Protein AF-0000000085150838 (afdb_homodimer)

Nearest PDB structures (foldseek):
  6nsr-assembly1_B  TM=9.194E-01  e=3.195E-10  Pseudomonas aeruginosa
  6nsm-assembly1_B  TM=9.123E-01  e=1.617E-09  Pseudomonas aeruginosa UCBPP-PA14
  2i10-assembly1_B  TM=7.048E-01  e=1.144E-08  Rhodococcus jostii RHA1
  3qbm-assembly1_B  TM=8.783E-01  e=4.503E-07  Chloroflexus aurantiacus J-10-fl
  2g7s-assembly1_A-2  TM=8.647E-01  e=1.000E-05  Agrobacterium fabrum str. C58

Foldseek 3Di:
DPPPPPPPPDDPPPQPVLVLLQQLLQQCQVQNLVRDDLVNSCVSSVHDSVVCCVNQNDSLSSNLVSVVCQCPDCVHQQNVLLPDDAVLSSLLSNQLVLLCVQQPPVGQHFDSLLSNLVPCPPPDPVNNVSSVVVLVVQLVVQLVSVVVNVVVVFWDPPDRSSVVSVVSVVSRNVSRVCSNVPDHSVRSNVVSVVVSVVCCVHITPPDDPPD/DPPPPPPPPDDPPPQPVLVLLQQLLQQCQVQNLVRDDLVNSCVSSVHDSVVCCVNQNDSLSSNLVSVVCQCPDCVHQQNVLLPDDAVLSSLLSNQLVLLCVQQPPVGQHFDSLLSNLVPCPVPDPVNNVSSVVVLVVQLVVQLVSVVVNVVVVFWDPPDRSSVVSVVSVVSRNVSRVCSNVPDHSVRSNVVSVVVSVVCCVHITPPDDPPD

pLDDT: mean 86.67, std 16.1, range [29.52, 98.56]

Secondary structure (DSSP, 8-state):
----------------HHHHHHHHHHHHHHHTTTT--HHHHHHHHT--HHHHHHHH-SHHHHHHHHHHHHHT-TT-HHHHHTT-SSHHHHHHHHHHHHHHHHT-TTS-SS-HHHHHHHHGGGS-HHHHHHHHHHHHHHHHHHHHHHHHHHHTT-B-TT--HHHHHHHHHHHHHHHHHHHHTT--HHHHHHHHHHHHHHHHHHHB-S-----/----------------HHHHHHHHHHHHHHHTTTT--HHHHHHHHT--HHHHHHHH-SHHHHHHHHHHHHHT-TT-HHHHHTT-SSHHHHHHHHHHHHHHHHT-TTS-SS-HHHHHHHHGGGS-HHHHHHHHHHHHHHHHHHHHHHHHHHHTT-B-TT--HHHHHHHHHHHHHHHHHHHHTT--HHHHHHHHHHHHHHHHHHHB-S-----

Organism: Shewanella frigidimarina (strain NCIMB 400) (NCBI:txid318167)

InterPro domains:
  IPR001647 DNA-binding HTH domain, TetR-type [PF00440] (21-64)
  IPR001647 DNA-binding HTH domain, TetR-type [PS50977] (14-74)
  IPR009057 Homedomain-like superfamily [SSF46689] (10-79)
  IPR011075 Tetracyclin repressor-like, C-terminal domain [PF16925] (91-179)
  IPR036271 Tetracyclin repressor-like, C-terminal domain superfamily [SSF48498] (86-197)

Radius of gyration: 25.6 Å; Cα contacts (8 Å, |Δi|>4): 510; chains: 2; bounding box: 127×58×55 Å

Structure (mmCIF, N/CA/C/O backbone):
data_AF-0000000085150838-model_v1
#
loop_
_entity.id
_entity.type
_entity.pdbx_description
1 polymer 'Transcriptional regulator, TetR family'
#
loop_
_atom_site.group_PDB
_atom_site.id
_atom_site.type_symbol
_atom_site.label_atom_id
_atom_site.label_alt_id
_atom_site.label_comp_id
_atom_site.label_asym_id
_atom_site.label_entity_id
_atom_site.label_seq_id
_atom_site.pdbx_PDB_ins_code
_atom_site.Cartn_x
_atom_site.Cartn_y
_atom_site.Cartn_z
_atom_site.occupancy
_atom_site.B_iso_or_equiv
_atom_site.auth_seq_id
_atom_site.auth_comp_id
_atom_site.auth_asym_id
_atom_site.auth_atom_id
_atom_site.pdbx_PDB_model_num
ATOM 1 N N . MET A 1 1 ? 62.781 16.094 32.375 1 30.06 1 MET A N 1
ATOM 2 C CA . MET A 1 1 ? 62.094 16.953 31.422 1 30.06 1 MET A CA 1
ATOM 3 C C . MET A 1 1 ? 60.875 16.266 30.812 1 30.06 1 MET A C 1
ATOM 5 O O . MET A 1 1 ? 61.031 15.328 30.016 1 30.06 1 MET A O 1
ATOM 9 N N . THR A 1 2 ? 59.812 16.094 31.516 1 32.66 2 THR A N 1
ATOM 10 C CA . THR A 1 2 ? 58.594 15.289 31.375 1 32.66 2 THR A CA 1
ATOM 11 C C . THR A 1 2 ? 57.781 15.742 30.172 1 32.66 2 THR A C 1
ATOM 13 O O . THR A 1 2 ? 57.406 16.906 30.078 1 32.66 2 THR A O 1
ATOM 16 N N . ILE A 1 3 ? 58 15.203 28.953 1 34.81 3 ILE A N 1
ATOM 17 C CA . ILE A 1 3 ? 57.312 15.492 27.688 1 34.81 3 ILE A CA 1
ATOM 18 C C . ILE A 1 3 ? 55.812 15.469 27.906 1 34.81 3 ILE A C 1
ATOM 20 O O . ILE A 1 3 ? 55.219 14.43 28.219 1 34.81 3 ILE A O 1
ATOM 24 N N . THR A 1 4 ? 55.156 16.516 28.484 1 33.69 4 THR A N 1
ATOM 25 C CA . THR A 1 4 ? 53.719 16.703 28.641 1 33.69 4 THR A CA 1
ATOM 26 C C . THR A 1 4 ? 53 16.438 27.328 1 33.69 4 THR A C 1
ATOM 28 O O . THR A 1 4 ? 53.25 17.094 26.312 1 33.69 4 THR A O 1
ATOM 31 N N . LYS A 1 5 ? 52.656 15.195 27.031 1 35.16 5 LYS A N 1
ATOM 32 C CA . LYS A 1 5 ? 51.812 14.836 25.906 1 35.16 5 LYS A CA 1
ATOM 33 C C . LYS A 1 5 ? 50.688 15.859 25.703 1 35.16 5 LYS A C 1
ATOM 35 O O . LYS A 1 5 ? 49.812 16 26.562 1 35.16 5 LYS A O 1
ATOM 40 N N . ALA A 1 6 ? 50.938 17 25.094 1 38.59 6 ALA A N 1
ATOM 41 C CA . ALA A 1 6 ? 49.938 18.016 24.75 1 38.59 6 ALA A CA 1
ATOM 42 C C . ALA A 1 6 ? 48.656 17.359 24.297 1 38.59 6 ALA A C 1
ATOM 44 O O . ALA A 1 6 ? 48.656 16.391 23.547 1 38.59 6 ALA A O 1
ATOM 45 N N . ALA A 1 7 ? 47.594 17.422 25.141 1 38.31 7 ALA A N 1
ATOM 46 C CA . ALA A 1 7 ? 46.188 17.125 24.891 1 38.31 7 ALA A CA 1
ATOM 47 C C . ALA A 1 7 ? 45.781 17.562 23.484 1 38.31 7 ALA A C 1
ATOM 49 O O . ALA A 1 7 ? 45.781 18.75 23.172 1 38.31 7 ALA A O 1
ATOM 50 N N . CYS A 1 8 ? 46.375 17.109 22.391 1 34 8 CYS A N 1
ATOM 51 C CA . CYS A 1 8 ? 45.969 17.484 21.047 1 34 8 CYS A CA 1
ATOM 52 C C . CYS A 1 8 ? 44.469 17.797 20.984 1 34 8 CYS A C 1
ATOM 54 O O . CYS A 1 8 ? 43.656 16.938 21.328 1 34 8 CYS A O 1
ATOM 56 N N . VAL A 1 9 ? 43.938 18.906 21.609 1 35.22 9 VAL A N 1
ATOM 57 C CA . VAL A 1 9 ? 42.562 19.422 21.531 1 35.22 9 VAL A CA 1
ATOM 58 C C . VAL A 1 9 ? 42 19.156 20.141 1 35.22 9 VAL A C 1
ATOM 60 O O . VAL A 1 9 ? 42.5 19.703 19.141 1 35.22 9 VAL A O 1
ATOM 63 N N . GLY A 1 10 ? 42.031 17.969 19.656 1 38.12 10 GLY A N 1
ATOM 64 C CA . GLY A 1 10 ? 41.562 17.531 18.344 1 38.12 10 GLY A CA 1
ATOM 65 C C . GLY A 1 10 ? 40.438 18.391 17.781 1 38.12 10 GLY A C 1
ATOM 66 O O . GLY A 1 10 ? 39.812 19.141 18.516 1 38.12 10 GLY A O 1
ATOM 67 N N . ARG A 1 11 ? 40.625 19 16.562 1 39.41 11 ARG A N 1
ATOM 68 C CA . ARG A 1 11 ? 39.656 19.859 15.898 1 39.41 11 ARG A CA 1
ATOM 69 C C . ARG A 1 11 ? 38.219 19.5 16.312 1 39.41 11 ARG A C 1
ATOM 71 O O . ARG A 1 11 ? 37.906 18.312 16.469 1 39.41 11 ARG A O 1
ATOM 78 N N . PRO A 1 12 ? 37.5 20.266 17.031 1 42.38 12 PRO A N 1
ATOM 79 C CA . PRO A 1 12 ? 36.125 20.016 17.438 1 42.38 12 PRO A CA 1
ATOM 80 C C . PRO A 1 12 ? 35.375 19.094 16.469 1 42.38 12 PRO A C 1
ATOM 82 O O . PRO A 1 12 ? 35.656 19.094 15.266 1 42.38 12 PRO A O 1
ATOM 85 N N . ARG A 1 13 ? 35.188 17.859 16.547 1 42.78 13 ARG A N 1
ATOM 86 C CA . ARG A 1 13 ? 34.594 16.828 15.703 1 42.78 13 ARG A CA 1
ATOM 87 C C . ARG A 1 13 ? 33.5 17.422 14.797 1 42.78 13 ARG A C 1
ATOM 89 O O . ARG A 1 13 ? 32.5 17.953 15.289 1 42.78 13 ARG A O 1
ATOM 96 N N . GLY A 1 14 ? 33.75 18.297 13.727 1 49.19 14 GLY A N 1
ATOM 97 C CA . GLY A 1 14 ? 32.969 18.922 12.672 1 49.19 14 GLY A CA 1
ATOM 98 C C . GLY A 1 14 ? 31.703 18.156 12.344 1 49.19 14 GLY A C 1
ATOM 99 O O . GLY A 1 14 ? 31.594 16.969 12.672 1 49.19 14 GLY A O 1
ATOM 100 N N . PHE A 1 15 ? 30.594 18.953 12.102 1 62.94 15 PHE A N 1
ATOM 101 C CA . PHE A 1 15 ? 29.281 18.531 11.648 1 62.94 15 PHE A CA 1
ATOM 102 C C . PHE A 1 15 ? 29.406 17.406 10.617 1 62.94 15 PHE A C 1
ATOM 104 O O . PHE A 1 15 ? 30.016 17.594 9.57 1 62.94 15 PHE A O 1
ATOM 111 N N . ASP A 1 16 ? 29.312 16.188 11.062 1 80.62 16 ASP A N 1
ATOM 112 C CA . ASP A 1 16 ? 29.234 15.062 10.133 1 80.62 16 ASP A CA 1
ATOM 113 C C . ASP A 1 16 ? 27.969 15.125 9.305 1 80.62 16 ASP A C 1
ATOM 115 O O . ASP A 1 16 ? 26.875 14.805 9.789 1 80.62 16 ASP A O 1
ATOM 119 N N . ILE A 1 17 ? 28.094 15.641 8.148 1 82.94 17 ILE A N 1
ATOM 120 C CA . ILE A 1 17 ? 26.969 15.875 7.234 1 82.94 17 ILE A CA 1
ATOM 121 C C . ILE A 1 17 ? 26.203 14.57 7.031 1 82.94 17 ILE A C 1
ATOM 123 O O . ILE A 1 17 ? 24.969 14.586 6.988 1 82.94 17 ILE A O 1
ATOM 127 N N . ASP A 1 18 ? 26.938 13.523 7.051 1 84.81 18 ASP A N 1
ATOM 128 C CA . ASP A 1 18 ? 26.281 12.242 6.809 1 84.81 18 ASP A CA 1
ATOM 129 C C . ASP A 1 18 ? 25.422 11.828 8 1 84.81 18 ASP A C 1
ATOM 131 O O . ASP A 1 18 ? 24.297 11.352 7.836 1 84.81 18 ASP A O 1
ATOM 135 N N . PHE A 1 19 ? 26 12.023 9.086 1 87.06 19 PHE A N 1
ATOM 136 C CA . PHE A 1 19 ? 25.266 11.711 10.305 1 87.06 19 PHE A CA 1
ATOM 137 C C . PHE A 1 19 ? 24.016 12.594 10.422 1 87.06 19 PHE A C 1
ATOM 139 O O . PHE A 1 19 ? 22.938 12.102 10.742 1 87.06 19 PHE A O 1
ATOM 146 N N . ALA A 1 20 ? 24.234 13.844 10.188 1 90.06 20 ALA A N 1
ATOM 147 C CA . ALA A 1 20 ? 23.125 14.797 10.25 1 90.06 20 ALA A CA 1
ATOM 148 C C . ALA A 1 20 ? 22.016 14.422 9.258 1 90.06 20 ALA A C 1
ATOM 150 O O . ALA A 1 20 ? 20.844 14.453 9.594 1 90.06 20 ALA A O 1
ATOM 151 N N . LEU A 1 21 ? 22.438 14.07 8.141 1 90.88 21 LEU A N 1
ATOM 152 C CA . LEU A 1 21 ? 21.484 13.695 7.098 1 90.88 21 LEU A CA 1
ATOM 153 C C . LEU A 1 21 ? 20.734 12.422 7.477 1 90.88 21 LEU A C 1
ATOM 155 O O . LEU A 1 21 ? 19.531 12.297 7.211 1 90.88 21 LEU A O 1
ATOM 159 N N . GLU A 1 22 ? 21.438 11.531 8.109 1 91.38 22 GLU A N 1
ATOM 160 C CA . GLU A 1 22 ? 20.797 10.305 8.578 1 91.38 22 GLU A CA 1
ATOM 161 C C . GLU A 1 22 ? 19.75 10.594 9.641 1 91.38 22 GLU A C 1
ATOM 163 O O . GLU A 1 22 ? 18.672 9.992 9.633 1 91.38 22 GLU A O 1
ATOM 168 N N . GLN A 1 23 ? 20.031 11.453 10.445 1 92.75 23 GLN A N 1
ATOM 169 C CA . GLN A 1 23 ? 19.078 11.844 11.484 1 92.75 23 GLN A CA 1
ATOM 170 C C . GLN A 1 23 ? 17.859 12.523 10.875 1 92.75 23 GLN A C 1
ATOM 172 O O . GLN A 1 23 ? 16.734 12.258 11.281 1 92.75 23 GLN A O 1
ATOM 177 N N . ALA A 1 24 ? 18.156 13.359 9.945 1 93.19 24 ALA A N 1
ATOM 178 C CA . ALA A 1 24 ? 17.047 14.031 9.25 1 93.19 24 ALA A CA 1
ATOM 179 C C . ALA A 1 24 ? 16.156 13.016 8.547 1 93.19 24 ALA A C 1
ATOM 181 O O . ALA A 1 24 ? 14.93 13.125 8.602 1 93.19 24 ALA A O 1
ATOM 182 N N . LEU A 1 25 ? 16.766 12.062 7.957 1 92.5 25 LEU A N 1
ATOM 183 C CA . LEU A 1 25 ? 16.031 11.008 7.27 1 92.5 25 LEU A CA 1
ATOM 184 C C . LEU A 1 25 ? 15.086 10.297 8.234 1 92.5 25 LEU A C 1
ATOM 186 O O . LEU A 1 25 ? 13.914 10.078 7.91 1 92.5 25 LEU A O 1
ATOM 190 N N . HIS A 1 26 ? 15.562 10.023 9.375 1 92.06 26 HIS A N 1
ATOM 191 C CA . HIS A 1 26 ? 14.75 9.305 10.352 1 92.06 26 HIS A CA 1
ATOM 192 C C . HIS A 1 26 ? 13.547 10.125 10.789 1 92.06 26 HIS A C 1
ATOM 194 O O . HIS A 1 26 ? 12.453 9.586 10.969 1 92.06 26 HIS A O 1
ATOM 200 N N . VAL A 1 27 ? 13.773 11.367 10.891 1 91.19 27 VAL A N 1
ATOM 201 C CA . VAL A 1 27 ? 12.688 12.242 11.312 1 91.19 27 VAL A CA 1
ATOM 202 C C . VAL A 1 27 ? 11.648 12.352 10.195 1 91.19 27 VAL A C 1
ATOM 204 O O . VAL A 1 27 ? 10.445 12.219 10.43 1 91.19 27 VAL A O 1
ATOM 207 N N . PHE A 1 28 ? 12.156 12.57 8.969 1 88.88 28 PHE A N 1
ATOM 208 C CA . PHE A 1 28 ? 11.258 12.625 7.82 1 88.88 28 PHE A CA 1
ATOM 209 C C . PHE A 1 28 ? 10.5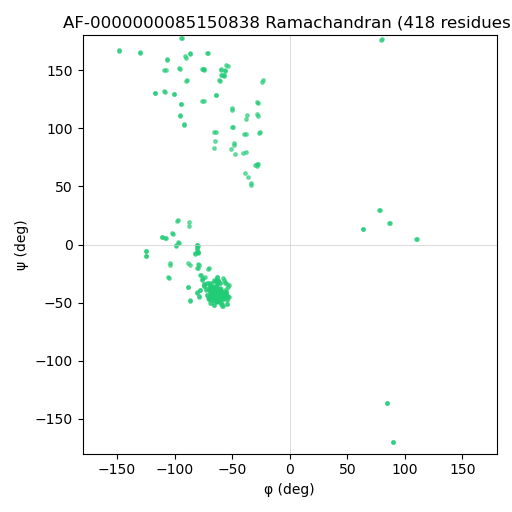16 11.305 7.648 1 88.88 28 PHE A C 1
ATOM 211 O O . PHE A 1 28 ? 9.344 11.289 7.258 1 88.88 28 PHE A O 1
ATOM 218 N N . TRP A 1 29 ? 11.164 10.281 7.992 1 87.44 29 TRP A N 1
ATOM 219 C CA . TRP A 1 29 ? 10.617 8.938 7.859 1 87.44 29 TRP A CA 1
ATOM 220 C C . TRP A 1 29 ? 9.484 8.703 8.852 1 87.44 29 TRP A C 1
ATOM 222 O O . TRP A 1 29 ? 8.43 8.188 8.484 1 87.44 29 TRP A O 1
ATOM 232 N N . ARG A 1 30 ? 9.656 9.18 9.969 1 84.06 30 ARG A N 1
ATOM 233 C CA . ARG A 1 30 ? 8.711 8.953 11.047 1 84.06 30 ARG A CA 1
ATOM 234 C C . ARG A 1 30 ? 7.516 9.891 10.938 1 84.06 30 ARG A C 1
ATOM 236 O O . ARG A 1 30 ? 6.363 9.469 11.07 1 84.06 30 ARG A O 1
ATOM 243 N N . ASN A 1 31 ? 7.836 11.141 10.602 1 82.94 31 ASN A N 1
ATOM 244 C CA . ASN A 1 31 ? 6.812 12.172 10.727 1 82.94 31 ASN A CA 1
ATOM 245 C C . ASN A 1 31 ? 6.25 12.562 9.367 1 82.94 31 ASN A C 1
ATOM 247 O O . ASN A 1 31 ? 5.199 13.203 9.289 1 82.94 31 ASN A O 1
ATOM 251 N N . GLY A 1 32 ? 7.012 12.164 8.359 1 81.25 32 GLY A N 1
ATOM 252 C CA . GLY A 1 32 ? 6.691 12.742 7.066 1 81.25 32 GLY A CA 1
ATOM 253 C C . GLY A 1 32 ? 7.238 14.148 6.895 1 81.25 32 GLY A C 1
ATOM 254 O O . GLY A 1 32 ? 7.793 14.727 7.836 1 81.25 32 GLY A O 1
ATOM 255 N N . TYR A 1 33 ? 7.059 14.711 5.691 1 83.88 33 TYR A N 1
ATOM 256 C CA . TYR A 1 33 ? 7.574 16.047 5.383 1 83.88 33 TYR A CA 1
ATOM 257 C C . TYR A 1 33 ? 6.824 17.109 6.168 1 83.88 33 TYR A C 1
ATOM 259 O O . TYR A 1 33 ? 7.438 17.969 6.805 1 83.88 33 TYR A O 1
ATOM 267 N N . GLU A 1 34 ? 5.551 17.031 6.094 1 80 34 GLU A N 1
ATOM 268 C CA . GLU A 1 34 ? 4.715 18.047 6.715 1 80 34 GLU A CA 1
ATOM 269 C C . GLU A 1 34 ? 4.793 17.969 8.234 1 80 34 GLU A C 1
ATOM 271 O O . GLU A 1 34 ? 4.691 19 8.922 1 80 34 GLU A O 1
ATOM 276 N N . GLY A 1 35 ? 4.949 16.859 8.75 1 81.69 35 GLY A N 1
ATOM 277 C CA . GLY A 1 35 ? 4.969 16.656 10.188 1 81.69 35 GLY A CA 1
ATOM 278 C C . GLY A 1 35 ? 6.312 17 10.812 1 81.69 35 GLY A C 1
ATOM 279 O O . GLY A 1 35 ? 6.48 16.875 12.031 1 81.69 35 GLY A O 1
ATOM 280 N N . THR A 1 36 ? 7.195 17.375 10 1 89.06 36 THR A N 1
ATOM 281 C CA . THR A 1 36 ? 8.547 17.656 10.477 1 89.06 36 THR A CA 1
ATOM 282 C C . THR A 1 36 ? 8.812 19.172 10.453 1 89.06 36 THR A C 1
ATOM 284 O O . THR A 1 36 ? 8.531 19.844 9.469 1 89.06 36 THR A O 1
ATOM 287 N N . SER A 1 37 ? 9.328 19.688 11.539 1 91.81 37 SER A N 1
ATOM 288 C CA . SER A 1 37 ? 9.664 21.109 11.617 1 91.81 37 SER A CA 1
ATOM 289 C C . SER A 1 37 ? 11.172 21.328 11.562 1 91.81 37 SER A C 1
ATOM 291 O O . SER A 1 37 ? 11.945 20.406 11.844 1 91.81 37 SER A O 1
ATOM 293 N N . ILE A 1 38 ? 11.484 22.531 11.195 1 93.56 38 ILE A N 1
ATOM 294 C CA . ILE A 1 38 ? 12.891 22.922 11.172 1 93.56 38 ILE A CA 1
ATOM 295 C C . ILE A 1 38 ? 13.469 22.828 12.586 1 93.56 38 ILE A C 1
ATOM 297 O O . ILE A 1 38 ? 14.617 22.422 12.766 1 93.56 38 ILE A O 1
ATOM 301 N N . SER A 1 39 ? 12.727 23.188 13.562 1 95 39 SER A N 1
ATOM 302 C CA . SER A 1 39 ? 13.172 23.125 14.953 1 95 39 SER A CA 1
ATOM 303 C C . SER A 1 39 ? 13.5 21.688 15.359 1 95 39 SER A C 1
ATOM 305 O O . SER A 1 39 ? 14.523 21.438 16 1 95 39 SER A O 1
ATOM 307 N N . GLU A 1 40 ? 12.672 20.797 15.016 1 94.56 40 GLU A N 1
ATOM 308 C CA . GLU A 1 40 ? 12.914 19.375 15.312 1 94.56 40 GLU A CA 1
ATOM 309 C C . GLU A 1 40 ? 14.164 18.875 14.602 1 94.56 40 GLU A C 1
ATOM 311 O O . GLU A 1 40 ? 14.969 18.156 15.195 1 94.56 40 GLU A O 1
ATOM 316 N N . LEU A 1 41 ? 14.273 19.25 13.375 1 95.31 41 LEU A N 1
ATOM 317 C CA . LEU A 1 41 ? 15.43 18.828 12.586 1 95.31 41 LEU A CA 1
ATOM 318 C C . LEU A 1 41 ? 16.719 19.344 13.195 1 95.31 41 LEU A C 1
ATOM 320 O O . LEU A 1 41 ? 17.688 18.594 13.344 1 95.31 41 LEU A O 1
ATOM 324 N N . THR A 1 42 ? 16.719 20.609 13.555 1 94.38 42 THR A N 1
ATOM 325 C CA . THR A 1 42 ? 17.922 21.188 14.125 1 94.38 42 THR A CA 1
ATOM 326 C C . THR A 1 42 ? 18.266 20.516 15.461 1 94.38 42 THR A C 1
ATOM 328 O O . THR A 1 42 ? 19.438 20.328 15.773 1 94.38 42 THR A O 1
ATOM 331 N N . GLU A 1 43 ? 17.312 20.188 16.203 1 94.5 43 GLU A N 1
ATOM 332 C CA . GLU A 1 43 ? 17.516 19.531 17.484 1 94.5 43 GLU A CA 1
ATOM 333 C C . GLU A 1 43 ? 18.156 18.156 17.312 1 94.5 43 GLU A C 1
ATOM 335 O O . GLU A 1 43 ? 19.141 17.844 17.984 1 94.5 43 GLU A O 1
ATOM 340 N N . VAL A 1 44 ? 17.672 17.391 16.453 1 92.38 44 VAL A N 1
ATOM 341 C CA . VAL A 1 44 ? 18.125 16.016 16.281 1 92.38 44 VAL A CA 1
ATOM 342 C C . VAL A 1 44 ? 19.484 16.016 15.602 1 92.38 44 VAL A C 1
ATOM 344 O O . VAL A 1 44 ? 20.312 15.125 15.852 1 92.38 44 VAL A O 1
ATOM 347 N N . MET A 1 45 ? 19.641 16.953 14.758 1 91.88 45 MET A N 1
ATOM 348 C CA . MET A 1 45 ? 20.891 17.016 14.008 1 91.88 45 MET A CA 1
ATOM 349 C C . MET A 1 45 ? 22 17.672 14.852 1 91.88 45 MET A C 1
ATOM 351 O O . MET A 1 45 ? 23.172 17.578 14.523 1 91.88 45 MET A O 1
ATOM 355 N N . GLY A 1 46 ? 21.594 18.406 15.844 1 90.25 46 GLY A N 1
ATOM 356 C CA . GLY A 1 46 ? 22.547 19.031 16.75 1 90.25 46 GLY A CA 1
ATOM 357 C C . GLY A 1 46 ? 23.188 20.281 16.172 1 90.25 46 GLY A C 1
ATOM 358 O O . GLY A 1 46 ? 24.375 20.547 16.406 1 90.25 46 GLY A O 1
ATOM 359 N N . ILE A 1 47 ? 22.516 20.938 15.359 1 90.38 47 ILE A N 1
ATOM 360 C CA . ILE A 1 47 ? 23.031 22.172 14.742 1 90.38 47 ILE A CA 1
ATOM 361 C C . ILE A 1 47 ? 22 23.281 14.891 1 90.38 47 ILE A C 1
ATOM 363 O O . ILE A 1 47 ? 20.844 23.031 15.234 1 90.38 47 ILE A O 1
ATOM 367 N N . LYS A 1 48 ? 22.469 24.453 14.641 1 91 48 LYS A N 1
ATOM 368 C CA . LYS A 1 48 ? 21.578 25.609 14.695 1 91 48 LYS A CA 1
ATOM 369 C C . LYS A 1 48 ? 20.953 25.875 13.328 1 91 48 LYS A C 1
ATOM 371 O O . LYS A 1 48 ? 21.453 25.406 12.305 1 91 48 LYS A O 1
ATOM 376 N N . LYS A 1 49 ? 19.906 26.609 13.312 1 92.19 49 LYS A N 1
ATOM 377 C CA . LYS A 1 49 ? 19.125 26.906 12.117 1 92.19 49 LYS A CA 1
ATOM 378 C C . LYS A 1 49 ? 20 27.5 11.016 1 92.19 49 LYS A C 1
ATOM 380 O O . LYS A 1 49 ? 19.953 27.047 9.867 1 92.19 49 LYS A O 1
ATOM 385 N N . PRO A 1 50 ? 20.875 28.469 11.336 1 91.56 50 PRO A N 1
ATOM 386 C CA . PRO A 1 50 ? 21.719 29.031 10.273 1 91.56 50 PRO A CA 1
ATOM 387 C C . PRO A 1 50 ? 22.672 28.016 9.656 1 91.56 50 PRO A C 1
ATOM 389 O O . PRO A 1 50 ? 22.922 28.062 8.445 1 91.56 50 PRO A O 1
ATOM 392 N N . SER A 1 51 ? 23.141 27.156 10.414 1 89.88 51 SER A N 1
ATOM 393 C CA . SER A 1 51 ? 24.031 26.109 9.93 1 89.88 51 SER A CA 1
ATOM 394 C C . SER A 1 51 ? 23.297 25.141 9.008 1 89.88 51 SER A C 1
ATOM 396 O O . SER A 1 51 ? 23.859 24.688 8.016 1 89.88 51 SER A O 1
ATOM 398 N N . LEU A 1 52 ? 22.047 24.797 9.359 1 91.94 52 LEU A N 1
ATOM 399 C CA . LEU A 1 52 ? 21.234 23.922 8.531 1 91.94 52 LEU A CA 1
ATOM 400 C C . LEU A 1 52 ? 21.031 24.516 7.141 1 91.94 52 LEU A C 1
ATOM 402 O O . LEU A 1 52 ? 21.219 23.828 6.133 1 91.94 52 LEU A O 1
ATOM 406 N N . TYR A 1 53 ? 20.75 25.828 7.172 1 91.75 53 TYR A N 1
ATOM 407 C CA . TYR A 1 53 ? 20.484 26.5 5.902 1 91.75 53 TYR A CA 1
ATOM 408 C C . TYR A 1 53 ? 21.766 26.594 5.066 1 91.75 53 TYR A C 1
ATOM 410 O O . TYR A 1 53 ? 21.703 26.469 3.838 1 91.75 53 TYR A O 1
ATOM 418 N N . ALA A 1 54 ? 22.844 26.766 5.715 1 91.06 54 ALA A N 1
ATOM 419 C CA . ALA A 1 54 ? 24.125 26.875 5.023 1 91.06 54 ALA A CA 1
ATOM 420 C C . ALA A 1 54 ? 24.531 25.531 4.426 1 91.06 54 ALA A C 1
ATOM 422 O O . ALA A 1 54 ? 25.031 25.484 3.299 1 91.06 54 ALA A O 1
ATOM 423 N N . ALA A 1 55 ? 24.234 24.516 5.145 1 89.94 55 ALA A N 1
ATOM 424 C CA . ALA A 1 55 ? 24.703 23.188 4.758 1 89.94 55 ALA A CA 1
ATOM 425 C C . ALA A 1 55 ? 23.719 22.5 3.82 1 89.94 55 ALA A C 1
ATOM 427 O O . ALA A 1 55 ? 24.125 21.781 2.9 1 89.94 55 ALA A O 1
ATOM 428 N N . PHE A 1 56 ? 22.406 22.688 4.027 1 92.62 56 PHE A N 1
ATOM 429 C CA . PHE A 1 56 ? 21.438 21.844 3.34 1 92.62 56 PHE A CA 1
ATOM 430 C C . PHE A 1 56 ? 20.438 22.688 2.564 1 92.62 56 PHE A C 1
ATOM 432 O O . PHE A 1 56 ? 19.672 22.172 1.752 1 92.62 56 PHE A O 1
ATOM 439 N N . GLY A 1 57 ? 20.516 23.953 2.836 1 92 57 GLY A N 1
ATOM 440 C CA . GLY A 1 57 ? 19.5 24.797 2.24 1 92 57 GLY A CA 1
ATOM 441 C C . GLY A 1 57 ? 18.203 24.844 3.043 1 92 57 GLY A C 1
ATOM 442 O O . GLY A 1 57 ? 18.234 24.891 4.273 1 92 57 GLY A O 1
ATOM 443 N N . ASN A 1 58 ? 17.094 24.75 2.334 1 91 58 ASN A N 1
ATOM 444 C CA . ASN A 1 58 ? 15.797 24.781 3.01 1 91 58 ASN A CA 1
ATOM 445 C C . ASN A 1 58 ? 15.289 23.375 3.324 1 91 58 ASN A C 1
ATOM 447 O O . ASN A 1 58 ? 15.992 22.391 3.092 1 91 58 ASN A O 1
ATOM 451 N N . LYS A 1 59 ? 14.203 23.328 3.953 1 91.38 59 LYS A N 1
ATOM 452 C CA . LYS A 1 59 ? 13.617 22.062 4.375 1 91.38 59 LYS A CA 1
ATOM 453 C C . LYS A 1 59 ? 13.43 21.125 3.188 1 91.38 59 LYS A C 1
ATOM 455 O O . LYS A 1 59 ? 13.695 19.922 3.291 1 91.38 59 LYS A O 1
ATOM 460 N N . GLU A 1 60 ? 13 21.672 2.105 1 90.06 60 GLU A N 1
ATOM 461 C CA . GLU A 1 60 ? 12.766 20.875 0.9 1 90.06 60 GLU A CA 1
ATOM 462 C C . GLU A 1 60 ? 14.055 20.25 0.39 1 90.06 60 GLU A C 1
ATOM 464 O O . GLU A 1 60 ? 14.086 19.062 0.065 1 90.06 60 GLU A O 1
ATOM 469 N N . GLN A 1 61 ? 15.016 21.031 0.302 1 92.25 61 GLN A N 1
ATOM 470 C CA . GLN A 1 61 ? 16.312 20.547 -0.169 1 92.25 61 GLN A CA 1
ATOM 471 C C . GLN A 1 61 ? 16.875 19.484 0.777 1 92.25 61 GLN A C 1
ATOM 473 O O . GLN A 1 61 ? 17.453 18.484 0.332 1 92.25 61 GLN A O 1
ATOM 478 N N . LEU A 1 62 ? 16.75 19.766 2.047 1 93.5 62 LEU A N 1
ATOM 479 C CA . LEU A 1 62 ? 17.203 18.797 3.047 1 93.5 62 LEU A CA 1
ATOM 480 C C . LEU A 1 62 ? 16.453 17.484 2.902 1 93.5 62 LEU A C 1
ATOM 482 O O . LEU A 1 62 ? 17.047 16.406 2.986 1 93.5 62 LEU A O 1
ATOM 486 N N . PHE A 1 63 ? 15.219 17.578 2.703 1 92.12 63 PHE A N 1
ATOM 487 C CA . PHE A 1 63 ? 14.391 16.391 2.512 1 92.12 63 PHE A CA 1
ATOM 488 C C . PHE A 1 63 ? 14.867 15.586 1.311 1 92.12 63 PHE A C 1
ATOM 490 O O . PHE A 1 63 ? 15.047 14.367 1.406 1 92.12 63 PHE A O 1
ATOM 497 N N . LEU A 1 64 ? 15.031 16.203 0.211 1 91.25 64 LEU A N 1
ATOM 498 C CA . LEU A 1 64 ? 15.453 15.539 -1.014 1 91.25 64 LEU A CA 1
ATOM 499 C C . LEU A 1 64 ? 16.812 14.875 -0.825 1 91.25 64 LEU A C 1
ATOM 501 O O . LEU A 1 64 ? 17.031 13.758 -1.296 1 91.25 64 LEU A O 1
ATOM 505 N N . LYS A 1 65 ? 17.656 15.547 -0.149 1 92.5 65 LYS A N 1
ATOM 506 C CA . LYS A 1 65 ? 18.969 14.977 0.14 1 92.5 65 LYS A CA 1
ATOM 507 C C . LYS A 1 65 ? 18.859 13.742 1.034 1 92.5 65 LYS A C 1
ATOM 509 O O . LYS A 1 65 ? 19.594 12.773 0.867 1 92.5 65 LYS A O 1
ATOM 514 N N . ALA A 1 66 ? 17.984 13.797 1.982 1 92.31 66 ALA A N 1
ATOM 515 C CA . ALA A 1 66 ? 17.766 12.672 2.879 1 92.31 66 ALA A CA 1
ATOM 516 C C . ALA A 1 66 ? 17.219 11.461 2.113 1 92.31 66 ALA A C 1
ATOM 518 O O . ALA A 1 66 ? 17.688 10.336 2.318 1 92.31 66 ALA A O 1
ATOM 519 N N . ILE A 1 67 ? 16.312 11.648 1.249 1 90 67 ILE A N 1
ATOM 520 C CA . ILE A 1 67 ? 15.727 10.578 0.448 1 90 67 ILE A CA 1
ATOM 521 C C . ILE A 1 67 ? 16.797 9.992 -0.481 1 90 67 ILE A C 1
ATOM 523 O O . ILE A 1 67 ? 16.844 8.773 -0.687 1 90 67 ILE A O 1
ATOM 527 N N . GLU A 1 68 ? 17.547 10.867 -1.058 1 88.38 68 GLU A N 1
ATOM 528 C CA . GLU A 1 68 ? 18.641 10.414 -1.914 1 88.38 68 GLU A CA 1
ATOM 529 C C . GLU A 1 68 ? 19.609 9.523 -1.144 1 88.38 68 GLU A C 1
ATOM 531 O O . GLU A 1 68 ? 20.109 8.531 -1.676 1 88.38 68 GLU A O 1
ATOM 536 N N . LEU A 1 69 ? 19.938 9.977 0.036 1 89.12 69 LEU A N 1
ATOM 537 C CA . LEU A 1 69 ? 20.781 9.156 0.898 1 89.12 69 LEU A CA 1
ATOM 538 C C . LEU A 1 69 ? 20.172 7.773 1.096 1 89.12 69 LEU A C 1
ATOM 540 O O . LEU A 1 69 ? 20.859 6.758 0.992 1 89.12 69 LEU A O 1
ATOM 544 N N . TYR A 1 70 ? 18.906 7.77 1.393 1 87.25 70 TYR A N 1
ATOM 545 C CA . TYR A 1 70 ? 18.156 6.527 1.582 1 87.25 70 TYR A CA 1
ATOM 546 C C . TYR A 1 70 ? 18.266 5.637 0.349 1 87.25 70 TYR A C 1
ATOM 548 O O . TYR A 1 70 ? 18.5 4.434 0.463 1 87.25 70 TYR A O 1
ATOM 556 N N . GLU A 1 71 ? 18.125 6.145 -0.817 1 85.81 71 GLU A N 1
ATOM 557 C CA . GLU A 1 71 ? 18.078 5.414 -2.082 1 85.81 71 GLU A CA 1
ATOM 558 C C . GLU A 1 71 ? 19.453 4.902 -2.486 1 85.81 71 GLU A C 1
ATOM 560 O O . GLU A 1 71 ? 19.562 3.895 -3.186 1 85.81 71 GLU A O 1
ATOM 565 N N . ASN A 1 72 ? 20.469 5.574 -2.078 1 84.25 72 ASN A N 1
ATOM 566 C CA . ASN A 1 72 ? 21.812 5.281 -2.572 1 84.25 72 ASN A CA 1
ATOM 567 C C . ASN A 1 72 ? 22.625 4.492 -1.549 1 84.25 72 ASN A C 1
ATOM 569 O O . ASN A 1 72 ? 23.828 4.293 -1.729 1 84.25 72 ASN A O 1
ATOM 573 N N . ARG A 1 73 ? 21.984 4.07 -0.581 1 81.25 73 ARG A N 1
ATOM 574 C CA . ARG A 1 73 ? 22.672 3.217 0.38 1 81.25 73 ARG A CA 1
ATOM 575 C C . ARG A 1 73 ? 23.172 1.938 -0.285 1 81.25 73 ARG A C 1
ATOM 577 O O . ARG A 1 73 ? 22.5 1.387 -1.162 1 81.25 73 ARG A O 1
ATOM 584 N N . PRO A 1 74 ? 24.359 1.55 0.153 1 77.56 74 PRO A N 1
ATOM 585 C CA . PRO A 1 74 ? 24.891 0.324 -0.437 1 77.56 74 PRO A CA 1
ATOM 586 C C . PRO A 1 74 ? 23.984 -0.879 -0.25 1 77.56 74 PRO A C 1
ATOM 588 O O . PRO A 1 74 ? 23.969 -1.795 -1.077 1 77.56 74 PRO A O 1
ATOM 591 N N . ASP A 1 75 ? 23.25 -0.851 0.81 1 79.44 75 ASP A N 1
ATOM 592 C CA . ASP A 1 75 ? 22.375 -1.985 1.098 1 79.44 75 ASP A CA 1
ATOM 593 C C . ASP A 1 75 ? 20.938 -1.712 0.629 1 79.44 75 ASP A C 1
ATOM 595 O O . ASP A 1 75 ? 20 -2.34 1.107 1 79.44 75 ASP A O 1
ATOM 599 N N . SER A 1 76 ? 20.906 -0.733 -0.302 1 85.56 76 SER A N 1
ATOM 600 C CA . SER A 1 76 ? 19.578 -0.464 -0.851 1 85.56 76 SER A CA 1
ATOM 601 C C . SER A 1 76 ? 18.984 -1.712 -1.493 1 85.56 76 SER A C 1
ATOM 603 O O . SER A 1 76 ? 19.703 -2.506 -2.104 1 85.56 76 SER A O 1
ATOM 605 N N . LEU A 1 77 ? 17.734 -1.843 -1.388 1 89.62 77 LEU A N 1
ATOM 606 C CA . LEU A 1 77 ? 17 -3.027 -1.828 1 89.62 77 LEU A CA 1
ATOM 607 C C . LEU A 1 77 ? 17.234 -3.283 -3.314 1 89.62 77 LEU A C 1
ATOM 609 O O . LEU A 1 77 ? 17.578 -4.398 -3.711 1 89.62 77 LEU A O 1
ATOM 613 N N . PHE A 1 78 ? 17.125 -2.264 -4.129 1 87.38 78 PHE A N 1
ATOM 614 C CA . PHE A 1 78 ? 17.266 -2.396 -5.578 1 87.38 78 PHE A CA 1
ATOM 615 C C . PHE A 1 78 ? 18.703 -2.729 -5.965 1 87.38 78 PHE A C 1
ATOM 617 O O . PHE A 1 78 ? 18.938 -3.611 -6.789 1 87.38 78 PHE A O 1
ATOM 624 N N . ASN A 1 79 ? 19.641 -2.025 -5.301 1 86.19 79 ASN A N 1
ATOM 625 C CA . ASN A 1 79 ? 21.047 -2.254 -5.617 1 86.19 79 ASN A CA 1
ATOM 626 C C . ASN A 1 79 ? 21.469 -3.689 -5.312 1 86.19 79 ASN A C 1
ATOM 628 O O . ASN A 1 79 ? 22.203 -4.309 -6.094 1 86.19 79 ASN A O 1
ATOM 632 N N . THR A 1 80 ? 21 -4.227 -4.285 1 91 80 THR A N 1
ATOM 633 C CA . THR A 1 80 ? 21.375 -5.578 -3.879 1 91 80 THR A CA 1
ATOM 634 C C . THR A 1 80 ? 20.641 -6.617 -4.727 1 91 80 THR A C 1
ATOM 636 O O . THR A 1 80 ? 21.234 -7.625 -5.129 1 91 80 THR A O 1
ATOM 639 N N . ALA A 1 81 ? 19.406 -6.379 -5.023 1 94.75 81 ALA A N 1
ATOM 640 C CA . ALA A 1 81 ? 18.594 -7.34 -5.762 1 94.75 81 ALA A CA 1
ATOM 641 C C . ALA A 1 81 ? 19.078 -7.484 -7.199 1 94.75 81 ALA A C 1
ATOM 643 O O . ALA A 1 81 ? 19.125 -8.594 -7.738 1 94.75 81 ALA A O 1
ATOM 644 N N . PHE A 1 82 ? 19.516 -6.402 -7.809 1 92.81 82 PHE A N 1
ATOM 645 C CA . PHE A 1 82 ? 19.828 -6.402 -9.227 1 92.81 82 PHE A CA 1
ATOM 646 C C . PHE A 1 82 ? 21.219 -6.992 -9.477 1 92.81 82 PHE A C 1
ATOM 648 O O . PHE A 1 82 ? 21.625 -7.176 -10.625 1 92.81 82 PHE A O 1
ATOM 655 N N . LYS A 1 83 ? 21.891 -7.383 -8.414 1 92.94 83 LYS A N 1
ATOM 656 C CA . LYS A 1 83 ? 23.172 -8.07 -8.547 1 92.94 83 LYS A CA 1
ATOM 657 C C . LYS A 1 83 ? 22.969 -9.539 -8.891 1 92.94 83 LYS A C 1
ATOM 659 O O . LYS A 1 83 ? 23.906 -10.211 -9.328 1 92.94 83 LYS A O 1
ATOM 664 N N . HIS A 1 84 ? 21.828 -10.023 -8.688 1 94.31 84 HIS A N 1
ATOM 665 C CA . HIS A 1 84 ? 21.547 -11.422 -9 1 94.31 84 HIS A CA 1
ATOM 666 C C . HIS A 1 84 ? 21.422 -11.633 -10.508 1 94.31 84 HIS A C 1
ATOM 668 O O . HIS A 1 84 ? 20.953 -10.742 -11.227 1 94.31 84 HIS A O 1
ATOM 674 N N . GLU A 1 85 ? 21.734 -12.734 -10.93 1 91.25 85 GLU A N 1
ATOM 675 C CA . GLU A 1 85 ? 21.781 -13.016 -12.359 1 91.25 85 GLU A CA 1
ATOM 676 C C . GLU A 1 85 ? 20.422 -13.453 -12.883 1 91.25 85 GLU A C 1
ATOM 678 O O . GLU A 1 85 ? 19.969 -12.961 -13.922 1 91.25 85 GLU A O 1
ATOM 683 N N . HIS A 1 86 ? 19.828 -14.391 -12.172 1 95 86 HIS A N 1
ATOM 684 C CA . HIS A 1 86 ? 18.547 -14.906 -12.648 1 95 86 HIS A CA 1
ATOM 685 C C . HIS A 1 86 ? 17.391 -14.086 -12.094 1 95 86 HIS A C 1
ATOM 687 O O . HIS A 1 86 ? 17.406 -13.695 -10.922 1 95 86 HIS A O 1
ATOM 693 N N . ILE A 1 87 ? 16.406 -13.867 -12.891 1 97.25 87 ILE A N 1
ATOM 694 C CA . ILE A 1 87 ? 15.297 -12.977 -12.562 1 97.25 87 ILE A CA 1
ATOM 695 C C . ILE A 1 87 ? 14.531 -13.531 -11.367 1 97.25 87 ILE A C 1
ATOM 697 O O . ILE A 1 87 ? 13.984 -12.766 -10.57 1 97.25 87 ILE A O 1
ATOM 701 N N . ALA A 1 88 ? 14.508 -14.836 -11.211 1 97.12 88 ALA A N 1
ATOM 702 C CA . ALA A 1 88 ? 13.867 -15.445 -10.047 1 97.12 88 ALA A CA 1
ATOM 703 C C . ALA A 1 88 ? 14.508 -14.961 -8.75 1 97.12 88 ALA A C 1
ATOM 705 O O . ALA A 1 88 ? 13.805 -14.633 -7.789 1 97.12 88 ALA A O 1
ATOM 706 N N . ASP A 1 89 ? 15.812 -14.891 -8.766 1 96.81 89 ASP A N 1
ATOM 707 C CA . ASP A 1 89 ? 16.547 -14.445 -7.586 1 96.81 89 ASP A CA 1
ATOM 708 C C . ASP A 1 89 ? 16.359 -12.953 -7.352 1 96.81 89 ASP A C 1
ATOM 710 O O . ASP A 1 89 ? 16.344 -12.492 -6.207 1 96.81 89 ASP A O 1
ATOM 714 N N . VAL A 1 90 ? 16.219 -12.211 -8.414 1 96.88 90 VAL A N 1
ATOM 715 C CA . VAL A 1 90 ? 15.969 -10.781 -8.312 1 96.88 90 VAL A CA 1
ATOM 716 C C . VAL A 1 90 ? 14.617 -10.547 -7.641 1 96.88 90 VAL A C 1
ATOM 718 O O . VAL A 1 90 ? 14.523 -9.773 -6.68 1 96.88 90 VAL A O 1
ATOM 721 N N . ILE A 1 91 ? 13.617 -11.234 -8.102 1 97.88 91 ILE A N 1
ATOM 722 C CA . ILE A 1 91 ? 12.266 -11.078 -7.57 1 97.88 91 ILE A CA 1
ATOM 723 C C . ILE A 1 91 ? 12.242 -11.469 -6.098 1 97.88 91 ILE A C 1
ATOM 725 O O . ILE A 1 91 ? 11.695 -10.75 -5.262 1 97.88 91 ILE A O 1
ATOM 729 N N . ARG A 1 92 ? 12.859 -12.562 -5.781 1 97.44 92 ARG A N 1
ATOM 730 C CA . ARG A 1 92 ? 12.898 -13.023 -4.395 1 97.44 92 ARG A CA 1
ATOM 731 C C . ARG A 1 92 ? 13.656 -12.039 -3.512 1 97.44 92 ARG A C 1
ATOM 733 O O . ARG A 1 92 ? 13.195 -11.695 -2.424 1 97.44 92 ARG A O 1
ATOM 740 N N . ALA A 1 93 ? 14.789 -11.602 -3.961 1 97.31 93 ALA A N 1
ATOM 741 C CA . ALA A 1 93 ? 15.594 -10.641 -3.203 1 97.31 93 ALA A CA 1
ATOM 742 C C . ALA A 1 93 ? 14.82 -9.344 -2.965 1 97.31 93 ALA A C 1
ATOM 744 O O . ALA A 1 93 ? 14.938 -8.734 -1.9 1 97.31 93 ALA A O 1
ATOM 745 N N . LEU A 1 94 ? 14.078 -8.938 -3.922 1 97.5 94 LEU A N 1
ATOM 746 C CA . LEU A 1 94 ? 13.289 -7.715 -3.791 1 97.5 94 LEU A CA 1
ATOM 747 C C . LEU A 1 94 ? 12.211 -7.871 -2.723 1 97.5 94 LEU A C 1
ATOM 749 O O . LEU A 1 94 ? 12.172 -7.098 -1.762 1 97.5 94 LEU A O 1
ATOM 753 N N . LEU A 1 95 ? 11.422 -8.906 -2.803 1 98.25 95 LEU A N 1
ATOM 754 C CA . LEU A 1 95 ? 10.25 -9.016 -1.935 1 98.25 95 LEU A CA 1
ATOM 755 C C . LEU A 1 95 ? 10.656 -9.477 -0.538 1 98.25 95 LEU A C 1
ATOM 757 O O . LEU A 1 95 ? 10.195 -8.914 0.461 1 98.25 95 LEU A O 1
ATOM 761 N N . VAL A 1 96 ? 11.5 -10.453 -0.435 1 97.94 96 VAL A N 1
ATOM 762 C CA . VAL A 1 96 ? 11.961 -10.922 0.867 1 97.94 96 VAL A CA 1
ATOM 763 C C . VAL A 1 96 ? 12.844 -9.859 1.516 1 97.94 96 VAL A C 1
ATOM 765 O O . VAL A 1 96 ? 12.781 -9.648 2.73 1 97.94 96 VAL A O 1
ATOM 768 N N . GLY A 1 97 ? 13.672 -9.219 0.721 1 96.62 97 GLY A N 1
ATOM 769 C CA . GLY A 1 97 ? 14.453 -8.094 1.224 1 96.62 97 GLY A CA 1
ATOM 770 C C . GLY A 1 97 ? 13.594 -6.965 1.757 1 96.62 97 GLY A C 1
ATOM 771 O O . GLY A 1 97 ? 13.922 -6.359 2.777 1 96.62 97 GLY A O 1
ATOM 772 N N . ALA A 1 98 ? 12.539 -6.629 1.07 1 96.88 98 ALA A N 1
ATOM 773 C CA . ALA A 1 98 ? 11.602 -5.605 1.532 1 96.88 98 ALA A CA 1
ATOM 774 C C . ALA A 1 98 ? 11.023 -5.969 2.895 1 96.88 98 ALA A C 1
ATOM 776 O O . ALA A 1 98 ? 10.93 -5.117 3.783 1 96.88 98 ALA A O 1
ATOM 777 N N . ALA A 1 99 ? 10.633 -7.246 3.047 1 97.62 99 ALA A N 1
ATOM 778 C CA . ALA A 1 99 ? 10.109 -7.695 4.332 1 97.62 99 ALA A CA 1
ATOM 779 C C . ALA A 1 99 ? 11.102 -7.402 5.461 1 97.62 99 ALA A C 1
ATOM 781 O O . ALA A 1 99 ? 10.711 -6.891 6.516 1 97.62 99 ALA A O 1
ATOM 782 N N . ALA A 1 100 ? 12.305 -7.695 5.188 1 96.12 100 ALA A N 1
ATOM 783 C CA . ALA A 1 100 ? 13.344 -7.504 6.191 1 96.12 100 ALA A CA 1
ATOM 784 C C . ALA A 1 100 ? 13.602 -6.02 6.438 1 96.12 100 ALA A C 1
ATOM 786 O O . ALA A 1 100 ? 13.648 -5.574 7.586 1 96.12 100 ALA A O 1
ATOM 787 N N . GLN A 1 101 ? 13.734 -5.246 5.426 1 93.94 101 GLN A N 1
ATOM 788 C CA . GLN A 1 101 ? 14.117 -3.84 5.543 1 93.94 101 GLN A CA 1
ATOM 789 C C . GLN A 1 101 ? 12.969 -3.006 6.102 1 93.94 101 GLN A C 1
ATOM 791 O O . GLN A 1 101 ? 13.188 -2.105 6.914 1 93.94 101 GLN A O 1
ATOM 796 N N . PHE A 1 102 ? 11.766 -3.295 5.688 1 95.31 102 PHE A N 1
ATOM 797 C CA . PHE A 1 102 ? 10.625 -2.482 6.094 1 95.31 102 PHE A CA 1
ATOM 798 C C . PHE A 1 102 ? 10.312 -2.686 7.57 1 95.31 102 PHE A C 1
ATOM 800 O O . PHE A 1 102 ? 9.633 -1.861 8.188 1 95.31 102 PHE A O 1
ATOM 807 N N . THR A 1 103 ? 10.781 -3.785 8.086 1 95.44 103 THR A N 1
ATOM 808 C CA . THR A 1 103 ? 10.445 -4.086 9.469 1 95.44 103 THR A CA 1
ATOM 809 C C . THR A 1 103 ? 11.68 -3.984 10.359 1 95.44 103 THR A C 1
ATOM 811 O O . THR A 1 103 ? 11.641 -4.383 11.531 1 95.44 103 THR A O 1
ATOM 814 N N . ASP A 1 104 ? 12.75 -3.539 9.781 1 92 104 ASP A N 1
ATOM 815 C CA . ASP A 1 104 ? 13.984 -3.393 10.547 1 92 104 ASP A CA 1
ATOM 816 C C . ASP A 1 104 ? 13.82 -2.357 11.656 1 92 104 ASP A C 1
ATOM 818 O O . ASP A 1 104 ? 13.406 -1.227 11.398 1 92 104 ASP A O 1
ATOM 822 N N . CYS A 1 105 ? 14.148 -2.65 12.883 1 87.25 105 CYS A N 1
ATOM 823 C CA . CYS A 1 105 ? 13.875 -1.839 14.062 1 87.25 105 CYS A CA 1
ATOM 824 C C . CYS A 1 105 ? 14.883 -0.705 14.195 1 87.25 105 CYS A C 1
ATOM 826 O O . CYS A 1 105 ? 14.711 0.193 15.016 1 87.25 105 CYS A O 1
ATOM 828 N N . SER A 1 106 ? 15.883 -0.688 13.352 1 85.81 106 SER A N 1
ATOM 829 C CA . SER A 1 106 ? 16.906 0.343 13.438 1 85.81 106 SER A CA 1
ATOM 830 C C . SER A 1 106 ? 16.453 1.646 12.797 1 85.81 106 SER A C 1
ATOM 832 O O . SER A 1 106 ? 17.125 2.67 12.898 1 85.81 106 SER A O 1
ATOM 834 N N . HIS A 1 107 ? 15.406 1.652 12.211 1 84.69 107 HIS A N 1
ATOM 835 C CA . HIS A 1 107 ? 14.797 2.832 11.609 1 84.69 107 HIS A CA 1
ATOM 836 C C . HIS A 1 107 ? 13.273 2.752 11.641 1 84.69 107 HIS A C 1
ATOM 838 O O . HIS A 1 107 ? 12.711 1.705 11.969 1 84.69 107 HIS A O 1
ATOM 844 N N . PRO A 1 108 ? 12.648 3.836 11.375 1 86.06 108 PRO A N 1
ATOM 845 C CA . PRO A 1 108 ? 11.188 3.746 11.305 1 86.06 108 PRO A CA 1
ATOM 846 C C . PRO A 1 108 ? 10.703 2.709 10.289 1 86.06 108 PRO A C 1
ATOM 848 O O . PRO A 1 108 ? 11.367 2.482 9.273 1 86.06 108 PRO A O 1
ATOM 851 N N . GLN A 1 109 ? 9.531 2.115 10.562 1 91.06 109 GLN A N 1
ATOM 852 C CA . GLN A 1 109 ? 9.062 0.981 9.773 1 91.06 109 GLN A CA 1
ATOM 853 C C . GLN A 1 109 ? 8.523 1.437 8.414 1 91.06 109 GLN A C 1
ATOM 855 O O . GLN A 1 109 ? 8.039 2.562 8.281 1 91.06 109 GLN A O 1
ATOM 860 N N . GLY A 1 110 ? 8.672 0.468 7.469 1 90.88 110 GLY A N 1
ATOM 861 C CA . GLY A 1 110 ? 8.219 0.755 6.117 1 90.88 110 GLY A CA 1
ATOM 862 C C . GLY A 1 110 ? 9.297 1.377 5.25 1 90.88 110 GLY A C 1
ATOM 863 O O . GLY A 1 110 ? 10.477 1.371 5.609 1 90.88 110 GLY A O 1
ATOM 864 N N . CYS A 1 111 ? 8.898 1.834 4.137 1 91.38 111 CYS A N 1
ATOM 865 C CA . CYS A 1 111 ? 9.797 2.465 3.174 1 91.38 111 CYS A CA 1
ATOM 866 C C . CYS A 1 111 ? 9.695 3.984 3.248 1 91.38 111 CYS A C 1
ATOM 868 O O . CYS A 1 111 ? 8.602 4.543 3.154 1 91.38 111 CYS A O 1
ATOM 870 N N . ALA A 1 112 ? 10.805 4.645 3.352 1 88.62 112 ALA A N 1
ATOM 871 C CA . ALA A 1 112 ? 10.812 6.10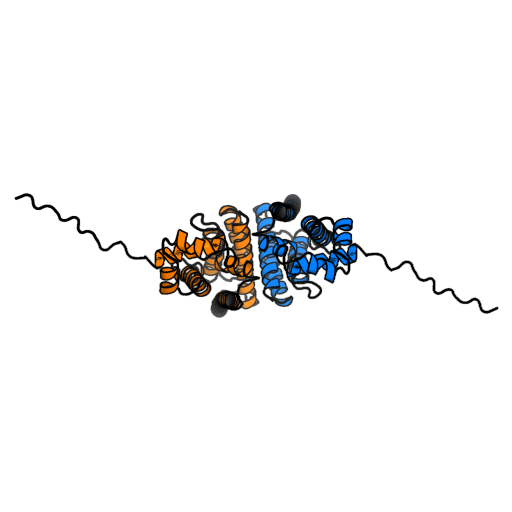2 3.496 1 88.62 112 ALA A CA 1
ATOM 872 C C . ALA A 1 112 ? 10.211 6.773 2.266 1 88.62 112 ALA A C 1
ATOM 874 O O . ALA A 1 112 ? 9.461 7.746 2.385 1 88.62 112 ALA A O 1
ATOM 875 N N . LEU A 1 113 ? 10.508 6.277 1.128 1 89.44 113 LEU A N 1
ATOM 876 C CA . LEU A 1 113 ? 10.023 6.871 -0.112 1 89.44 113 LEU A CA 1
ATOM 877 C C . LEU A 1 113 ? 8.508 6.695 -0.242 1 89.44 113 LEU A C 1
ATOM 879 O O . LEU A 1 113 ? 7.797 7.656 -0.542 1 89.44 113 LEU A O 1
ATOM 883 N N . ILE A 1 114 ? 8.047 5.531 0.032 1 89.38 114 ILE A N 1
ATOM 884 C CA . ILE A 1 114 ? 6.617 5.254 -0.056 1 89.38 114 ILE A CA 1
ATOM 885 C C . ILE A 1 114 ? 5.871 6.043 1.015 1 89.38 114 ILE A C 1
ATOM 887 O O . ILE A 1 114 ? 4.859 6.691 0.727 1 89.38 114 ILE A O 1
ATOM 891 N N . ASN A 1 115 ? 6.336 6.004 2.191 1 86.06 115 ASN A N 1
ATOM 892 C CA . ASN A 1 115 ? 5.691 6.719 3.287 1 86.06 115 ASN A CA 1
ATOM 893 C C . ASN A 1 115 ? 5.641 8.219 3.021 1 86.06 115 ASN A C 1
ATOM 895 O O . ASN A 1 115 ? 4.648 8.883 3.336 1 86.06 115 ASN A O 1
ATOM 899 N N . SER A 1 116 ? 6.684 8.758 2.467 1 83.94 116 SER A N 1
ATOM 900 C CA . SER A 1 116 ? 6.727 10.18 2.129 1 83.94 116 SER A CA 1
ATOM 901 C C . SER A 1 116 ? 5.688 10.523 1.064 1 83.94 116 SER A C 1
ATOM 903 O O . SER A 1 116 ? 5.031 11.562 1.147 1 83.94 116 SER A O 1
ATOM 905 N N . ALA A 1 117 ? 5.59 9.688 0.133 1 81.69 117 ALA A N 1
ATOM 906 C CA . ALA A 1 117 ? 4.629 9.906 -0.944 1 81.69 117 ALA A CA 1
ATOM 907 C C . ALA A 1 117 ? 3.197 9.898 -0.412 1 81.69 117 ALA A C 1
ATOM 909 O O . ALA A 1 117 ? 2.35 10.664 -0.884 1 81.69 117 ALA A O 1
ATOM 910 N N . LEU A 1 118 ? 2.961 9.141 0.56 1 79.88 118 LEU A N 1
ATOM 911 C CA . LEU A 1 118 ? 1.626 8.992 1.126 1 79.88 118 LEU A CA 1
ATOM 912 C C . LEU A 1 118 ? 1.271 10.188 2.004 1 79.88 118 LEU A C 1
ATOM 914 O O . LEU A 1 118 ? 0.095 10.531 2.148 1 79.88 118 LEU A O 1
ATOM 918 N N . SER A 1 119 ? 2.232 10.82 2.539 1 73.12 119 SER A N 1
ATOM 919 C CA . SER A 1 119 ? 1.993 11.906 3.482 1 73.12 119 SER A CA 1
ATOM 920 C C . SER A 1 119 ? 2.109 13.266 2.803 1 73.12 119 SER A C 1
ATOM 922 O O . SER A 1 119 ? 1.945 14.305 3.445 1 73.12 119 SER A O 1
ATOM 924 N N . CYS A 1 120 ? 2.395 13.297 1.559 1 63.12 120 CYS A N 1
ATOM 925 C CA . CYS A 1 120 ? 2.752 14.555 0.918 1 63.12 120 CYS A CA 1
ATOM 926 C C . CYS A 1 120 ? 1.513 15.281 0.415 1 63.12 120 CYS A C 1
ATOM 928 O O . CYS A 1 120 ? 1.611 16.172 -0.427 1 63.12 120 CYS A O 1
ATOM 930 N N . ASN A 1 121 ? 0.407 14.977 0.801 1 60.41 121 ASN A N 1
ATOM 931 C CA . ASN A 1 121 ? -0.796 15.602 0.268 1 60.41 121 ASN A CA 1
ATOM 932 C C . ASN A 1 121 ? -0.72 17.125 0.361 1 60.41 121 ASN A C 1
ATOM 934 O O . ASN A 1 121 ? -1.16 17.828 -0.549 1 60.41 121 ASN A O 1
ATOM 938 N N . GLU A 1 122 ? -0.148 17.578 1.382 1 58.34 122 GLU A N 1
ATOM 939 C CA . GLU A 1 122 ? -0.114 19.031 1.554 1 58.34 122 GLU A CA 1
ATOM 940 C C . GLU A 1 122 ? 1.291 19.578 1.327 1 58.34 122 GLU A C 1
ATOM 942 O O . GLU A 1 122 ? 1.537 20.766 1.53 1 58.34 122 GLU A O 1
ATOM 947 N N . ALA A 1 123 ? 2.055 18.672 0.936 1 60.06 123 ALA A N 1
ATOM 948 C CA . ALA A 1 123 ? 3.418 19.141 0.69 1 60.06 123 ALA A CA 1
ATOM 949 C C . ALA A 1 123 ? 3.482 20 -0.571 1 60.06 123 ALA A C 1
ATOM 951 O O . ALA A 1 123 ? 2.514 20.078 -1.328 1 60.06 123 ALA A O 1
ATOM 952 N N . SER A 1 124 ? 4.59 20.656 -0.606 1 68.69 124 SER A N 1
ATOM 953 C CA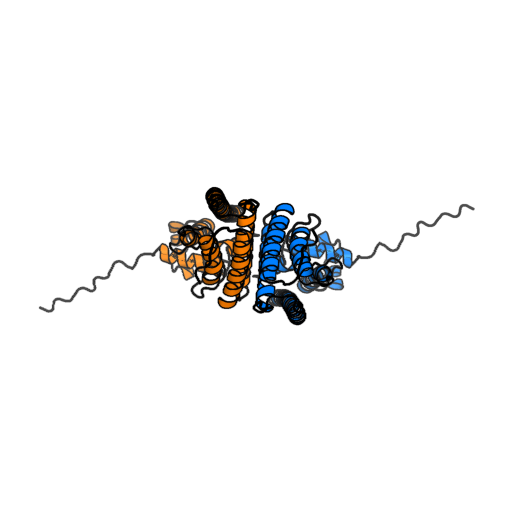 . SER A 1 124 ? 4.805 21.469 -1.797 1 68.69 124 SER A CA 1
ATOM 954 C C . SER A 1 124 ? 4.797 20.625 -3.061 1 68.69 124 SER A C 1
ATOM 956 O O . SER A 1 124 ? 5.082 19.422 -3.008 1 68.69 124 SER A O 1
ATOM 958 N N . GLU A 1 125 ? 4.418 21.203 -4.043 1 77.31 125 GLU A N 1
ATOM 959 C CA . GLU A 1 125 ? 4.391 20.562 -5.359 1 77.31 125 GLU A CA 1
ATOM 960 C C . GLU A 1 125 ? 5.766 20.031 -5.738 1 77.31 125 GLU A C 1
ATOM 962 O O . GLU A 1 125 ? 5.871 18.984 -6.383 1 77.31 125 GLU A O 1
ATOM 967 N N . GLY A 1 126 ? 6.738 20.766 -5.281 1 76.81 126 GLY A N 1
ATOM 968 C CA . GLY A 1 126 ? 8.094 20.344 -5.598 1 76.81 126 GLY A CA 1
ATOM 969 C C . GLY A 1 126 ? 8.477 19.031 -4.961 1 76.81 126 GLY A C 1
ATOM 970 O O . GLY A 1 126 ? 9.094 18.172 -5.605 1 76.81 126 GLY A O 1
ATOM 971 N N . ILE A 1 127 ? 8.117 18.812 -3.781 1 81.62 127 ILE A N 1
ATOM 972 C CA . ILE A 1 127 ? 8.406 17.578 -3.057 1 81.62 127 ILE A CA 1
ATOM 973 C C . ILE A 1 127 ? 7.621 16.422 -3.676 1 81.62 127 ILE A C 1
ATOM 975 O O . ILE A 1 127 ? 8.172 15.336 -3.902 1 81.62 127 ILE A O 1
ATOM 979 N N . LYS A 1 128 ? 6.445 16.703 -3.961 1 83.06 128 LYS A N 1
ATOM 980 C CA . LYS A 1 128 ? 5.598 15.68 -4.582 1 83.06 128 LYS A CA 1
ATOM 981 C C . LYS A 1 128 ? 6.184 15.219 -5.914 1 83.06 128 LYS A C 1
ATOM 983 O O . LYS A 1 128 ? 6.238 14.016 -6.184 1 83.06 128 LYS A O 1
ATOM 988 N N . GLU A 1 129 ? 6.641 16.125 -6.633 1 86.12 129 GLU A N 1
ATOM 989 C CA . GLU A 1 129 ? 7.211 15.812 -7.941 1 86.12 129 GLU A CA 1
ATOM 990 C C . GLU A 1 129 ? 8.508 15.023 -7.809 1 86.12 129 GLU A C 1
ATOM 992 O O . GLU A 1 129 ? 8.75 14.086 -8.578 1 86.12 129 GLU A O 1
ATOM 997 N N . ALA A 1 130 ? 9.297 15.406 -6.891 1 84 130 ALA A N 1
ATOM 998 C CA . ALA A 1 130 ? 10.578 14.734 -6.707 1 84 130 ALA A CA 1
ATOM 999 C C . ALA A 1 130 ? 10.367 13.289 -6.262 1 84 130 ALA A C 1
ATOM 1001 O O . ALA A 1 130 ? 11.023 12.375 -6.777 1 84 130 ALA A O 1
ATOM 1002 N N . VAL A 1 131 ? 9.547 13.055 -5.348 1 87.88 131 VAL A N 1
ATOM 1003 C CA . VAL A 1 131 ? 9.234 11.719 -4.852 1 87.88 131 VAL A CA 1
ATOM 1004 C C . VAL A 1 131 ? 8.625 10.883 -5.969 1 87.88 131 VAL A C 1
ATOM 1006 O O . VAL A 1 131 ? 8.992 9.711 -6.145 1 87.88 131 VAL A O 1
ATOM 1009 N N . HIS A 1 132 ? 7.789 11.523 -6.715 1 88.19 132 HIS A N 1
ATOM 1010 C CA . HIS A 1 132 ? 7.148 10.852 -7.84 1 88.19 132 HIS A CA 1
ATOM 1011 C C . HIS A 1 132 ? 8.18 10.422 -8.883 1 88.19 132 HIS A C 1
ATOM 1013 O O . HIS A 1 132 ? 8.086 9.328 -9.438 1 88.19 132 HIS A O 1
ATOM 1019 N N . LEU A 1 133 ? 9.078 11.266 -9.109 1 88.88 133 LEU A N 1
ATOM 1020 C CA . LEU A 1 133 ? 10.117 10.977 -10.094 1 88.88 133 LEU A CA 1
ATOM 1021 C C . LEU A 1 133 ? 10.953 9.781 -9.656 1 88.88 133 LEU A C 1
ATOM 1023 O O . LEU A 1 133 ? 11.305 8.93 -10.484 1 88.88 133 LEU A O 1
ATOM 1027 N N . LEU A 1 134 ? 11.258 9.727 -8.406 1 88.25 134 LEU A N 1
ATOM 1028 C CA . LEU A 1 134 ? 12.031 8.602 -7.887 1 88.25 134 LEU A CA 1
ATOM 1029 C C . LEU A 1 134 ? 11.234 7.305 -7.977 1 88.25 134 LEU A C 1
ATOM 1031 O O . LEU A 1 134 ? 11.781 6.258 -8.336 1 88.25 134 LEU A O 1
ATOM 1035 N N . GLN A 1 135 ? 10.016 7.355 -7.684 1 90.44 135 GLN A N 1
ATOM 1036 C CA . GLN A 1 135 ? 9.148 6.188 -7.797 1 90.44 135 GLN A CA 1
ATOM 1037 C C . GLN A 1 135 ? 9.07 5.695 -9.242 1 90.44 135 GLN A C 1
ATOM 1039 O O . GLN A 1 135 ? 9.156 4.492 -9.492 1 90.44 135 GLN A O 1
ATOM 1044 N N . THR A 1 136 ? 8.914 6.676 -10.125 1 92.44 136 THR A N 1
ATOM 1045 C CA . THR A 1 136 ? 8.828 6.348 -11.547 1 92.44 136 THR A CA 1
ATOM 1046 C C . THR A 1 136 ? 10.133 5.734 -12.039 1 92.44 136 THR A C 1
ATOM 1048 O O . THR A 1 136 ? 10.117 4.824 -12.867 1 92.44 136 THR A O 1
ATOM 1051 N N . LYS A 1 137 ? 11.188 6.258 -11.547 1 92.06 137 LYS A N 1
ATOM 1052 C CA . LYS A 1 137 ? 12.5 5.711 -11.898 1 92.06 137 LYS A CA 1
ATOM 1053 C C . LYS A 1 137 ? 12.625 4.254 -11.469 1 92.06 137 LYS A C 1
ATOM 1055 O O . LYS A 1 137 ? 13.086 3.408 -12.234 1 92.06 137 LYS A O 1
ATOM 1060 N N . HIS A 1 138 ? 12.234 3.916 -10.219 1 91.81 138 HIS A N 1
ATOM 1061 C CA . HIS A 1 138 ? 12.266 2.551 -9.703 1 91.81 138 HIS A CA 1
ATOM 1062 C C . HIS A 1 138 ? 11.398 1.627 -10.555 1 91.81 138 HIS A C 1
ATOM 1064 O O . HIS A 1 138 ? 11.805 0.507 -10.875 1 91.81 138 HIS A O 1
ATOM 1070 N N . GLN A 1 139 ? 10.266 2.127 -10.906 1 94.5 139 GLN A N 1
ATOM 1071 C CA . GLN A 1 139 ? 9.375 1.338 -11.75 1 94.5 139 GLN A CA 1
ATOM 1072 C C . GLN A 1 139 ? 10 1.072 -13.117 1 94.5 139 GLN A C 1
ATOM 1074 O O . GLN A 1 139 ? 9.922 -0.045 -13.633 1 94.5 139 GLN A O 1
ATOM 1079 N N . SER A 1 140 ? 10.555 2.105 -13.711 1 96.38 140 SER A N 1
ATOM 1080 C CA . SER A 1 140 ? 11.195 1.971 -15.016 1 96.38 140 SER A CA 1
ATOM 1081 C C . SER A 1 140 ? 12.359 0.986 -14.961 1 96.38 140 SER A C 1
ATOM 1083 O O . SER A 1 140 ? 12.562 0.202 -15.891 1 96.38 140 SER A O 1
ATOM 1085 N N . GLU A 1 141 ? 13.102 1.039 -13.898 1 94.88 141 GLU A N 1
ATOM 1086 C CA . GLU A 1 141 ? 14.219 0.115 -13.727 1 94.88 141 GLU A CA 1
ATOM 1087 C C . GLU A 1 141 ? 13.734 -1.328 -13.633 1 94.88 141 GLU A C 1
ATOM 1089 O O . GLU A 1 141 ? 14.352 -2.236 -14.188 1 94.88 141 GLU A O 1
ATOM 1094 N N . LEU A 1 142 ? 12.672 -1.559 -12.969 1 97.19 142 LEU A N 1
ATOM 1095 C CA . LEU A 1 142 ? 12.086 -2.891 -12.867 1 97.19 142 LEU A CA 1
ATOM 1096 C C . LEU A 1 142 ? 11.625 -3.385 -14.234 1 97.19 142 LEU A C 1
ATOM 1098 O O . LEU A 1 142 ? 11.898 -4.523 -14.609 1 97.19 142 LEU A O 1
ATOM 1102 N N . ILE A 1 143 ? 10.938 -2.525 -14.938 1 97.88 143 ILE A N 1
ATOM 1103 C CA . ILE A 1 143 ? 10.445 -2.887 -16.266 1 97.88 143 ILE A CA 1
ATOM 1104 C C . ILE A 1 143 ? 11.617 -3.289 -17.156 1 97.88 143 ILE A C 1
ATOM 1106 O O . ILE A 1 143 ? 11.547 -4.305 -17.859 1 97.88 143 ILE A O 1
ATOM 1110 N N . ASP A 1 144 ? 12.648 -2.479 -17.109 1 97.5 144 ASP A N 1
ATOM 1111 C CA . ASP A 1 144 ? 13.828 -2.764 -17.906 1 97.5 144 ASP A CA 1
ATOM 1112 C C . ASP A 1 144 ? 14.438 -4.117 -17.547 1 97.5 144 ASP A C 1
ATOM 1114 O O . ASP A 1 144 ? 14.805 -4.898 -18.422 1 97.5 144 ASP A O 1
ATOM 1118 N N . GLN A 1 145 ? 14.555 -4.383 -16.25 1 96.88 145 GLN A N 1
ATOM 1119 C CA . GLN A 1 145 ? 15.102 -5.652 -15.773 1 96.88 145 GLN A CA 1
ATOM 1120 C C . GLN A 1 145 ? 14.25 -6.828 -16.25 1 96.88 145 GLN A C 1
ATOM 1122 O O . GLN A 1 145 ? 14.789 -7.855 -16.672 1 96.88 145 GLN A O 1
ATOM 1127 N N . PHE A 1 146 ? 12.977 -6.711 -16.234 1 97.81 146 PHE A N 1
ATOM 1128 C CA . PHE A 1 146 ? 12.078 -7.789 -16.625 1 97.81 146 PHE A CA 1
ATOM 1129 C C . PHE A 1 146 ? 12.062 -7.957 -18.141 1 97.81 146 PHE A C 1
ATOM 1131 O O . PHE A 1 146 ? 11.93 -9.078 -18.641 1 97.81 146 PHE A O 1
ATOM 1138 N N . ALA A 1 147 ? 12.164 -6.832 -18.844 1 97.94 147 ALA A N 1
ATOM 1139 C CA . ALA A 1 147 ? 12.266 -6.91 -20.297 1 97.94 147 ALA A CA 1
ATOM 1140 C C . ALA A 1 147 ? 13.523 -7.668 -20.719 1 97.94 147 ALA A C 1
ATOM 1142 O O . ALA A 1 147 ? 13.477 -8.492 -21.641 1 97.94 147 ALA A O 1
ATOM 1143 N N . GLU A 1 148 ? 14.609 -7.359 -20.078 1 97.19 148 GLU A N 1
ATOM 1144 C CA . GLU A 1 148 ? 15.859 -8.07 -20.344 1 97.19 148 GLU A CA 1
ATOM 1145 C C . GLU A 1 148 ? 15.727 -9.555 -20.031 1 97.19 148 GLU A C 1
ATOM 1147 O O . GLU A 1 148 ? 16.203 -10.398 -20.797 1 97.19 148 GLU A O 1
ATOM 1152 N N . ALA A 1 149 ? 15.141 -9.836 -18.891 1 97 149 ALA A N 1
ATOM 1153 C CA . ALA A 1 149 ? 14.93 -11.227 -18.5 1 97 149 ALA A CA 1
ATOM 1154 C C . ALA A 1 149 ? 14.078 -11.961 -19.531 1 97 149 ALA A C 1
ATOM 1156 O O . ALA A 1 149 ? 14.297 -13.148 -19.797 1 97 149 ALA A O 1
ATOM 1157 N N . LYS A 1 150 ? 13.078 -11.305 -20.031 1 97 150 LYS A N 1
ATOM 1158 C CA . LYS A 1 150 ? 12.227 -11.883 -21.078 1 97 150 LYS A CA 1
ATOM 1159 C C . LYS A 1 150 ? 13.039 -12.203 -22.328 1 97 150 LYS A C 1
ATOM 1161 O O . LYS A 1 150 ? 12.852 -13.25 -22.938 1 97 150 LYS A O 1
ATOM 1166 N N . GLN A 1 151 ? 13.906 -11.328 -22.703 1 96.25 151 GLN A N 1
ATOM 1167 C CA . GLN A 1 151 ? 14.773 -11.531 -23.859 1 96.25 151 GLN A CA 1
ATOM 1168 C C . GLN A 1 151 ? 15.688 -12.742 -23.656 1 96.25 151 GLN A C 1
ATOM 1170 O O . GLN A 1 151 ? 16 -13.461 -24.609 1 96.25 151 GLN A O 1
ATOM 1175 N N . ARG A 1 152 ? 16.062 -13 -22.438 1 95.56 152 ARG A N 1
ATOM 1176 C CA . ARG A 1 152 ? 16.938 -14.125 -22.094 1 95.56 152 ARG A CA 1
ATOM 1177 C C . ARG A 1 152 ? 16.125 -15.414 -21.984 1 95.56 152 ARG A C 1
ATOM 1179 O O . ARG A 1 152 ? 16.688 -16.484 -21.719 1 95.56 152 ARG A O 1
ATOM 1186 N N . GLY A 1 153 ? 14.852 -15.297 -22.031 1 95.88 153 GLY A N 1
ATOM 1187 C CA . GLY A 1 153 ? 14 -16.469 -22 1 95.88 153 GLY A CA 1
ATOM 1188 C C . GLY A 1 153 ? 13.656 -16.938 -20.594 1 95.88 153 GLY A C 1
ATOM 1189 O O . GLY A 1 153 ? 13.211 -18.062 -20.391 1 95.88 153 GLY A O 1
ATOM 1190 N N . GLU A 1 154 ? 13.836 -16.062 -19.625 1 96.62 154 GLU A N 1
ATOM 1191 C CA . GLU A 1 154 ? 13.625 -16.422 -18.234 1 96.62 154 GLU A CA 1
ATOM 1192 C C . GLU A 1 154 ? 12.164 -16.234 -17.828 1 96.62 154 GLU A C 1
ATOM 1194 O O . GLU A 1 154 ? 11.734 -16.734 -16.781 1 96.62 154 GLU A O 1
ATOM 1199 N N . LEU A 1 155 ? 11.422 -15.469 -18.609 1 97.19 155 LEU A N 1
ATOM 1200 C CA . LEU A 1 155 ? 10.023 -15.211 -18.297 1 97.19 155 LEU A CA 1
ATOM 1201 C C . LEU A 1 155 ? 9.102 -15.961 -19.25 1 97.19 155 LEU A C 1
ATOM 1203 O O . LEU A 1 155 ? 9.477 -16.25 -20.391 1 97.19 155 LEU A O 1
ATOM 1207 N N . ALA A 1 156 ? 7.918 -16.312 -18.719 1 95.69 156 ALA A N 1
ATOM 1208 C CA . ALA A 1 156 ? 6.891 -16.906 -19.562 1 95.69 156 ALA A CA 1
ATOM 1209 C C . ALA A 1 156 ? 6.598 -16.031 -20.781 1 95.69 156 ALA A C 1
ATOM 1211 O O . ALA A 1 156 ? 6.707 -14.805 -20.703 1 95.69 156 ALA A O 1
ATOM 1212 N N . ASP A 1 157 ? 6.121 -16.594 -21.891 1 94.38 157 ASP A N 1
ATOM 1213 C CA . ASP A 1 157 ? 5.914 -15.898 -23.156 1 94.38 157 ASP A CA 1
ATOM 1214 C C . ASP A 1 157 ? 4.824 -14.836 -23.031 1 94.38 157 ASP A C 1
ATOM 1216 O O . ASP A 1 157 ? 4.898 -13.781 -23.672 1 94.38 157 ASP A O 1
ATOM 1220 N N . ASP A 1 158 ? 3.916 -15.062 -22.203 1 94.19 158 ASP A N 1
ATOM 1221 C CA . ASP A 1 158 ? 2.779 -14.156 -22.094 1 94.19 158 ASP A CA 1
ATOM 1222 C C . ASP A 1 158 ? 2.984 -13.148 -20.953 1 94.19 158 ASP A C 1
ATOM 1224 O O . ASP A 1 158 ? 2.127 -12.297 -20.719 1 94.19 158 ASP A O 1
ATOM 1228 N N . CYS A 1 159 ? 4.137 -13.281 -20.344 1 96.12 159 CYS A N 1
ATOM 1229 C CA . CYS A 1 159 ? 4.406 -12.367 -19.234 1 96.12 159 CYS A CA 1
ATOM 1230 C C . CYS A 1 159 ? 4.762 -10.977 -19.766 1 96.12 159 CYS A C 1
ATOM 1232 O O . CYS A 1 159 ? 5.668 -10.836 -20.594 1 96.12 159 CYS A O 1
ATOM 1234 N N . GLN A 1 160 ? 4.039 -10 -19.344 1 97.19 160 GLN A N 1
ATOM 1235 C CA . GLN A 1 160 ? 4.324 -8.617 -19.719 1 97.19 160 GLN A CA 1
ATOM 1236 C C . GLN A 1 160 ? 5.184 -7.934 -18.656 1 97.19 160 GLN A C 1
ATOM 1238 O O . GLN A 1 160 ? 4.762 -7.781 -17.516 1 97.19 160 GLN A O 1
ATOM 1243 N N . PRO A 1 161 ? 6.332 -7.465 -19.031 1 98.12 161 PRO A N 1
ATOM 1244 C CA . PRO A 1 161 ? 7.262 -6.859 -18.078 1 98.12 161 PRO A CA 1
ATOM 1245 C C . PRO A 1 161 ? 6.637 -5.715 -17.297 1 98.12 161 PRO A C 1
ATOM 1247 O O . PRO A 1 161 ? 6.855 -5.598 -16.078 1 98.12 161 PRO A O 1
ATOM 1250 N N . LYS A 1 162 ? 5.863 -4.883 -17.922 1 97.88 162 LYS A N 1
ATOM 1251 C CA . LYS A 1 162 ? 5.23 -3.752 -17.234 1 97.88 162 LYS A CA 1
ATOM 1252 C C . LYS A 1 162 ? 4.258 -4.23 -16.172 1 97.88 162 LYS A C 1
ATOM 1254 O O . LYS A 1 162 ? 4.195 -3.65 -15.078 1 97.88 162 LYS A O 1
ATOM 1259 N N . VAL A 1 163 ? 3.512 -5.277 -16.469 1 97.94 163 VAL A N 1
ATOM 1260 C CA . VAL A 1 163 ? 2.541 -5.801 -15.516 1 97.94 163 VAL A CA 1
ATOM 1261 C C . VAL A 1 163 ? 3.27 -6.422 -14.328 1 97.94 163 VAL A C 1
ATOM 1263 O O . VAL A 1 163 ? 2.891 -6.199 -13.172 1 97.94 163 VAL A O 1
ATOM 1266 N N . LEU A 1 164 ? 4.289 -7.18 -14.641 1 98.19 164 LEU A N 1
ATOM 1267 C CA . LEU A 1 164 ? 5.078 -7.789 -13.57 1 98.19 164 LEU A CA 1
ATOM 1268 C C . LEU A 1 164 ? 5.707 -6.727 -12.688 1 98.19 164 LEU A C 1
ATOM 1270 O O . LEU A 1 164 ? 5.695 -6.848 -11.461 1 98.19 164 LEU A O 1
ATOM 1274 N N . ALA A 1 165 ? 6.254 -5.688 -13.281 1 98.06 165 ALA A N 1
ATOM 1275 C CA . ALA A 1 165 ? 6.836 -4.578 -12.523 1 98.06 165 ALA A CA 1
ATOM 1276 C C . ALA A 1 165 ? 5.781 -3.902 -11.648 1 98.06 165 ALA A C 1
ATOM 1278 O O . ALA A 1 165 ? 6.039 -3.598 -10.484 1 98.06 165 ALA A O 1
ATOM 1279 N N . THR A 1 166 ? 4.602 -3.676 -12.203 1 98 166 THR A N 1
ATOM 1280 C CA . THR A 1 166 ? 3.518 -3.035 -11.461 1 98 166 THR A CA 1
ATOM 1281 C C . THR A 1 166 ? 3.076 -3.904 -10.289 1 98 166 THR A C 1
ATOM 1283 O O . THR A 1 166 ? 2.746 -3.389 -9.219 1 98 166 THR A O 1
ATOM 1286 N N . LEU A 1 167 ? 3.066 -5.188 -10.5 1 98.44 167 LEU A N 1
ATOM 1287 C CA . LEU A 1 167 ? 2.732 -6.105 -9.414 1 98.44 167 LEU A CA 1
ATOM 1288 C C . LEU A 1 167 ? 3.758 -6.016 -8.289 1 98.44 167 LEU A C 1
ATOM 1290 O O . LEU A 1 167 ? 3.393 -5.941 -7.113 1 98.44 167 LEU A O 1
ATOM 1294 N N . ILE A 1 168 ? 5.051 -5.977 -8.625 1 98.31 168 ILE A N 1
ATOM 1295 C CA . ILE A 1 168 ? 6.109 -5.883 -7.625 1 98.31 168 ILE A CA 1
ATOM 1296 C C . ILE A 1 168 ? 5.969 -4.578 -6.844 1 98.31 168 ILE A C 1
ATOM 1298 O O . ILE A 1 168 ? 6.027 -4.574 -5.613 1 98.31 168 ILE A O 1
ATOM 1302 N N . VAL A 1 169 ? 5.746 -3.516 -7.508 1 97.38 169 VAL A N 1
ATOM 1303 C CA . VAL A 1 169 ? 5.594 -2.217 -6.863 1 97.38 169 VAL A CA 1
ATOM 1304 C C . VAL A 1 169 ? 4.352 -2.227 -5.969 1 97.38 169 VAL A C 1
ATOM 1306 O O . VAL A 1 169 ? 4.371 -1.681 -4.863 1 97.38 169 VAL A O 1
ATOM 1309 N N . THR A 1 170 ? 3.287 -2.801 -6.465 1 98.12 170 THR A N 1
ATOM 1310 C CA . THR A 1 170 ? 2.064 -2.926 -5.68 1 98.12 170 THR A CA 1
ATOM 1311 C C . THR A 1 170 ? 2.338 -3.654 -4.367 1 98.12 170 THR A C 1
ATOM 1313 O O . THR A 1 170 ? 1.911 -3.205 -3.301 1 98.12 170 THR A O 1
ATOM 1316 N N . LEU A 1 171 ? 3.039 -4.688 -4.441 1 98.5 171 LEU A N 1
ATOM 1317 C CA . LEU A 1 171 ? 3.393 -5.457 -3.256 1 98.5 171 LEU A CA 1
ATOM 1318 C C . LEU A 1 171 ? 4.293 -4.648 -2.328 1 98.5 171 LEU A C 1
ATOM 1320 O O . LEU A 1 171 ? 4.117 -4.676 -1.107 1 98.5 171 LEU A O 1
ATOM 1324 N N . PHE A 1 172 ? 5.203 -3.879 -2.885 1 97.19 172 PHE A N 1
ATOM 1325 C CA . PHE A 1 172 ? 6.059 -3.004 -2.092 1 97.19 172 PHE A CA 1
ATOM 1326 C C . PHE A 1 172 ? 5.223 -2.025 -1.274 1 97.19 172 PHE A C 1
ATOM 1328 O O . PHE A 1 172 ? 5.426 -1.891 -0.065 1 97.19 172 PHE A O 1
ATOM 1335 N N . LYS A 1 173 ? 4.41 -1.391 -1.966 1 96.69 173 LYS A N 1
ATOM 1336 C CA . LYS A 1 173 ? 3.576 -0.391 -1.305 1 96.69 173 LYS A CA 1
ATOM 1337 C C . LYS A 1 173 ? 2.732 -1.021 -0.2 1 96.69 173 LYS A C 1
ATOM 1339 O O . LYS A 1 173 ? 2.686 -0.512 0.921 1 96.69 173 LYS A O 1
ATOM 1344 N N . GLY A 1 174 ? 2.133 -2.117 -0.488 1 97.81 174 GLY A N 1
ATOM 1345 C CA . GLY A 1 174 ? 1.339 -2.805 0.519 1 97.81 174 GLY A CA 1
ATOM 1346 C C . GLY A 1 174 ? 2.158 -3.268 1.71 1 97.81 174 GLY A C 1
ATOM 1347 O O . GLY A 1 174 ? 1.736 -3.111 2.857 1 97.81 174 GLY A O 1
ATOM 1348 N N . MET A 1 175 ? 3.312 -3.816 1.458 1 98.06 175 MET A N 1
ATOM 1349 C CA . MET A 1 175 ? 4.176 -4.305 2.533 1 98.06 175 MET A CA 1
ATOM 1350 C C . MET A 1 175 ? 4.676 -3.148 3.393 1 98.06 175 MET A C 1
ATOM 1352 O O . MET A 1 175 ? 4.805 -3.285 4.609 1 98.06 175 MET A O 1
ATOM 1356 N N . SER A 1 176 ? 5 -2.049 2.73 1 96.19 176 SER A N 1
ATOM 1357 C CA . SER A 1 176 ? 5.438 -0.878 3.484 1 96.19 176 SER A CA 1
ATOM 1358 C C . SER A 1 176 ? 4.359 -0.407 4.453 1 96.19 176 SER A C 1
ATOM 1360 O O . SER A 1 176 ? 4.645 -0.129 5.621 1 96.19 176 SER A O 1
ATOM 1362 N N . ILE A 1 177 ? 3.158 -0.355 4.02 1 94.06 177 ILE A N 1
ATOM 1363 C CA . ILE A 1 177 ? 2.039 0.069 4.855 1 94.06 177 ILE A CA 1
ATOM 1364 C C . ILE A 1 177 ? 1.83 -0.936 5.984 1 94.06 177 ILE A C 1
ATOM 1366 O O . ILE A 1 177 ? 1.622 -0.549 7.137 1 94.06 177 ILE A O 1
ATOM 1370 N N . GLN A 1 178 ? 1.902 -2.215 5.656 1 96.06 178 GLN A N 1
ATOM 1371 C CA . GLN A 1 178 ? 1.747 -3.24 6.684 1 96.06 178 GLN A CA 1
ATOM 1372 C C . GLN A 1 178 ? 2.816 -3.105 7.762 1 96.06 178 GLN A C 1
ATOM 1374 O O . GLN A 1 178 ? 2.521 -3.229 8.953 1 96.06 178 GLN A O 1
ATOM 1379 N N . ALA A 1 179 ? 3.992 -2.871 7.332 1 95.69 179 ALA A N 1
ATOM 1380 C CA . ALA A 1 179 ? 5.078 -2.674 8.289 1 95.69 179 ALA A CA 1
ATOM 1381 C C . ALA A 1 179 ? 4.809 -1.467 9.188 1 95.69 179 ALA A C 1
ATOM 1383 O O . ALA A 1 179 ? 4.977 -1.538 10.406 1 95.69 179 ALA A O 1
ATOM 1384 N N . ALA A 1 180 ? 4.387 -0.427 8.586 1 89.12 180 ALA A N 1
ATOM 1385 C CA . ALA A 1 180 ? 4.066 0.787 9.328 1 89.12 180 ALA A CA 1
ATOM 1386 C C . ALA A 1 180 ? 2.916 0.544 10.305 1 89.12 180 ALA A C 1
ATOM 1388 O O . ALA A 1 180 ? 2.846 1.175 11.359 1 89.12 180 ALA A O 1
ATOM 1389 N N . ASP A 1 181 ? 2.033 -0.35 9.914 1 89.12 181 ASP A N 1
ATOM 1390 C CA . ASP A 1 181 ? 0.876 -0.674 10.742 1 89.12 181 ASP A CA 1
ATOM 1391 C C . ASP A 1 181 ? 1.25 -1.657 11.852 1 89.12 181 ASP A C 1
ATOM 1393 O O . ASP A 1 181 ? 0.397 -2.061 12.641 1 89.12 181 ASP A O 1
ATOM 1397 N N . GLY A 1 182 ? 2.494 -2.113 11.867 1 91.88 182 GLY A N 1
ATOM 1398 C CA . GLY A 1 182 ? 2.951 -2.912 12.992 1 91.88 182 GLY A CA 1
ATOM 1399 C C . GLY A 1 182 ? 3.168 -4.371 12.641 1 91.88 182 GLY A C 1
ATOM 1400 O O . GLY A 1 182 ? 3.402 -5.199 13.523 1 91.88 182 GLY A O 1
ATOM 1401 N N . ALA A 1 183 ? 3.025 -4.734 11.367 1 95.56 183 ALA A N 1
ATOM 1402 C CA . ALA A 1 183 ? 3.336 -6.109 10.984 1 95.56 183 ALA A CA 1
ATOM 1403 C C . ALA A 1 183 ? 4.77 -6.473 11.352 1 95.56 183 ALA A C 1
ATOM 1405 O O . ALA A 1 183 ? 5.68 -5.652 11.227 1 95.56 183 ALA A O 1
ATOM 1406 N N . THR A 1 184 ? 4.992 -7.723 11.719 1 96.56 184 THR A N 1
ATOM 1407 C CA . THR A 1 184 ? 6.32 -8.188 12.102 1 96.56 184 THR A CA 1
ATOM 1408 C C . THR A 1 184 ? 7.105 -8.641 10.875 1 96.56 184 THR A C 1
ATOM 1410 O O . THR A 1 184 ? 6.535 -8.82 9.797 1 96.56 184 THR A O 1
ATOM 1413 N N . HIS A 1 185 ? 8.375 -8.758 11.117 1 97.44 185 HIS A N 1
ATOM 1414 C CA . HIS A 1 185 ? 9.219 -9.312 10.062 1 97.44 185 HIS A CA 1
ATOM 1415 C C . HIS A 1 185 ? 8.703 -10.672 9.594 1 97.44 185 HIS A C 1
ATOM 1417 O O . HIS A 1 185 ? 8.648 -10.938 8.391 1 97.44 185 HIS A O 1
ATOM 1423 N N . ASP A 1 186 ? 8.344 -11.5 10.508 1 97.62 186 ASP A N 1
ATOM 1424 C CA . ASP A 1 186 ? 7.859 -12.828 10.156 1 97.62 186 ASP A CA 1
ATOM 1425 C C . ASP A 1 186 ? 6.586 -12.75 9.32 1 97.62 186 ASP A C 1
ATOM 1427 O O . ASP A 1 186 ? 6.426 -13.492 8.352 1 97.62 186 ASP A O 1
ATOM 1431 N N . ASP A 1 187 ? 5.68 -11.883 9.695 1 97.06 187 ASP A N 1
ATOM 1432 C CA . ASP A 1 187 ? 4.453 -11.688 8.93 1 97.06 187 ASP A CA 1
ATOM 1433 C C . ASP A 1 187 ? 4.766 -11.367 7.469 1 97.06 187 ASP A C 1
ATOM 1435 O O . ASP A 1 187 ? 4.258 -12.023 6.559 1 97.06 187 ASP A O 1
ATOM 1439 N N . LEU A 1 188 ? 5.637 -10.391 7.301 1 98.19 188 LEU A N 1
ATOM 1440 C CA . LEU A 1 188 ? 5.887 -9.891 5.953 1 98.19 188 LEU A CA 1
ATOM 1441 C C . LEU A 1 188 ? 6.773 -10.852 5.172 1 98.19 188 LEU A C 1
ATOM 1443 O O . LEU A 1 188 ? 6.656 -10.961 3.949 1 98.19 188 LEU A O 1
ATOM 1447 N N . ARG A 1 189 ? 7.645 -11.562 5.918 1 98.38 189 ARG A N 1
ATOM 1448 C CA . ARG A 1 189 ? 8.453 -12.57 5.242 1 98.38 189 ARG A CA 1
ATOM 1449 C C . ARG A 1 189 ? 7.574 -13.672 4.652 1 98.38 189 ARG A C 1
ATOM 1451 O O . ARG A 1 189 ? 7.789 -14.102 3.516 1 98.38 189 ARG A O 1
ATOM 1458 N N . HIS A 1 190 ? 6.629 -14.133 5.406 1 97.94 190 HIS A N 1
ATOM 1459 C CA . HIS A 1 190 ? 5.723 -15.164 4.91 1 97.94 190 HIS A CA 1
ATOM 1460 C C . HIS A 1 190 ? 4.91 -14.656 3.723 1 97.94 190 HIS A C 1
ATOM 1462 O O . HIS A 1 190 ? 4.691 -15.383 2.756 1 97.94 190 HIS A O 1
ATOM 1468 N N . VAL A 1 191 ? 4.469 -13.453 3.766 1 98.12 191 VAL A N 1
ATOM 1469 C CA . VAL A 1 191 ? 3.729 -12.836 2.672 1 98.12 191 VAL A CA 1
ATOM 1470 C C . VAL A 1 191 ? 4.617 -12.75 1.431 1 98.12 191 VAL A C 1
ATOM 1472 O O . VAL A 1 191 ? 4.191 -13.117 0.331 1 98.12 191 VAL A O 1
ATOM 1475 N N . ALA A 1 192 ? 5.82 -12.258 1.652 1 98.56 192 ALA A N 1
ATOM 1476 C CA . ALA A 1 192 ? 6.762 -12.125 0.546 1 98.56 192 ALA A CA 1
ATOM 1477 C C . ALA A 1 192 ? 7.039 -13.477 -0.106 1 98.56 192 ALA A C 1
ATOM 1479 O O . ALA A 1 192 ? 7.02 -13.602 -1.334 1 98.56 192 ALA A O 1
ATOM 1480 N N . GLU A 1 193 ? 7.273 -14.469 0.689 1 97.62 193 GLU A N 1
ATOM 1481 C CA . GLU A 1 193 ? 7.578 -15.797 0.17 1 97.62 193 GLU A CA 1
ATOM 1482 C C . GLU A 1 193 ? 6.395 -16.375 -0.602 1 97.62 193 GLU A C 1
ATOM 1484 O O . GLU A 1 193 ? 6.574 -17 -1.647 1 97.62 193 GLU A O 1
ATOM 1489 N N . MET A 1 194 ? 5.254 -16.172 -0.081 1 96.94 194 MET A N 1
ATOM 1490 C CA . MET A 1 194 ? 4.062 -16.641 -0.776 1 96.94 194 MET A CA 1
ATOM 1491 C C . MET A 1 194 ? 3.902 -15.945 -2.123 1 96.94 194 MET A C 1
ATOM 1493 O O . MET A 1 194 ? 3.598 -16.594 -3.127 1 96.94 194 MET A O 1
ATOM 1497 N N . ALA A 1 195 ? 4.066 -14.633 -2.143 1 97.62 195 ALA A N 1
ATOM 1498 C CA . ALA A 1 195 ? 3.984 -13.867 -3.387 1 97.62 195 ALA A CA 1
ATOM 1499 C C . ALA A 1 195 ? 5.039 -14.336 -4.387 1 97.62 195 ALA A C 1
ATOM 1501 O O . ALA A 1 195 ? 4.738 -14.539 -5.566 1 97.62 195 ALA A O 1
ATOM 1502 N N . VAL A 1 196 ? 6.242 -14.523 -3.867 1 97.38 196 VAL A N 1
ATOM 1503 C CA . VAL A 1 196 ? 7.352 -14.953 -4.707 1 97.38 196 VAL A CA 1
ATOM 1504 C C . VAL A 1 196 ? 7.027 -16.312 -5.34 1 97.38 196 VAL A C 1
ATOM 1506 O O . VAL A 1 196 ? 7.168 -16.484 -6.551 1 97.38 196 VAL A O 1
ATOM 1509 N N . THR A 1 197 ? 6.605 -17.219 -4.523 1 94.94 197 THR A N 1
ATOM 1510 C CA . THR A 1 197 ? 6.305 -18.562 -5.008 1 94.94 197 THR A CA 1
ATOM 1511 C C . THR A 1 197 ? 5.254 -18.516 -6.113 1 94.94 197 THR A C 1
ATOM 1513 O O . THR A 1 197 ? 5.398 -19.188 -7.141 1 94.94 197 THR A O 1
ATOM 1516 N N . GLY A 1 198 ? 4.227 -17.734 -5.938 1 93.62 198 GLY A N 1
ATOM 1517 C CA . GLY A 1 198 ? 3.195 -17.594 -6.949 1 93.62 198 GLY A CA 1
ATOM 1518 C C . GLY A 1 198 ? 3.703 -16.984 -8.242 1 93.62 198 GLY A C 1
ATOM 1519 O O . GLY A 1 198 ? 3.383 -17.469 -9.328 1 93.62 198 GLY A O 1
ATOM 1520 N N . ILE A 1 199 ? 4.484 -15.93 -8.133 1 95.62 199 ILE A N 1
ATOM 1521 C CA . ILE A 1 199 ? 5.012 -15.234 -9.305 1 95.62 199 ILE A CA 1
ATOM 1522 C C . ILE A 1 199 ? 5.949 -16.156 -10.078 1 95.62 199 ILE A C 1
ATOM 1524 O O . ILE A 1 199 ? 5.832 -16.297 -11.297 1 95.62 199 ILE A O 1
ATOM 1528 N N . LEU A 1 200 ? 6.871 -16.797 -9.336 1 95.25 200 LEU A N 1
ATOM 1529 C CA . LEU A 1 200 ? 7.879 -17.609 -9.992 1 95.25 200 LEU A CA 1
ATOM 1530 C C . LEU A 1 200 ? 7.238 -18.812 -10.672 1 95.25 200 LEU A C 1
ATOM 1532 O O . LEU A 1 200 ? 7.598 -19.172 -11.805 1 95.25 200 LEU A O 1
ATOM 1536 N N . ALA A 1 201 ? 6.285 -19.422 -10.039 1 91.12 201 ALA A N 1
ATOM 1537 C CA . ALA A 1 201 ? 5.641 -20.625 -10.57 1 91.12 201 ALA A CA 1
ATOM 1538 C C . ALA A 1 201 ? 4.918 -20.328 -11.883 1 91.12 201 ALA A C 1
ATOM 1540 O O . ALA A 1 201 ? 4.875 -21.172 -12.781 1 91.12 201 ALA A O 1
ATOM 1541 N N . GLN A 1 202 ? 4.488 -19.109 -12.047 1 91.25 202 GLN A N 1
ATOM 1542 C CA . GLN A 1 202 ? 3.615 -18.812 -13.18 1 91.25 202 GLN A CA 1
ATOM 1543 C C . GLN A 1 202 ? 4.367 -18.062 -14.273 1 91.25 202 GLN A C 1
ATOM 1545 O O . GLN A 1 202 ? 4.051 -18.203 -15.461 1 91.25 202 GLN A O 1
ATOM 1550 N N . HIS A 1 203 ? 5.406 -17.297 -13.836 1 93.56 203 HIS A N 1
ATOM 1551 C CA . HIS A 1 203 ? 5.867 -16.312 -14.805 1 93.56 203 HIS A CA 1
ATOM 1552 C C . HIS A 1 203 ? 7.363 -16.469 -15.07 1 93.56 203 HIS A C 1
ATOM 1554 O O . HIS A 1 203 ? 7.91 -15.797 -15.953 1 93.56 203 HIS A O 1
ATOM 1560 N N . VAL A 1 204 ? 7.988 -17.328 -14.344 1 94 204 VAL A N 1
ATOM 1561 C CA . VAL A 1 204 ? 9.422 -17.5 -14.539 1 94 204 VAL A CA 1
ATOM 1562 C C . VAL A 1 204 ? 9.719 -18.922 -15.023 1 94 204 VAL A C 1
ATOM 1564 O O . VAL A 1 204 ? 9.188 -19.891 -14.484 1 94 204 VAL A O 1
ATOM 1567 N N . LYS A 1 205 ? 10.422 -19.047 -15.992 1 90.88 205 LYS A N 1
ATOM 1568 C CA . LYS A 1 205 ? 10.789 -20.328 -16.578 1 90.88 205 LYS A CA 1
ATOM 1569 C C . LYS A 1 205 ? 12.133 -20.812 -16.062 1 90.88 205 LYS A C 1
ATOM 1571 O O . LYS A 1 205 ? 13.039 -20.016 -15.812 1 90.88 205 LYS A O 1
ATOM 1576 N N . GLY A 1 206 ? 12.18 -22.094 -16.078 1 77.06 206 GLY A N 1
ATOM 1577 C CA . GLY A 1 206 ? 13.477 -22.734 -15.898 1 77.06 206 GLY A CA 1
ATOM 1578 C C . GLY A 1 206 ? 14.094 -22.469 -14.539 1 77.06 206 GLY A C 1
ATOM 1579 O O . GLY A 1 206 ? 15.312 -22.438 -14.398 1 77.06 206 GLY A O 1
ATOM 1580 N N . TYR A 1 207 ? 13.172 -21.922 -13.633 1 72.25 207 TYR A N 1
ATOM 1581 C CA . TYR A 1 207 ? 13.773 -21.609 -12.344 1 72.25 207 TYR A CA 1
ATOM 1582 C C . TYR A 1 207 ? 13.562 -22.75 -11.352 1 72.25 207 TYR A C 1
ATOM 1584 O O . TYR A 1 207 ? 12.445 -23.25 -11.203 1 72.25 207 TYR A O 1
ATOM 1592 N N . SER A 1 208 ? 14.562 -23.5 -10.938 1 65.94 208 SER A N 1
ATOM 1593 C CA . SER A 1 208 ? 14.539 -24.484 -9.852 1 65.94 208 SER A CA 1
ATOM 1594 C C . SER A 1 208 ? 14.953 -23.844 -8.523 1 65.94 208 SER A C 1
ATOM 1596 O O . SER A 1 208 ? 16.078 -23.328 -8.398 1 65.94 208 SER A O 1
ATOM 1598 N N . PRO A 1 209 ? 13.984 -23.516 -7.586 1 54.84 209 PRO A N 1
ATOM 1599 C CA . PRO A 1 209 ? 14.375 -22.922 -6.305 1 54.84 209 PRO A CA 1
ATOM 1600 C C . PRO A 1 209 ? 15.477 -23.703 -5.605 1 54.84 209 PRO A C 1
ATOM 1602 O O . PRO A 1 209 ? 15.578 -24.922 -5.773 1 54.84 209 PRO A O 1
ATOM 1605 N N . VAL A 1 210 ? 16.656 -23.125 -5.383 1 42.22 210 VAL A N 1
ATOM 1606 C CA . VAL A 1 210 ? 17.641 -23.906 -4.648 1 42.22 210 VAL A CA 1
ATOM 1607 C C . VAL A 1 210 ? 17.016 -24.469 -3.369 1 42.22 210 VAL A C 1
ATOM 1609 O O . VAL A 1 210 ? 16.453 -23.719 -2.576 1 42.22 210 VAL A O 1
ATOM 1612 N N . LYS A 1 211 ? 16.609 -25.812 -3.338 1 39.09 211 LYS A N 1
ATOM 1613 C CA . LYS A 1 211 ? 16.25 -26.516 -2.109 1 39.09 211 LYS A CA 1
ATOM 1614 C C . LYS A 1 211 ? 17.203 -26.156 -0.973 1 39.09 211 LYS A C 1
ATOM 1616 O O . LYS A 1 211 ? 18.406 -25.984 -1.193 1 39.09 211 LYS A O 1
ATOM 1621 N N . MET B 1 1 ? -65.812 26.688 -15.039 1 29.52 1 MET B N 1
ATOM 1622 C CA . MET B 1 1 ? -65.125 26.781 -13.75 1 29.52 1 MET B CA 1
ATOM 1623 C C . MET B 1 1 ? -63.781 26 -13.773 1 29.52 1 MET B C 1
ATOM 1625 O O . MET B 1 1 ? -63.781 24.781 -13.961 1 29.52 1 MET B O 1
ATOM 1629 N N . THR B 1 2 ? -62.656 26.609 -14.18 1 32.41 2 THR B N 1
ATOM 1630 C CA . THR B 1 2 ? -61.312 26.172 -14.531 1 32.41 2 THR B CA 1
ATOM 1631 C C . THR B 1 2 ? -60.594 25.594 -13.32 1 32.41 2 THR B C 1
ATOM 1633 O O . THR B 1 2 ? -60.375 26.281 -12.328 1 32.41 2 THR B O 1
ATOM 1636 N N . ILE B 1 3 ? -60.75 24.359 -12.922 1 35.22 3 ILE B N 1
ATOM 1637 C CA . ILE B 1 3 ? -60.156 23.703 -11.766 1 35.22 3 ILE B CA 1
ATOM 1638 C C . ILE B 1 3 ? -58.656 23.922 -11.758 1 35.22 3 ILE B C 1
ATOM 1640 O O . ILE B 1 3 ? -57.938 23.469 -12.656 1 35.22 3 ILE B O 1
ATOM 1644 N N . THR B 1 4 ? -58.094 25.047 -11.281 1 33.41 4 THR B N 1
ATOM 1645 C CA . THR B 1 4 ? -56.688 25.406 -11.07 1 33.41 4 THR B CA 1
ATOM 1646 C C . THR B 1 4 ? -55.969 24.281 -10.328 1 33.41 4 THR B C 1
ATOM 1648 O O . THR B 1 4 ? -56.344 23.938 -9.203 1 33.41 4 THR B O 1
ATOM 1651 N N . LYS B 1 5 ? -55.438 23.297 -10.984 1 35.78 5 LYS B N 1
ATOM 1652 C CA . LYS B 1 5 ? -54.594 22.25 -10.422 1 35.78 5 LYS B CA 1
ATOM 1653 C C . LYS B 1 5 ? -53.625 22.828 -9.398 1 35.78 5 LYS B C 1
ATOM 1655 O O . LYS B 1 5 ? -52.75 23.641 -9.742 1 35.78 5 LYS B O 1
ATOM 1660 N N . ALA B 1 6 ? -54 23.109 -8.188 1 38.88 6 ALA B N 1
ATOM 1661 C CA . ALA B 1 6 ? -53.156 23.594 -7.113 1 38.88 6 ALA B CA 1
ATOM 1662 C C . ALA B 1 6 ? -51.781 22.938 -7.168 1 38.88 6 ALA B C 1
ATOM 1664 O O . ALA B 1 6 ? -51.656 21.734 -7.418 1 38.88 6 ALA B O 1
ATOM 1665 N N . ALA B 1 7 ? -50.719 23.703 -7.492 1 38.53 7 ALA B N 1
ATOM 1666 C CA . ALA B 1 7 ? -49.281 23.453 -7.391 1 38.53 7 ALA B CA 1
ATOM 1667 C C . ALA B 1 7 ? -48.938 22.703 -6.109 1 38.53 7 ALA B C 1
ATOM 1669 O O . ALA B 1 7 ? -49.188 23.203 -5.008 1 38.53 7 ALA B O 1
ATOM 1670 N N . CYS B 1 8 ? -49.406 21.516 -5.848 1 33.62 8 CYS B N 1
ATOM 1671 C CA . CYS B 1 8 ? -49.031 20.766 -4.648 1 33.62 8 CYS B CA 1
ATOM 1672 C C . CYS B 1 8 ? -47.656 21.141 -4.168 1 33.62 8 CYS B C 1
ATOM 1674 O O . CYS B 1 8 ? -46.656 21.016 -4.914 1 33.62 8 CYS B O 1
ATOM 1676 N N . VAL B 1 9 ? -47.344 22.391 -3.646 1 35.09 9 VAL B N 1
ATOM 1677 C CA . VAL B 1 9 ? -46.094 22.859 -3.025 1 35.09 9 VAL B CA 1
ATOM 1678 C C . VAL B 1 9 ? -45.438 21.719 -2.254 1 35.09 9 VAL B C 1
ATOM 1680 O O . VAL B 1 9 ? -46 21.234 -1.261 1 35.09 9 VAL B O 1
ATOM 1683 N N . GLY B 1 10 ? -45.25 20.594 -2.822 1 38.16 10 GLY B N 1
ATOM 1684 C CA . GLY B 1 10 ? -44.656 19.391 -2.246 1 38.16 10 GLY B CA 1
ATOM 1685 C C . GLY B 1 10 ? -43.656 19.688 -1.145 1 38.16 10 GLY B C 1
ATOM 1686 O O . GLY B 1 10 ? -43.156 20.812 -1.026 1 38.16 10 GLY B O 1
ATOM 1687 N N . ARG B 1 11 ? -43.844 19.156 0.123 1 39.47 11 ARG B N 1
ATOM 1688 C CA . ARG B 1 11 ? -42.969 19.375 1.278 1 39.47 11 ARG B CA 1
ATOM 1689 C C . ARG B 1 11 ? -41.531 19.641 0.843 1 39.47 11 ARG B C 1
ATOM 1691 O O . ARG B 1 11 ? -41.031 19.031 -0.098 1 39.47 11 ARG B O 1
ATOM 1698 N N . PRO B 1 12 ? -40.969 20.781 0.997 1 42.06 12 PRO B N 1
ATOM 1699 C CA . PRO B 1 12 ? -39.594 21.125 0.636 1 42.06 12 PRO B CA 1
ATOM 1700 C C . PRO B 1 12 ? -38.656 19.906 0.657 1 42.06 12 PRO B C 1
ATOM 1702 O O . PRO B 1 12 ? -38.844 18.984 1.461 1 42.06 12 PRO B O 1
ATOM 1705 N N . ARG B 1 13 ? -38.281 19.156 -0.287 1 42.81 13 ARG B N 1
ATOM 1706 C CA . ARG B 1 13 ? -37.5 17.953 -0.434 1 42.81 13 ARG B CA 1
ATOM 1707 C C . ARG B 1 13 ? -36.469 17.828 0.683 1 42.81 13 ARG B C 1
ATOM 1709 O O . ARG B 1 13 ? -35.562 18.672 0.811 1 42.81 13 ARG B O 1
ATOM 1716 N N . GLY B 1 14 ? -36.781 17.578 2.031 1 48.94 14 GLY B N 1
ATOM 1717 C CA . GLY B 1 14 ? -36.031 17.312 3.25 1 48.94 14 GLY B CA 1
ATOM 1718 C C . GLY B 1 14 ? -34.625 16.75 2.99 1 48.94 14 GLY B C 1
ATOM 1719 O O . GLY B 1 14 ? -34.375 16.234 1.903 1 48.94 14 GLY B O 1
ATOM 1720 N N . PHE B 1 15 ? -33.625 17.234 3.854 1 62.5 15 PHE B N 1
ATOM 1721 C CA . PHE B 1 15 ? -32.25 16.797 3.939 1 62.5 15 PHE B CA 1
ATOM 1722 C C . PHE B 1 15 ? -32.156 15.281 3.787 1 62.5 15 PHE B C 1
ATOM 1724 O O . PHE B 1 15 ? -32.719 14.539 4.574 1 62.5 15 PHE B O 1
ATOM 1731 N N . ASP B 1 16 ? -31.906 14.828 2.594 1 80.56 16 ASP B N 1
ATOM 1732 C CA . ASP B 1 16 ? -31.625 13.414 2.379 1 80.56 16 ASP B CA 1
ATOM 1733 C C . ASP B 1 16 ? -30.312 13.008 3.061 1 80.56 16 ASP B C 1
ATOM 1735 O O . ASP B 1 16 ? -29.219 13.312 2.561 1 80.56 16 ASP B O 1
ATOM 1739 N N . ILE B 1 17 ? -30.422 12.477 4.203 1 82.81 17 ILE B N 1
ATOM 1740 C CA . ILE B 1 17 ? -29.297 12.094 5.051 1 82.81 17 ILE B CA 1
ATOM 1741 C C . ILE B 1 17 ? -28.344 11.203 4.27 1 82.81 17 ILE B C 1
ATOM 1743 O O . ILE B 1 17 ? -27.125 11.344 4.383 1 82.81 17 ILE B O 1
ATOM 1747 N N . ASP B 1 18 ? -28.922 10.438 3.441 1 84.62 18 ASP B N 1
ATOM 1748 C CA . ASP B 1 18 ? -28.094 9.508 2.689 1 84.62 18 ASP B CA 1
ATOM 1749 C C . ASP B 1 18 ? -27.266 10.242 1.636 1 84.62 18 ASP B C 1
ATOM 1751 O O . ASP B 1 18 ? -26.078 9.961 1.46 1 84.62 18 ASP B O 1
ATOM 1755 N N . PHE B 1 19 ? -27.938 11.102 1.023 1 86.88 19 PHE B N 1
ATOM 1756 C CA . PHE B 1 19 ? -27.25 11.906 0.029 1 86.88 19 PHE B CA 1
ATOM 1757 C C . PHE B 1 19 ? -26.141 12.742 0.681 1 86.88 19 PHE B C 1
ATOM 1759 O O . PHE B 1 19 ? -25.031 12.805 0.172 1 86.88 19 PHE B O 1
ATOM 1766 N N . ALA B 1 20 ? -26.5 13.352 1.76 1 90 20 ALA B N 1
ATOM 1767 C CA . ALA B 1 20 ? -25.547 14.172 2.488 1 90 20 ALA B CA 1
ATOM 1768 C C . ALA B 1 20 ? -24.344 13.344 2.936 1 90 20 ALA B C 1
ATOM 1770 O O . ALA B 1 20 ? -23.188 13.781 2.809 1 90 20 ALA B O 1
ATOM 1771 N N . LEU B 1 21 ? -24.625 12.227 3.396 1 90.88 21 LEU B N 1
ATOM 1772 C CA . LEU B 1 21 ? -23.562 11.336 3.867 1 90.88 21 LEU B CA 1
ATOM 1773 C C . LEU B 1 21 ? -22.672 10.891 2.711 1 90.88 21 LEU B C 1
ATOM 1775 O O . LEU B 1 21 ? -21.453 10.781 2.869 1 90.88 21 LEU B O 1
ATOM 1779 N N . GLU B 1 22 ? -23.281 10.688 1.591 1 91.25 22 GLU B N 1
ATOM 1780 C CA . GLU B 1 22 ? -22.516 10.32 0.401 1 91.25 22 GLU B CA 1
ATOM 1781 C C . GLU B 1 22 ? -21.578 11.445 -0.022 1 91.25 22 GLU B C 1
ATOM 1783 O O . GLU B 1 22 ? -20.438 11.195 -0.402 1 91.25 22 GLU B O 1
ATOM 1788 N N . GLN B 1 23 ? -22.047 12.57 0.062 1 92.62 23 GLN B N 1
ATOM 1789 C CA . GLN B 1 23 ? -21.219 13.727 -0.276 1 92.62 23 GLN B CA 1
ATOM 1790 C C . GLN B 1 23 ? -20.062 13.891 0.707 1 92.62 23 GLN B C 1
ATOM 1792 O O . GLN B 1 23 ? -18.938 14.18 0.303 1 92.62 23 GLN B O 1
ATOM 1797 N N . ALA B 1 24 ? -20.406 13.703 1.924 1 93.12 24 ALA B N 1
ATOM 1798 C CA . ALA B 1 24 ? -19.375 13.773 2.947 1 93.12 24 ALA B CA 1
ATOM 1799 C C . ALA B 1 24 ? -18.297 12.711 2.719 1 93.12 24 ALA B C 1
ATOM 1801 O O . ALA B 1 24 ? -17.109 12.992 2.838 1 93.12 24 ALA B O 1
ATOM 1802 N N . LEU B 1 25 ? -18.75 11.57 2.377 1 92.5 25 LEU B N 1
ATOM 1803 C CA . LEU B 1 25 ? -17.828 10.469 2.096 1 92.5 25 LEU B CA 1
ATOM 1804 C C . LEU B 1 25 ? -16.859 10.844 0.984 1 92.5 25 LEU B C 1
ATOM 1806 O O . LEU B 1 25 ? -15.648 10.625 1.109 1 92.5 25 LEU B O 1
ATOM 1810 N N . HIS B 1 26 ? -17.359 11.461 -0.017 1 92 26 HIS B N 1
ATOM 1811 C CA . HIS B 1 26 ? -16.516 11.828 -1.153 1 92 26 HIS B CA 1
ATOM 1812 C C . HIS B 1 26 ? -15.469 12.852 -0.754 1 92 26 HIS B C 1
ATOM 1814 O O . HIS B 1 26 ? -14.32 12.789 -1.207 1 92 26 HIS B O 1
ATOM 1820 N N . VAL B 1 27 ? -15.875 13.711 0.076 1 91.25 27 VAL B N 1
ATOM 1821 C CA . VAL B 1 27 ? -14.945 14.742 0.516 1 91.25 27 VAL B CA 1
ATOM 1822 C C . VAL B 1 27 ? -13.867 14.125 1.404 1 91.25 27 VAL B C 1
ATOM 1824 O O . VAL B 1 27 ? -12.672 14.383 1.213 1 91.25 27 VAL B O 1
ATOM 1827 N N . PHE B 1 28 ? -14.32 13.297 2.357 1 88.88 28 PHE B N 1
ATOM 1828 C CA . PHE B 1 28 ? -13.367 12.609 3.219 1 88.88 28 PHE B CA 1
ATOM 1829 C C . PHE B 1 28 ? -12.438 11.719 2.396 1 88.88 28 PHE B C 1
ATOM 1831 O O . PHE B 1 28 ? -11.258 11.586 2.713 1 88.88 28 PHE B O 1
ATOM 1838 N N . TRP B 1 29 ? -12.961 11.203 1.376 1 87.38 29 TRP B N 1
ATOM 1839 C CA . TRP B 1 29 ? -12.227 10.297 0.5 1 87.38 29 TRP B CA 1
ATOM 1840 C C . TRP B 1 29 ? -11.133 11.039 -0.261 1 87.38 29 TRP B C 1
ATOM 1842 O O . TRP B 1 29 ? -10 10.578 -0.336 1 87.38 29 TRP B O 1
ATOM 1852 N N . ARG B 1 30 ? -11.445 12.156 -0.668 1 83.94 30 ARG B N 1
ATOM 1853 C CA . ARG B 1 30 ? -10.539 12.938 -1.5 1 83.94 30 ARG B CA 1
ATOM 1854 C C . ARG B 1 30 ? -9.484 13.641 -0.65 1 83.94 30 ARG B C 1
ATOM 1856 O O . ARG B 1 30 ? -8.297 13.617 -0.982 1 83.94 30 ARG B O 1
ATOM 1863 N N . ASN B 1 31 ? -9.945 14.164 0.477 1 83 31 ASN B N 1
ATOM 1864 C CA . ASN B 1 31 ? -9.086 15.07 1.225 1 83 31 ASN B CA 1
ATOM 1865 C C . ASN B 1 31 ? -8.492 14.398 2.459 1 83 31 ASN B C 1
ATOM 1867 O O . ASN B 1 31 ? -7.539 14.906 3.051 1 83 31 ASN B O 1
ATOM 1871 N N . GLY B 1 32 ? -9.148 13.289 2.791 1 81.56 32 GLY B N 1
ATOM 1872 C CA . GLY B 1 32 ? -8.836 12.758 4.105 1 81.56 32 GLY B CA 1
ATOM 1873 C C . GLY B 1 32 ? -9.555 13.477 5.23 1 81.56 32 GLY B C 1
ATOM 1874 O O . GLY B 1 32 ? -10.234 14.477 5 1 81.56 32 GLY B O 1
ATOM 1875 N N . TYR B 1 33 ? -9.352 12.977 6.422 1 84.31 33 TYR B N 1
ATOM 1876 C CA . TYR B 1 33 ? -10.023 13.547 7.586 1 84.31 33 TYR B CA 1
ATOM 1877 C C . TYR B 1 33 ? -9.469 14.93 7.902 1 84.31 33 TYR B C 1
ATOM 1879 O O . TYR B 1 33 ? -10.234 15.883 8.078 1 84.31 33 TYR B O 1
ATOM 1887 N N . GLU B 1 34 ? -8.203 14.977 7.977 1 80.12 34 GLU B N 1
ATOM 1888 C CA . GLU B 1 34 ? -7.551 16.219 8.367 1 80.12 34 GLU B CA 1
ATOM 1889 C C . GLU B 1 34 ? -7.719 17.297 7.297 1 80.12 34 GLU B C 1
ATOM 1891 O O . GLU B 1 34 ? -7.805 18.484 7.609 1 80.12 34 GLU B O 1
ATOM 1896 N N . GLY B 1 35 ? -7.758 16.922 6.137 1 81.44 35 GLY B N 1
ATOM 1897 C CA . GLY B 1 35 ? -7.844 17.859 5.031 1 81.44 35 GLY B CA 1
ATOM 1898 C C . GLY B 1 35 ? -9.258 18.359 4.785 1 81.44 35 GLY B C 1
ATOM 1899 O O . GLY B 1 35 ? -9.484 19.172 3.885 1 81.44 35 GLY B O 1
ATOM 1900 N N . THR B 1 36 ? -10.141 17.906 5.551 1 89.06 36 THR B N 1
ATOM 1901 C CA . THR B 1 36 ? -11.539 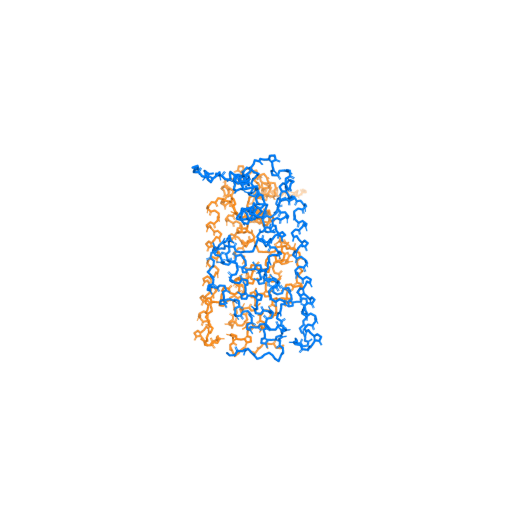18.266 5.367 1 89.06 36 THR B CA 1
ATOM 1902 C C . THR B 1 36 ? -12.008 19.188 6.48 1 89.06 36 THR B C 1
ATOM 1904 O O . THR B 1 36 ? -11.758 18.938 7.66 1 89.06 36 THR B O 1
ATOM 1907 N N . SER B 1 37 ? -12.664 20.266 6.113 1 91.88 37 SER B N 1
ATOM 1908 C CA . SER B 1 37 ? -13.195 21.203 7.098 1 91.88 37 SER B CA 1
ATOM 1909 C C . SER B 1 37 ? -14.711 21.094 7.199 1 91.88 37 SER B C 1
ATOM 1911 O O . SER B 1 37 ? -15.367 20.609 6.277 1 91.88 37 SER B O 1
ATOM 1913 N N . ILE B 1 38 ? -15.164 21.578 8.32 1 93.44 38 ILE B N 1
ATOM 1914 C CA . ILE B 1 38 ? -16.609 21.609 8.531 1 93.44 38 ILE B CA 1
ATOM 1915 C C . ILE B 1 38 ? -17.25 22.516 7.488 1 93.44 38 ILE B C 1
ATOM 1917 O O . ILE B 1 38 ? -18.344 22.234 6.996 1 93.44 38 ILE B O 1
ATOM 1921 N N . SER B 1 39 ? -16.625 23.578 7.16 1 94.94 39 SER B N 1
ATOM 1922 C CA . SER B 1 39 ? -17.141 24.516 6.16 1 94.94 39 SER B CA 1
ATOM 1923 C C . SER B 1 39 ? -17.297 23.828 4.801 1 94.94 39 SER B C 1
ATOM 1925 O O . SER B 1 39 ? -18.312 24 4.129 1 94.94 39 SER B O 1
ATOM 1927 N N . GLU B 1 40 ? -16.344 23.109 4.41 1 94.44 40 GLU B N 1
ATOM 1928 C CA . GLU B 1 40 ? -16.406 22.375 3.152 1 94.44 40 GLU B CA 1
ATOM 1929 C C . GLU B 1 40 ? -17.531 21.344 3.17 1 94.44 40 GLU B C 1
ATOM 1931 O O . GLU B 1 40 ? -18.25 21.188 2.189 1 94.44 40 GLU B O 1
ATOM 1936 N N . LEU B 1 41 ? -17.609 20.656 4.258 1 95.25 41 LEU B N 1
ATOM 1937 C CA . LEU B 1 41 ? -18.641 19.641 4.398 1 95.25 41 LEU B CA 1
ATOM 1938 C C . LEU B 1 41 ? -20.031 20.25 4.297 1 95.25 41 LEU B C 1
ATOM 1940 O O . LEU B 1 41 ? -20.906 19.734 3.586 1 95.25 41 LEU B O 1
ATOM 1944 N N . THR B 1 42 ? -20.203 21.328 4.996 1 94.25 42 THR B N 1
ATOM 1945 C CA . THR B 1 42 ? -21.516 21.969 4.973 1 94.25 42 THR B CA 1
ATOM 1946 C C . THR B 1 42 ? -21.844 22.484 3.572 1 94.25 42 THR B C 1
ATOM 1948 O O . THR B 1 42 ? -23 22.422 3.141 1 94.25 42 THR B O 1
ATOM 1951 N N . GLU B 1 43 ? -20.922 22.938 2.885 1 94.38 43 GLU B N 1
ATOM 1952 C CA . GLU B 1 43 ? -21.094 23.453 1.525 1 94.38 43 GLU B CA 1
ATOM 1953 C C . GLU B 1 43 ? -21.531 22.328 0.58 1 94.38 43 GLU B C 1
ATOM 1955 O O . GLU B 1 43 ? -22.516 22.484 -0.159 1 94.38 43 GLU B O 1
ATOM 1960 N N . VAL B 1 44 ? -20.891 21.25 0.621 1 92.31 44 VAL B N 1
ATOM 1961 C CA . VAL B 1 44 ? -21.141 20.172 -0.317 1 92.31 44 VAL B CA 1
ATOM 1962 C C . VAL B 1 44 ? -22.453 19.469 0.047 1 92.31 44 VAL B C 1
ATOM 1964 O O . VAL B 1 44 ? -23.156 18.969 -0.829 1 92.31 44 VAL B O 1
ATOM 1967 N N . MET B 1 45 ? -22.688 19.422 1.299 1 91.81 45 MET B N 1
ATOM 1968 C CA . MET B 1 45 ? -23.891 18.75 1.773 1 91.81 45 MET B CA 1
ATOM 1969 C C . MET B 1 45 ? -25.109 19.641 1.63 1 91.81 45 MET B C 1
ATOM 1971 O O . MET B 1 45 ? -26.25 19.172 1.702 1 91.81 45 MET B O 1
ATOM 1975 N N . GLY B 1 46 ? -24.891 20.922 1.521 1 90.12 46 GLY B N 1
ATOM 1976 C CA . GLY B 1 46 ? -25.969 21.859 1.328 1 90.12 46 GLY B CA 1
ATOM 1977 C C . GLY B 1 46 ? -26.734 22.156 2.604 1 90.12 46 GLY B C 1
ATOM 1978 O O . GLY B 1 46 ? -27.953 22.344 2.572 1 90.12 46 GLY B O 1
ATOM 1979 N N . ILE B 1 47 ? -26.125 22.094 3.68 1 90.19 47 ILE B N 1
ATOM 1980 C CA . ILE B 1 47 ? -26.75 22.359 4.965 1 90.19 47 ILE B CA 1
ATOM 1981 C C . ILE B 1 47 ? -25.906 23.344 5.762 1 90.19 47 ILE B C 1
ATOM 1983 O O . ILE B 1 47 ? -24.75 23.609 5.418 1 90.19 47 ILE B O 1
ATOM 1987 N N . LYS B 1 48 ? -26.531 23.859 6.766 1 90.88 48 LYS B N 1
ATOM 1988 C CA . LYS B 1 48 ? -25.812 24.781 7.648 1 90.88 48 LYS B CA 1
ATOM 1989 C C . LYS B 1 48 ? -25.141 24.031 8.797 1 90.88 48 LYS B C 1
ATOM 1991 O O . LYS B 1 48 ? -25.5 22.891 9.094 1 90.88 48 LYS B O 1
ATOM 1996 N N . LYS B 1 49 ? -24.188 24.641 9.406 1 92 49 LYS B N 1
ATOM 1997 C CA . LYS B 1 49 ? -23.391 24.062 10.477 1 92 49 LYS B CA 1
ATOM 1998 C C . LYS B 1 49 ? -24.266 23.5 11.594 1 92 49 LYS B C 1
ATOM 2000 O O . LYS B 1 49 ? -24.078 22.375 12.023 1 92 49 LYS B O 1
ATOM 2005 N N . PRO B 1 50 ? -25.297 24.25 12.039 1 91.31 50 PRO B N 1
ATOM 2006 C CA . PRO B 1 50 ? -26.125 23.719 13.125 1 91.31 50 PRO B CA 1
ATOM 2007 C C . PRO B 1 50 ? -26.875 22.453 12.719 1 91.31 50 PRO B C 1
ATOM 2009 O O . PRO B 1 50 ? -27.062 21.547 13.539 1 91.31 50 PRO B O 1
ATOM 2012 N N . SER B 1 51 ? -27.297 22.391 11.562 1 89.75 51 SER B N 1
ATOM 2013 C CA . SER B 1 51 ? -28 21.219 11.039 1 89.75 51 SER B CA 1
ATOM 2014 C C . SER B 1 51 ? -27.078 20 10.984 1 89.75 51 SER B C 1
ATOM 2016 O O . SER B 1 51 ? -27.5 18.891 11.266 1 89.75 51 SER B O 1
ATOM 2018 N N . LEU B 1 52 ? -25.797 20.219 10.578 1 91.81 52 LEU B N 1
ATOM 2019 C CA . LEU B 1 52 ? -24.828 19.141 10.531 1 91.81 52 LEU B CA 1
ATOM 2020 C C . LEU B 1 52 ? -24.609 18.531 11.914 1 91.81 52 LEU B C 1
ATOM 2022 O O . LEU B 1 52 ? -24.641 17.312 12.062 1 91.81 52 LEU B O 1
ATOM 2026 N N . TYR B 1 53 ? -24.516 19.453 12.875 1 91.69 53 TYR B N 1
ATOM 2027 C CA . TYR B 1 53 ? -24.281 18.984 14.234 1 91.69 53 TYR B CA 1
ATOM 2028 C C . TYR B 1 53 ? -25.484 18.234 14.781 1 91.69 53 TYR B C 1
ATOM 2030 O O . TYR B 1 53 ? -25.344 17.25 15.508 1 91.69 53 TYR B O 1
ATOM 2038 N N . ALA B 1 54 ? -26.625 18.688 14.414 1 91 54 ALA B N 1
ATOM 2039 C CA . ALA B 1 54 ? -27.859 18.062 14.883 1 91 54 ALA B CA 1
ATOM 2040 C C . ALA B 1 54 ? -28.047 16.688 14.258 1 91 54 ALA B C 1
ATOM 2042 O O . ALA B 1 54 ? -28.453 15.742 14.938 1 91 54 ALA B O 1
ATOM 2043 N N . ALA B 1 55 ? -27.656 16.594 13.039 1 89.81 55 ALA B N 1
ATOM 2044 C CA . ALA B 1 55 ? -27.906 15.375 12.281 1 89.81 55 ALA B CA 1
ATOM 2045 C C . ALA B 1 55 ? -26.781 14.367 12.453 1 89.81 55 ALA B C 1
ATOM 2047 O O . ALA B 1 55 ? -27.016 13.156 12.516 1 89.81 55 ALA B O 1
ATOM 2048 N N . PHE B 1 56 ? -25.531 14.82 12.539 1 92.44 56 PHE B N 1
ATOM 2049 C CA . PHE B 1 56 ? -24.406 13.891 12.43 1 92.44 56 PHE B CA 1
ATOM 2050 C C . PHE B 1 56 ? -23.484 14.008 13.633 1 92.44 56 PHE B C 1
ATOM 2052 O O . PHE B 1 56 ? -22.609 13.164 13.836 1 92.44 56 PHE B O 1
ATOM 2059 N N . GLY B 1 57 ? -23.766 15.023 14.383 1 92 57 GLY B N 1
ATOM 2060 C CA . GLY B 1 57 ? -22.828 15.273 15.477 1 92 57 GLY B CA 1
ATOM 2061 C C . GLY B 1 57 ? -21.625 16.078 15.055 1 92 57 GLY B C 1
ATOM 2062 O O . GLY B 1 57 ? -21.734 17.031 14.281 1 92 57 GLY B O 1
ATOM 2063 N N . ASN B 1 58 ? -20.453 15.648 15.523 1 91 58 ASN B N 1
ATOM 2064 C CA . ASN B 1 58 ? -19.234 16.359 15.188 1 91 58 ASN B CA 1
ATOM 2065 C C . ASN B 1 58 ? -18.547 15.742 13.961 1 91 58 ASN B C 1
ATOM 2067 O O . ASN B 1 58 ? -19.094 14.828 13.336 1 91 58 ASN B O 1
ATOM 2071 N N . LYS B 1 59 ? -17.5 16.328 13.57 1 91.44 59 LYS B N 1
ATOM 2072 C CA . LYS B 1 59 ? -16.781 15.898 12.383 1 91.44 59 LYS B CA 1
ATOM 2073 C C . LYS B 1 59 ? -16.391 14.43 12.484 1 91.44 59 LYS B C 1
ATOM 2075 O O . LYS B 1 59 ? -16.5 13.68 11.516 1 91.44 59 LYS B O 1
ATOM 2080 N N . GLU B 1 60 ? -15.977 14.031 13.648 1 90.06 60 GLU B N 1
ATOM 2081 C CA . GLU B 1 60 ? -15.555 12.656 13.883 1 90.06 60 GLU B CA 1
ATOM 2082 C C . GLU B 1 60 ? -16.719 11.68 13.672 1 90.06 60 GLU B C 1
ATOM 2084 O O . GLU B 1 60 ? -16.562 10.656 13 1 90.06 60 GLU B O 1
ATOM 2089 N N . GLN B 1 61 ? -17.75 11.992 14.25 1 92.12 61 GLN B N 1
ATOM 2090 C CA . GLN B 1 61 ? -18.938 11.148 14.117 1 92.12 61 GLN B CA 1
ATOM 2091 C C . GLN B 1 61 ? -19.406 11.078 12.672 1 92.12 61 GLN B C 1
ATOM 2093 O O . GLN B 1 61 ? -19.797 10.016 12.188 1 92.12 61 GLN B O 1
ATOM 2098 N N . LEU B 1 62 ? -19.406 12.227 12.039 1 93.5 62 LEU B N 1
ATOM 2099 C CA . LEU B 1 62 ? -19.781 12.273 10.633 1 93.5 62 LEU B CA 1
ATOM 2100 C C . LEU B 1 62 ? -18.844 11.406 9.789 1 93.5 62 LEU B C 1
ATOM 2102 O O . LEU B 1 62 ? -19.297 10.688 8.898 1 93.5 62 LEU B O 1
ATOM 2106 N N . PHE B 1 63 ? -17.641 11.492 10.055 1 92.19 63 PHE B N 1
ATOM 2107 C CA . PHE B 1 63 ? -16.641 10.688 9.352 1 92.19 63 PHE B CA 1
ATOM 2108 C C . PHE B 1 63 ? -16.922 9.203 9.523 1 92.19 63 PHE B C 1
ATOM 2110 O O . PHE B 1 63 ? -16.938 8.453 8.547 1 92.19 63 PHE B O 1
ATOM 2117 N N . LEU B 1 64 ? -17.094 8.773 10.727 1 91.19 64 LEU B N 1
ATOM 2118 C CA . LEU B 1 64 ? -17.344 7.367 11.016 1 91.19 64 LEU B CA 1
ATOM 2119 C C . LEU B 1 64 ? -18.609 6.883 10.32 1 91.19 64 LEU B C 1
ATOM 2121 O O . LEU B 1 64 ? -18.641 5.77 9.781 1 91.19 64 LEU B O 1
ATOM 2125 N N . LYS B 1 65 ? -19.578 7.707 10.32 1 92.38 65 LYS B N 1
ATOM 2126 C CA . LYS B 1 65 ? -20.812 7.367 9.625 1 92.38 65 LYS B CA 1
ATOM 2127 C C . LYS B 1 65 ? -20.594 7.238 8.125 1 92.38 65 LYS B C 1
ATOM 2129 O O . LYS B 1 65 ? -21.172 6.375 7.469 1 92.38 65 LYS B O 1
ATOM 2134 N N . ALA B 1 66 ? -19.797 8.094 7.566 1 92.19 66 ALA B N 1
ATOM 2135 C CA . ALA B 1 66 ? -19.484 8.055 6.145 1 92.19 66 ALA B CA 1
ATOM 2136 C C . ALA B 1 66 ? -18.734 6.77 5.789 1 92.19 66 ALA B C 1
ATOM 2138 O O . ALA B 1 66 ? -19.047 6.117 4.789 1 92.19 66 ALA B O 1
ATOM 2139 N N . ILE B 1 67 ? -17.797 6.379 6.559 1 89.94 67 ILE B N 1
ATOM 2140 C CA . ILE B 1 67 ? -17.031 5.164 6.332 1 89.94 67 ILE B CA 1
ATOM 2141 C C . ILE B 1 67 ? -17.938 3.941 6.453 1 89.94 67 ILE B C 1
ATOM 2143 O O . ILE B 1 67 ? -17.812 2.984 5.688 1 89.94 67 ILE B O 1
ATOM 2147 N N . GLU B 1 68 ? -18.766 3.98 7.445 1 88.25 68 GLU B N 1
ATOM 2148 C CA . GLU B 1 68 ? -19.719 2.893 7.613 1 88.25 68 GLU B CA 1
ATOM 2149 C C . GLU B 1 68 ? -20.609 2.75 6.383 1 88.25 68 GLU B C 1
ATOM 2151 O O . GLU B 1 68 ? -20.938 1.633 5.969 1 88.25 68 GLU B O 1
ATOM 2156 N N . LEU B 1 69 ? -21.078 3.869 5.914 1 89.06 69 LEU B N 1
ATOM 2157 C CA . LEU B 1 69 ? -21.844 3.855 4.676 1 89.06 69 LEU B CA 1
ATOM 2158 C C . LEU B 1 69 ? -21.062 3.184 3.553 1 89.06 69 LEU B C 1
ATOM 2160 O O . LEU B 1 69 ? -21.609 2.352 2.824 1 89.06 69 LEU B O 1
ATOM 2164 N N . TYR B 1 70 ? -19.828 3.58 3.428 1 87.12 70 TYR B N 1
ATOM 2165 C CA . TYR B 1 70 ? -18.938 3.01 2.424 1 87.12 70 TYR B CA 1
ATOM 2166 C C . TYR B 1 70 ? -18.828 1.498 2.578 1 87.12 70 TYR B C 1
ATOM 2168 O O . TYR B 1 70 ? -18.906 0.76 1.593 1 87.12 70 TYR B O 1
ATOM 2176 N N . GLU B 1 71 ? -18.703 0.986 3.738 1 85.69 71 GLU B N 1
ATOM 2177 C CA . GLU B 1 71 ? -18.453 -0.422 4.043 1 85.69 71 GLU B CA 1
ATOM 2178 C C . GLU B 1 71 ? -19.719 -1.251 3.848 1 85.69 71 GLU B C 1
ATOM 2180 O O . GLU B 1 71 ? -19.656 -2.445 3.551 1 85.69 71 GLU B O 1
ATOM 2185 N N . ASN B 1 72 ? -20.844 -0.653 4.027 1 83.88 72 ASN B N 1
ATOM 2186 C CA . ASN B 1 72 ? -22.109 -1.398 4.055 1 83.88 72 ASN B CA 1
ATOM 2187 C C . ASN B 1 72 ? -22.859 -1.271 2.738 1 83.88 72 ASN B C 1
ATOM 2189 O O . ASN B 1 72 ? -24.016 -1.706 2.635 1 83.88 72 ASN B O 1
ATOM 2193 N N . ARG B 1 73 ? -22.234 -0.733 1.819 1 81 73 ARG B N 1
ATOM 2194 C CA . ARG B 1 73 ? -22.859 -0.677 0.503 1 81 73 ARG B CA 1
ATOM 2195 C C . ARG B 1 73 ? -23.141 -2.078 -0.032 1 81 73 ARG B C 1
ATOM 2197 O O . ARG B 1 73 ? -22.344 -2.996 0.18 1 81 73 ARG B O 1
ATOM 2204 N N . PRO B 1 74 ? -24.281 -2.182 -0.664 1 77.25 74 PRO B N 1
ATOM 2205 C CA . PRO B 1 74 ? -24.625 -3.498 -1.213 1 77.25 74 PRO B CA 1
ATOM 2206 C C . PRO B 1 74 ? -23.562 -4.02 -2.184 1 77.25 74 PRO B C 1
ATOM 2208 O O . PRO B 1 74 ? -23.375 -5.23 -2.307 1 77.25 74 PRO B O 1
ATOM 2211 N N . ASP B 1 75 ? -22.922 -3.107 -2.828 1 79.19 75 ASP B N 1
ATOM 2212 C CA . ASP B 1 75 ? -21.922 -3.514 -3.816 1 79.19 75 ASP B CA 1
ATOM 2213 C C . ASP B 1 75 ? -20.516 -3.482 -3.225 1 79.19 75 ASP B C 1
ATOM 2215 O O . ASP B 1 75 ? -19.531 -3.398 -3.961 1 79.19 75 ASP B O 1
ATOM 2219 N N . SER B 1 76 ? -20.531 -3.539 -1.871 1 85.38 76 SER B N 1
ATOM 2220 C CA . SER B 1 76 ? -19.219 -3.578 -1.239 1 85.38 76 SER B CA 1
ATOM 2221 C C . SER B 1 76 ? -18.422 -4.793 -1.701 1 85.38 76 SER B C 1
ATOM 2223 O O . SER B 1 76 ? -18.984 -5.863 -1.926 1 85.38 76 SER B O 1
ATOM 2225 N N . LEU B 1 77 ? -17.188 -4.625 -1.803 1 89.5 77 LEU B N 1
ATOM 2226 C CA . LEU B 1 77 ? -16.266 -5.625 -2.346 1 89.5 77 LEU B CA 1
ATOM 2227 C C . LEU B 1 77 ? -16.359 -6.926 -1.556 1 89.5 77 LEU B C 1
ATOM 2229 O O . LEU B 1 77 ? -16.531 -8 -2.139 1 89.5 77 LEU B O 1
ATOM 2233 N N . PHE B 1 78 ? -16.344 -6.844 -0.244 1 87.19 78 PHE B N 1
ATOM 2234 C CA . PHE B 1 78 ? -16.359 -8.023 0.613 1 87.19 78 PHE B CA 1
ATOM 2235 C C . PHE B 1 78 ? -17.703 -8.727 0.538 1 87.19 78 PHE B C 1
ATOM 2237 O O . PHE B 1 78 ? -17.766 -9.953 0.417 1 87.19 78 PHE B O 1
ATOM 2244 N N . ASN B 1 79 ? -18.797 -7.91 0.56 1 86 79 ASN B N 1
ATOM 2245 C CA . ASN B 1 79 ? -20.125 -8.484 0.517 1 86 79 ASN B CA 1
ATOM 2246 C C . ASN B 1 79 ? -20.359 -9.258 -0.776 1 86 79 ASN B C 1
ATOM 2248 O O . ASN B 1 79 ? -20.953 -10.344 -0.758 1 86 79 ASN B O 1
ATOM 2252 N N . THR B 1 80 ? -19.891 -8.797 -1.831 1 90.88 80 THR B N 1
ATOM 2253 C CA . THR B 1 80 ? -20.094 -9.43 -3.129 1 90.88 80 THR B CA 1
ATOM 2254 C C . THR B 1 80 ? -19.172 -10.625 -3.299 1 90.88 80 THR B C 1
ATOM 2256 O O . THR B 1 80 ? -19.578 -11.672 -3.816 1 90.88 80 THR B O 1
ATOM 2259 N N . ALA B 1 81 ? -17.969 -10.523 -2.844 1 94.69 81 ALA B N 1
ATOM 2260 C CA . ALA B 1 81 ? -16.984 -11.586 -3.023 1 94.69 81 ALA B CA 1
ATOM 2261 C C . ALA B 1 81 ? -17.344 -12.82 -2.207 1 94.69 81 ALA B C 1
ATOM 2263 O O . ALA B 1 81 ? -17.203 -13.945 -2.68 1 94.69 81 ALA B O 1
ATOM 2264 N N . PHE B 1 82 ? -17.875 -12.633 -1.018 1 92.75 82 PHE B N 1
ATOM 2265 C CA . PHE B 1 82 ? -18.094 -13.734 -0.088 1 92.75 82 PHE B CA 1
ATOM 2266 C C . PHE B 1 82 ? -19.359 -14.5 -0.447 1 92.75 82 PHE B C 1
ATOM 2268 O O . PHE B 1 82 ? -19.656 -15.539 0.153 1 92.75 82 PHE B O 1
ATOM 2275 N N . LYS B 1 83 ? -20.047 -14.055 -1.48 1 92.94 83 LYS B N 1
ATOM 2276 C CA . LYS B 1 83 ? -21.203 -14.781 -1.979 1 92.94 83 LYS B CA 1
ATOM 2277 C C . LYS B 1 83 ? -20.781 -15.969 -2.836 1 92.94 83 LYS B C 1
ATOM 2279 O O . LYS B 1 83 ? -21.594 -16.875 -3.1 1 92.94 83 LYS B O 1
ATOM 2284 N N . HIS B 1 84 ? -19.594 -15.977 -3.273 1 94.31 84 HIS B N 1
ATOM 2285 C CA . HIS B 1 84 ? -19.109 -17.078 -4.086 1 94.31 84 HIS B CA 1
ATOM 2286 C C . HIS B 1 84 ? -18.859 -18.328 -3.24 1 94.31 84 HIS B C 1
ATOM 2288 O O . HIS B 1 84 ? -18.484 -18.219 -2.07 1 94.31 84 HIS B O 1
ATOM 2294 N N . GLU B 1 85 ? -19 -19.391 -3.797 1 91.19 85 GLU B N 1
ATOM 2295 C CA . GLU B 1 85 ? -18.922 -20.641 -3.057 1 91.19 85 GLU B CA 1
ATOM 2296 C C . GLU B 1 85 ? -17.469 -21.141 -2.945 1 91.19 85 GLU B C 1
ATOM 2298 O O . GLU B 1 85 ? -17.031 -21.531 -1.865 1 91.19 85 GLU B O 1
ATOM 2303 N N . HIS B 1 86 ? -16.797 -21.125 -4.078 1 94.94 86 HIS B N 1
ATOM 2304 C CA . HIS B 1 86 ? -15.43 -21.641 -4.062 1 94.94 86 HIS B CA 1
ATOM 2305 C C . HIS B 1 86 ? -14.43 -20.531 -3.752 1 94.94 86 HIS B C 1
ATOM 2307 O O . HIS B 1 86 ? -14.57 -19.406 -4.238 1 94.94 86 HIS B O 1
ATOM 2313 N N . ILE B 1 87 ? -13.453 -20.844 -2.988 1 97.19 87 ILE B N 1
ATOM 2314 C CA . ILE B 1 87 ? -12.492 -19.859 -2.475 1 97.19 87 ILE B CA 1
ATOM 2315 C C . ILE B 1 87 ? -11.734 -19.219 -3.637 1 97.19 87 ILE B C 1
ATOM 2317 O O . ILE B 1 87 ? -11.352 -18.062 -3.564 1 97.19 87 ILE B O 1
ATOM 2321 N N . ALA B 1 88 ? -11.539 -19.953 -4.711 1 97.06 88 ALA B N 1
ATOM 2322 C CA . ALA B 1 88 ? -10.891 -19.406 -5.895 1 97.06 88 ALA B CA 1
ATOM 2323 C C . ALA B 1 88 ? -11.672 -18.203 -6.441 1 97.06 88 ALA B C 1
ATOM 2325 O O . ALA B 1 88 ? -11.086 -17.188 -6.793 1 97.06 88 ALA B O 1
ATOM 2326 N N . ASP B 1 89 ? -12.969 -18.359 -6.457 1 96.75 89 ASP B N 1
ATOM 2327 C CA . ASP B 1 89 ? -13.836 -17.297 -6.961 1 96.75 89 ASP B CA 1
ATOM 2328 C C . ASP B 1 89 ? -13.875 -16.125 -5.992 1 96.75 89 ASP B C 1
ATOM 2330 O O . ASP B 1 89 ? -13.992 -14.969 -6.41 1 96.75 89 ASP B O 1
ATOM 2334 N N . VAL B 1 90 ? -13.781 -16.406 -4.734 1 96.81 90 VAL B N 1
ATOM 2335 C CA . VAL B 1 90 ? -13.734 -15.359 -3.719 1 96.81 90 VAL B CA 1
ATOM 2336 C C . VAL B 1 90 ? -12.477 -14.516 -3.902 1 96.81 90 VAL B C 1
ATOM 2338 O O . VAL B 1 90 ? -12.547 -13.289 -3.965 1 96.81 90 VAL B O 1
ATOM 2341 N N . ILE B 1 91 ? -11.359 -15.172 -4.043 1 97.81 91 ILE B N 1
ATOM 2342 C CA . ILE B 1 91 ? -10.078 -14.477 -4.191 1 97.81 91 ILE B CA 1
ATOM 2343 C C . ILE B 1 91 ? -10.094 -13.641 -5.465 1 97.81 91 ILE B C 1
ATOM 2345 O O . ILE B 1 91 ? -9.703 -12.469 -5.449 1 97.81 91 ILE B O 1
ATOM 2349 N N . ARG B 1 92 ? -10.57 -14.203 -6.535 1 97.44 92 ARG B N 1
ATOM 2350 C CA . ARG B 1 92 ? -10.633 -13.484 -7.801 1 97.44 92 ARG B CA 1
ATOM 2351 C C . ARG B 1 92 ? -11.57 -12.289 -7.703 1 97.44 92 ARG B C 1
ATOM 2353 O O . ARG B 1 92 ? -11.234 -11.188 -8.141 1 97.44 92 ARG B O 1
ATOM 2360 N N . ALA B 1 93 ? -12.727 -12.492 -7.148 1 97.25 93 ALA B N 1
ATOM 2361 C CA . ALA B 1 93 ? -13.703 -11.422 -6.996 1 97.25 93 ALA B CA 1
ATOM 2362 C C . ALA B 1 93 ? -13.141 -10.289 -6.141 1 97.25 93 ALA B C 1
ATOM 2364 O O . ALA B 1 93 ? -13.414 -9.109 -6.402 1 97.25 93 ALA B O 1
ATOM 2365 N N . LEU B 1 94 ? -12.398 -10.633 -5.152 1 97.44 94 LEU B N 1
ATOM 2366 C CA . LEU B 1 94 ? -11.805 -9.625 -4.281 1 97.44 94 LEU B CA 1
ATOM 2367 C C . LEU B 1 94 ? -10.789 -8.781 -5.039 1 97.44 94 LEU B C 1
ATOM 2369 O O . LEU B 1 94 ? -10.922 -7.555 -5.105 1 97.44 94 LEU B O 1
ATOM 2373 N N . LEU B 1 95 ? -9.852 -9.391 -5.707 1 98.25 95 LEU B N 1
ATOM 2374 C CA . LEU B 1 95 ? -8.734 -8.656 -6.297 1 98.25 95 LEU B CA 1
ATOM 2375 C C . LEU B 1 95 ? -9.164 -7.977 -7.594 1 98.25 95 LEU B C 1
ATOM 2377 O O . LEU B 1 95 ? -8.852 -6.805 -7.816 1 98.25 95 LEU B O 1
ATOM 2381 N N . VAL B 1 96 ? -9.867 -8.664 -8.445 1 97.94 96 VAL B N 1
ATOM 2382 C CA . VAL B 1 96 ? -10.336 -8.062 -9.688 1 97.94 96 VAL B CA 1
ATOM 2383 C C . VAL B 1 96 ? -11.398 -7.008 -9.383 1 97.94 96 VAL B C 1
ATOM 2385 O O . VAL B 1 96 ? -11.445 -5.961 -10.031 1 97.94 96 VAL B O 1
ATOM 2388 N N . GLY B 1 97 ? -12.258 -7.293 -8.43 1 96.56 97 GLY B N 1
ATOM 2389 C CA . GLY B 1 97 ? -13.219 -6.297 -7.977 1 96.56 97 GLY B CA 1
ATOM 2390 C C . GLY B 1 97 ? -12.555 -5.039 -7.438 1 96.56 97 GLY B C 1
ATOM 2391 O O . GLY B 1 97 ? -13.031 -3.928 -7.691 1 96.56 97 GLY B O 1
ATOM 2392 N N . ALA B 1 98 ? -11.523 -5.184 -6.664 1 96.81 98 ALA B N 1
ATOM 2393 C CA . ALA B 1 98 ? -10.766 -4.039 -6.152 1 96.81 98 ALA B CA 1
ATOM 2394 C C . ALA B 1 98 ? -10.227 -3.186 -7.293 1 96.81 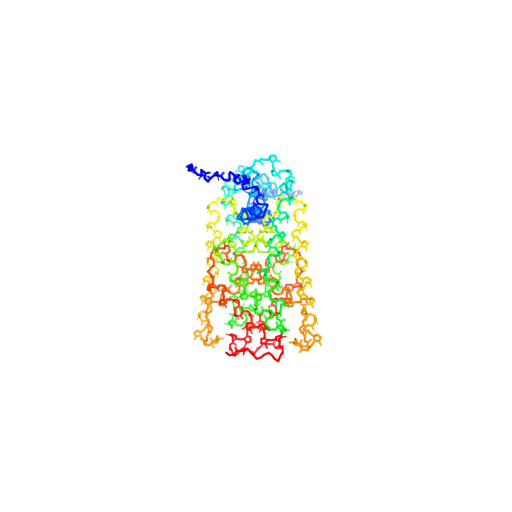98 ALA B C 1
ATOM 2396 O O . ALA B 1 98 ? -10.305 -1.955 -7.25 1 96.81 98 ALA B O 1
ATOM 2397 N N . ALA B 1 99 ? -9.672 -3.854 -8.32 1 97.62 99 ALA B N 1
ATOM 2398 C CA . ALA B 1 99 ? -9.172 -3.121 -9.477 1 97.62 99 ALA B CA 1
ATOM 2399 C C . ALA B 1 99 ? -10.258 -2.23 -10.078 1 97.62 99 ALA B C 1
ATOM 2401 O O . ALA B 1 99 ? -10.008 -1.061 -10.383 1 97.62 99 ALA B O 1
ATOM 2402 N N . ALA B 1 100 ? -11.391 -2.787 -10.188 1 96.06 100 ALA B N 1
ATOM 2403 C CA . ALA B 1 100 ? -12.508 -2.061 -10.781 1 96.06 100 ALA B CA 1
ATOM 2404 C C . ALA B 1 100 ? -12.984 -0.941 -9.859 1 96.06 100 ALA B C 1
ATOM 2406 O O . ALA B 1 100 ? -13.164 0.198 -10.297 1 96.06 100 ALA B O 1
ATOM 2407 N N . GLN B 1 101 ? -13.164 -1.208 -8.617 1 93.88 101 GLN B N 1
ATOM 2408 C CA . GLN B 1 101 ? -13.742 -0.254 -7.676 1 93.88 101 GLN B CA 1
ATOM 2409 C C . GLN B 1 101 ? -12.758 0.867 -7.355 1 93.88 101 GLN B C 1
ATOM 2411 O O . GLN B 1 101 ? -13.148 2.031 -7.246 1 93.88 101 GLN B O 1
ATOM 2416 N N . PHE B 1 102 ? -11.508 0.542 -7.23 1 95.25 102 PHE B N 1
ATOM 2417 C CA . PHE B 1 102 ? -10.516 1.532 -6.82 1 95.25 102 PHE B CA 1
ATOM 2418 C C . PHE B 1 102 ? -10.273 2.545 -7.934 1 95.25 102 PHE B C 1
ATOM 2420 O O . PHE B 1 102 ? -9.75 3.635 -7.688 1 95.25 102 PHE B O 1
ATOM 2427 N N . THR B 1 103 ? -10.609 2.141 -9.117 1 95.38 103 THR B N 1
ATOM 2428 C CA . THR B 1 103 ? -10.32 3.02 -10.242 1 95.38 103 THR B CA 1
ATOM 2429 C C . THR B 1 103 ? -11.609 3.578 -10.844 1 95.38 103 THR B C 1
ATOM 2431 O O . THR B 1 103 ? -11.594 4.191 -11.906 1 95.38 103 THR B O 1
ATOM 2434 N N . ASP B 1 104 ? -12.695 3.289 -10.195 1 91.75 104 ASP B N 1
ATOM 2435 C CA . ASP B 1 104 ? -13.984 3.781 -10.68 1 91.75 104 ASP B CA 1
ATOM 2436 C C . ASP B 1 104 ? -14.039 5.305 -10.641 1 91.75 104 ASP B C 1
ATOM 2438 O O . ASP B 1 104 ? -13.766 5.914 -9.602 1 91.75 104 ASP B O 1
ATOM 2442 N N . CYS B 1 105 ? -14.398 5.969 -11.68 1 87 105 CYS B N 1
ATOM 2443 C CA . CYS B 1 105 ? -14.312 7.418 -11.852 1 87 105 CYS B CA 1
ATOM 2444 C C . CYS B 1 105 ? -15.477 8.109 -11.148 1 87 105 CYS B C 1
ATOM 2446 O O . CYS B 1 105 ? -15.477 9.336 -11.008 1 87 105 CYS B O 1
ATOM 2448 N N . SER B 1 106 ? -16.422 7.355 -10.648 1 85.69 106 SER B N 1
ATOM 2449 C CA . SER B 1 106 ? -17.578 7.953 -10 1 85.69 106 SER B CA 1
ATOM 2450 C C . SER B 1 106 ? -17.266 8.391 -8.57 1 85.69 106 SER B C 1
ATOM 2452 O O . SER B 1 106 ? -18.078 9.039 -7.922 1 85.69 106 SER B O 1
ATOM 2454 N N . HIS B 1 107 ? -16.188 8.102 -8.109 1 84.5 107 HIS B N 1
ATOM 2455 C CA . HIS B 1 107 ? -15.727 8.508 -6.785 1 84.5 107 HIS B CA 1
ATOM 2456 C C . HIS B 1 107 ? -14.211 8.695 -6.773 1 84.5 107 HIS B C 1
ATOM 2458 O O . HIS B 1 107 ? -13.531 8.328 -7.734 1 84.5 107 HIS B O 1
ATOM 2464 N N . PRO B 1 108 ? -13.727 9.305 -5.746 1 85.88 108 PRO B N 1
ATOM 2465 C CA . PRO B 1 108 ? -12.273 9.398 -5.672 1 85.88 108 PRO B CA 1
ATOM 2466 C C . PRO B 1 108 ? -11.586 8.031 -5.734 1 85.88 108 PRO B C 1
ATOM 2468 O O . PRO B 1 108 ? -12.141 7.039 -5.254 1 85.88 108 PRO B O 1
ATOM 2471 N N . GLN B 1 109 ? -10.367 8 -6.293 1 90.88 109 GLN B N 1
ATOM 2472 C CA . GLN B 1 109 ? -9.695 6.742 -6.578 1 90.88 109 GLN B CA 1
ATOM 2473 C C . GLN B 1 109 ? -9.148 6.105 -5.305 1 90.88 109 GLN B C 1
ATOM 2475 O O . GLN B 1 109 ? -8.82 6.809 -4.344 1 90.88 109 GLN B O 1
ATOM 2480 N N . GLY B 1 110 ? -9.094 4.746 -5.402 1 90.75 110 GLY B N 1
ATOM 2481 C CA . GLY B 1 110 ? -8.602 3.99 -4.262 1 90.75 110 GLY B CA 1
ATOM 2482 C C . GLY B 1 110 ? -9.695 3.604 -3.285 1 90.75 110 GLY B C 1
ATOM 2483 O O . GLY B 1 110 ? -10.883 3.715 -3.6 1 90.75 110 GLY B O 1
ATOM 2484 N N . CYS B 1 111 ? -9.305 3.127 -2.186 1 91.38 111 CYS B N 1
ATOM 2485 C CA . CYS B 1 111 ? -10.219 2.701 -1.131 1 91.38 111 CYS B CA 1
ATOM 2486 C C . CYS B 1 111 ? -10.328 3.766 -0.046 1 91.38 111 CYS B C 1
ATOM 2488 O O . CYS B 1 111 ? -9.32 4.215 0.497 1 91.38 111 CYS B O 1
ATOM 2490 N N . ALA B 1 112 ? -11.523 4.133 0.314 1 88.75 112 ALA B N 1
ATOM 2491 C CA . ALA B 1 112 ? -11.734 5.191 1.298 1 88.75 112 ALA B CA 1
ATOM 2492 C C . ALA B 1 112 ? -11.164 4.797 2.656 1 88.75 112 ALA B C 1
ATOM 2494 O O . ALA B 1 112 ? -10.57 5.629 3.352 1 88.75 112 ALA B O 1
ATOM 2495 N N . LEU B 1 113 ? -11.32 3.578 3.023 1 89.5 113 LEU B N 1
ATOM 2496 C CA . LEU B 1 113 ? -10.844 3.111 4.32 1 89.5 113 LEU B CA 1
ATOM 2497 C C . LEU B 1 113 ? -9.32 3.111 4.371 1 89.5 113 LEU B C 1
ATOM 2499 O O . LEU B 1 113 ? -8.727 3.615 5.324 1 89.5 113 LEU B O 1
ATOM 2503 N N . ILE B 1 114 ? -8.719 2.617 3.346 1 89.56 114 ILE B N 1
ATOM 2504 C CA . ILE B 1 114 ? -7.266 2.57 3.287 1 89.56 114 ILE B CA 1
ATOM 2505 C C . ILE B 1 114 ? -6.703 3.988 3.211 1 89.56 114 ILE B C 1
ATOM 2507 O O . ILE B 1 114 ? -5.777 4.336 3.947 1 89.56 114 ILE B O 1
ATOM 2511 N N . ASN B 1 115 ? -7.234 4.777 2.367 1 86.12 115 ASN B N 1
ATOM 2512 C CA . ASN B 1 115 ? -6.766 6.148 2.213 1 86.12 115 ASN B CA 1
ATOM 2513 C C . ASN B 1 115 ? -6.91 6.941 3.51 1 86.12 115 ASN B C 1
ATOM 2515 O O . ASN B 1 115 ? -6.039 7.742 3.852 1 86.12 115 ASN B O 1
ATOM 2519 N N . SER B 1 116 ? -7.973 6.742 4.203 1 84.06 116 SER B N 1
ATOM 2520 C CA . SER B 1 116 ? -8.195 7.406 5.48 1 84.06 116 SER B CA 1
ATOM 2521 C C . SER B 1 116 ? -7.148 6.988 6.512 1 84.06 116 SER B C 1
ATOM 2523 O O . SER B 1 116 ? -6.645 7.82 7.266 1 84.06 116 SER B O 1
ATOM 2525 N N . ALA B 1 117 ? -6.875 5.754 6.512 1 82.06 117 ALA B N 1
ATOM 2526 C CA . ALA B 1 117 ? -5.891 5.227 7.453 1 82.06 117 ALA B CA 1
ATOM 2527 C C . ALA B 1 117 ? -4.508 5.816 7.188 1 82.06 117 ALA B C 1
ATOM 2529 O O . ALA B 1 117 ? -3.744 6.074 8.117 1 82.06 117 ALA B O 1
ATOM 2530 N N . LEU B 1 118 ? -4.238 6.086 5.996 1 80.06 118 LEU B N 1
ATOM 2531 C CA . LEU B 1 118 ? -2.934 6.594 5.59 1 80.06 118 LEU B CA 1
ATOM 2532 C C . LEU B 1 118 ? -2.805 8.078 5.918 1 80.06 118 LEU B C 1
ATOM 2534 O O . LEU B 1 118 ? -1.698 8.578 6.145 1 80.06 118 LEU B O 1
ATOM 2538 N N . SER B 1 119 ? -3.879 8.766 5.977 1 73.19 119 SER B N 1
ATOM 2539 C CA . SER B 1 119 ? -3.855 10.211 6.168 1 73.19 119 SER B CA 1
ATOM 2540 C C . SER B 1 119 ? -4.113 10.578 7.629 1 73.19 119 SER B C 1
ATOM 2542 O O . SER B 1 119 ? -4.109 11.758 7.984 1 73.19 119 SER B O 1
ATOM 2544 N N . CYS B 1 120 ? -4.336 9.641 8.438 1 63.47 120 CYS B N 1
ATOM 2545 C CA . CYS B 1 120 ? -4.812 9.938 9.781 1 63.47 120 CYS B CA 1
ATOM 2546 C C . CYS B 1 120 ? -3.648 10.188 10.734 1 63.47 120 CYS B C 1
ATOM 2548 O O . CYS B 1 120 ? -3.801 10.086 11.953 1 63.47 120 CYS B O 1
ATOM 2550 N N . ASN B 1 121 ? -2.557 10.477 10.32 1 60.81 121 ASN B N 1
ATOM 2551 C CA . ASN B 1 121 ? -1.414 10.648 11.211 1 60.81 121 ASN B CA 1
ATOM 2552 C C . ASN B 1 121 ? -1.698 11.68 12.305 1 60.81 121 ASN B C 1
ATOM 2554 O O . ASN B 1 121 ? -1.306 11.492 13.453 1 60.81 121 ASN B O 1
ATOM 2558 N N . GLU B 1 122 ? -2.367 12.672 11.953 1 58.41 122 GLU B N 1
ATOM 2559 C CA . GLU B 1 122 ? -2.609 13.727 12.938 1 58.41 122 GLU B CA 1
ATOM 2560 C C . GLU B 1 122 ? -4.059 13.719 13.406 1 58.41 122 GLU B C 1
ATOM 2562 O O . GLU B 1 122 ? -4.477 14.594 14.164 1 58.41 122 GLU B O 1
ATOM 2567 N N . ALA B 1 123 ? -4.66 12.727 12.914 1 59.75 123 ALA B N 1
ATOM 2568 C CA . ALA B 1 123 ? -6.059 12.656 13.336 1 59.75 123 ALA B CA 1
ATOM 2569 C C . ALA B 1 123 ? -6.164 12.273 14.812 1 59.75 123 ALA B C 1
ATOM 2571 O O . ALA B 1 123 ? -5.172 11.883 15.43 1 59.75 123 ALA B O 1
ATOM 2572 N N . SER B 1 124 ? -7.352 12.516 15.266 1 68.81 124 SER B N 1
ATOM 2573 C CA . SER B 1 124 ? -7.609 12.133 16.656 1 68.81 124 SER B CA 1
ATOM 2574 C C . SER B 1 124 ? -7.406 10.641 16.859 1 68.81 124 SER B C 1
ATOM 2576 O O . SER B 1 124 ? -7.52 9.852 15.914 1 68.81 124 SER B O 1
ATOM 2578 N N . GLU B 1 125 ? -7.047 10.336 17.969 1 77.75 125 GLU B N 1
ATOM 2579 C CA . GLU B 1 125 ? -6.848 8.945 18.359 1 77.75 125 GLU B CA 1
ATOM 2580 C C . GLU B 1 125 ? -8.109 8.117 18.141 1 77.75 125 GLU B C 1
ATOM 2582 O O . GLU B 1 125 ? -8.031 6.941 17.781 1 77.75 125 GLU B O 1
ATOM 2587 N N . GLY B 1 126 ? -9.203 8.812 18.312 1 77.5 126 GLY B N 1
ATOM 2588 C CA . GLY B 1 126 ? -10.461 8.109 18.141 1 77.5 126 GLY B CA 1
ATOM 2589 C C . GLY B 1 126 ? -10.695 7.668 16.703 1 77.5 126 GLY B C 1
ATOM 2590 O O . GLY B 1 126 ? -11.148 6.547 16.453 1 77.5 126 GLY B O 1
ATOM 2591 N N . ILE B 1 127 ? -10.391 8.453 15.773 1 81.75 127 ILE B N 1
ATOM 2592 C CA . ILE B 1 127 ? -10.555 8.141 14.352 1 81.75 127 ILE B CA 1
ATOM 2593 C C 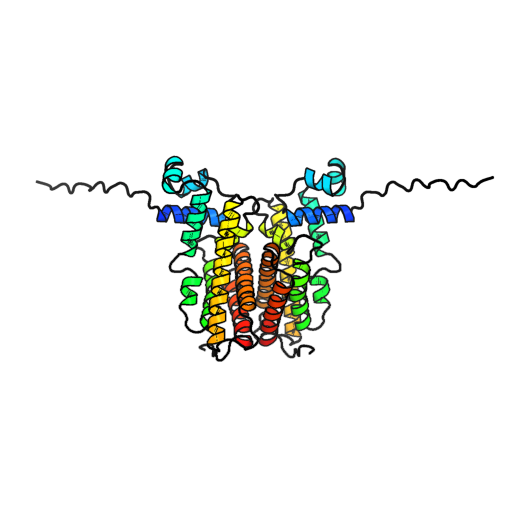. ILE B 1 127 ? -9.578 7.035 13.953 1 81.75 127 ILE B C 1
ATOM 2595 O O . ILE B 1 127 ? -9.961 6.086 13.266 1 81.75 127 ILE B O 1
ATOM 2599 N N . LYS B 1 128 ? -8.43 7.172 14.406 1 83.31 128 LYS B N 1
ATOM 2600 C CA . LYS B 1 128 ? -7.414 6.164 14.117 1 83.31 128 LYS B CA 1
ATOM 2601 C C . LYS B 1 128 ? -7.844 4.793 14.625 1 83.31 128 LYS B C 1
ATOM 2603 O O . LYS B 1 128 ? -7.719 3.795 13.914 1 83.31 128 LYS B O 1
ATOM 2608 N N . GLU B 1 129 ? -8.375 4.773 15.75 1 86.62 129 GLU B N 1
ATOM 2609 C CA . GLU B 1 129 ? -8.812 3.523 16.359 1 86.62 129 GLU B CA 1
ATOM 2610 C C . GLU B 1 129 ? -9.992 2.922 15.602 1 86.62 129 GLU B C 1
ATOM 2612 O O . GLU B 1 129 ? -10.047 1.707 15.398 1 86.62 129 GLU B O 1
ATOM 2617 N N . ALA B 1 130 ? -10.875 3.758 15.242 1 84.38 130 ALA B N 1
ATOM 2618 C CA . ALA B 1 130 ? -12.062 3.273 14.539 1 84.38 130 ALA B CA 1
ATOM 2619 C C . ALA B 1 130 ? -11.688 2.686 13.18 1 84.38 130 ALA B C 1
ATOM 2621 O O . ALA B 1 130 ? -12.172 1.614 12.805 1 84.38 130 ALA B O 1
ATOM 2622 N N . VAL B 1 131 ? -10.898 3.328 12.445 1 87.94 131 VAL B N 1
ATOM 2623 C CA . VAL B 1 131 ? -10.445 2.867 11.141 1 87.94 131 VAL B CA 1
ATOM 2624 C C . VAL B 1 131 ? -9.656 1.569 11.297 1 87.94 131 VAL B C 1
ATOM 2626 O O . VAL B 1 131 ? -9.836 0.625 10.531 1 87.94 131 VAL B O 1
ATOM 2629 N N . HIS B 1 132 ? -8.859 1.548 12.32 1 88.44 132 HIS B N 1
ATOM 2630 C CA . HIS B 1 132 ? -8.07 0.359 12.609 1 88.44 132 HIS B CA 1
ATOM 2631 C C . HIS B 1 132 ? -8.961 -0.837 12.922 1 88.44 132 HIS B C 1
ATOM 2633 O O . HIS B 1 132 ? -8.688 -1.954 12.477 1 88.44 132 HIS B O 1
ATOM 2639 N N . LEU B 1 133 ? -9.953 -0.578 13.648 1 89.12 133 LEU B N 1
ATOM 2640 C CA . LEU B 1 133 ? -10.875 -1.64 14.023 1 89.12 133 LEU B CA 1
ATOM 2641 C C . LEU B 1 133 ? -11.57 -2.215 12.789 1 89.12 133 LEU B C 1
ATOM 2643 O O . LEU B 1 133 ? -11.75 -3.432 12.688 1 89.12 133 LEU B O 1
ATOM 2647 N N . LEU B 1 134 ? -11.945 -1.361 11.898 1 88.31 134 LEU B N 1
ATOM 2648 C CA . LEU B 1 134 ? -12.586 -1.814 10.672 1 88.31 134 LEU B CA 1
ATOM 2649 C C . LEU B 1 134 ? -11.617 -2.621 9.812 1 88.31 134 LEU B C 1
ATOM 2651 O O . LEU B 1 134 ? -11.992 -3.646 9.242 1 88.31 134 LEU B O 1
ATOM 2655 N N . GLN B 1 135 ? -10.43 -2.195 9.727 1 90.56 135 GLN B N 1
ATOM 2656 C CA . GLN B 1 135 ? -9.406 -2.924 8.984 1 90.56 135 GLN B CA 1
ATOM 2657 C C . GLN B 1 135 ? -9.18 -4.309 9.578 1 90.56 135 GLN B C 1
ATOM 2659 O O . GLN B 1 135 ? -9.07 -5.297 8.852 1 90.56 135 GLN B O 1
ATOM 2664 N N . THR B 1 136 ? -9.102 -4.305 10.906 1 92.5 136 THR B N 1
ATOM 2665 C CA . THR B 1 136 ? -8.883 -5.562 11.609 1 92.5 136 THR B CA 1
ATOM 2666 C C . THR B 1 136 ? -10.055 -6.512 11.406 1 92.5 136 THR B C 1
ATOM 2668 O O . THR B 1 136 ? -9.867 -7.727 11.281 1 92.5 136 THR B O 1
ATOM 2671 N N . LYS B 1 137 ? -11.203 -5.953 11.406 1 92.06 137 LYS B N 1
ATOM 2672 C CA . LYS B 1 137 ? -12.391 -6.754 11.156 1 92.06 137 LYS B CA 1
ATOM 2673 C C . LYS B 1 137 ? -12.344 -7.402 9.773 1 92.06 137 LYS B C 1
ATOM 2675 O O . LYS B 1 137 ? -12.633 -8.586 9.633 1 92.06 137 LYS B O 1
ATOM 2680 N N . HIS B 1 138 ? -11.992 -6.637 8.719 1 91.69 138 HIS B N 1
ATOM 2681 C CA . HIS B 1 138 ? -11.867 -7.152 7.363 1 91.69 138 HIS B CA 1
ATOM 2682 C C . HIS B 1 138 ? -10.828 -8.273 7.297 1 91.69 138 HIS B C 1
ATOM 2684 O O . HIS B 1 138 ? -11.055 -9.297 6.656 1 91.69 138 HIS B O 1
ATOM 2690 N N . GLN B 1 139 ? -9.758 -8.055 7.965 1 94.56 139 GLN B N 1
ATOM 2691 C CA . GLN B 1 139 ? -8.719 -9.078 7.992 1 94.56 139 GLN B CA 1
ATOM 2692 C C . GLN B 1 139 ? -9.211 -10.352 8.672 1 94.56 139 GLN B C 1
ATOM 2694 O O . GLN B 1 139 ? -8.953 -11.453 8.188 1 94.56 139 GLN B O 1
ATOM 2699 N N . SER B 1 140 ? -9.867 -10.195 9.797 1 96.44 140 SER B N 1
ATOM 2700 C CA . SER B 1 140 ? -10.398 -11.344 10.523 1 96.44 140 SER B CA 1
ATOM 2701 C C . SER B 1 140 ? -11.414 -12.102 9.688 1 96.44 140 SER B C 1
ATOM 2703 O O . SER B 1 140 ? -11.445 -13.336 9.711 1 96.44 140 SER B O 1
ATOM 2705 N N . GLU B 1 141 ? -12.227 -11.383 8.977 1 94.81 141 GLU B N 1
ATOM 2706 C CA . GLU B 1 141 ? -13.211 -12.016 8.109 1 94.81 141 GLU B CA 1
ATOM 2707 C C . GLU B 1 141 ? -12.531 -12.82 7 1 94.81 141 GLU B C 1
ATOM 2709 O O . GLU B 1 141 ? -12.984 -13.914 6.656 1 94.81 141 GLU B O 1
ATOM 2714 N N . LEU B 1 142 ? -11.484 -12.328 6.445 1 97.12 142 LEU B N 1
ATOM 2715 C CA . LEU B 1 142 ? -10.727 -13.047 5.426 1 97.12 142 LEU B CA 1
ATOM 2716 C C . LEU B 1 142 ? -10.109 -14.32 5.996 1 97.12 142 LEU B C 1
ATOM 2718 O O . LEU B 1 142 ? -10.203 -15.383 5.387 1 97.12 142 LEU B O 1
ATOM 2722 N N . ILE B 1 143 ? -9.516 -14.188 7.152 1 97.88 143 ILE B N 1
ATOM 2723 C CA . ILE B 1 143 ? -8.891 -15.336 7.797 1 97.88 143 ILE B CA 1
ATOM 2724 C C . ILE B 1 143 ? -9.93 -16.438 8.023 1 97.88 143 ILE B C 1
ATOM 2726 O O . ILE B 1 143 ? -9.68 -17.609 7.734 1 97.88 143 ILE B O 1
ATOM 2730 N N . ASP B 1 144 ? -11.07 -16 8.523 1 97.5 144 ASP B N 1
ATOM 2731 C CA . ASP B 1 144 ? -12.148 -16.953 8.773 1 97.5 144 ASP B CA 1
ATOM 2732 C C . ASP B 1 144 ? -12.578 -17.656 7.484 1 97.5 144 ASP B C 1
ATOM 2734 O O . ASP B 1 144 ? -12.773 -18.859 7.465 1 97.5 144 ASP B O 1
ATOM 2738 N N . GLN B 1 145 ? -12.742 -16.891 6.422 1 96.81 145 GLN B N 1
ATOM 2739 C CA . GLN B 1 145 ? -13.133 -17.438 5.129 1 96.81 145 GLN B CA 1
ATOM 2740 C C . GLN B 1 145 ? -12.094 -18.438 4.625 1 96.81 145 GLN B C 1
ATOM 2742 O O . GLN B 1 145 ? -12.453 -19.5 4.113 1 96.81 145 GLN B O 1
ATOM 2747 N N . PHE B 1 146 ? -10.852 -18.172 4.77 1 97.81 146 PHE B N 1
ATOM 2748 C CA . PHE B 1 146 ? -9.789 -19.047 4.289 1 97.81 146 PHE B CA 1
ATOM 2749 C C . PHE B 1 146 ? -9.648 -20.281 5.172 1 97.81 146 PHE B C 1
ATOM 2751 O O . PHE B 1 146 ? -9.336 -21.359 4.688 1 97.81 146 PHE B O 1
ATOM 2758 N N . ALA B 1 147 ? -9.859 -20.078 6.477 1 97.94 147 ALA B N 1
ATOM 2759 C CA . ALA B 1 147 ? -9.859 -21.219 7.379 1 97.94 147 ALA B CA 1
ATOM 2760 C C . ALA B 1 147 ? -10.961 -22.203 7.016 1 97.94 147 ALA B C 1
ATOM 2762 O O . ALA B 1 147 ? -10.75 -23.422 7.016 1 97.94 147 ALA B O 1
ATOM 2763 N N . GLU B 1 148 ? -12.133 -21.672 6.746 1 97.19 148 GLU B N 1
ATOM 2764 C CA . GLU B 1 148 ? -13.25 -22.516 6.324 1 97.19 148 GLU B CA 1
ATOM 2765 C C . GLU B 1 148 ? -12.938 -23.234 5.016 1 97.19 148 GLU B C 1
ATOM 2767 O O . GLU B 1 148 ? -13.234 -24.422 4.859 1 97.19 148 GLU B O 1
ATOM 2772 N N . ALA B 1 149 ? -12.383 -22.5 4.094 1 97 149 ALA B N 1
ATOM 2773 C CA . ALA B 1 149 ? -12.008 -23.078 2.811 1 97 149 ALA B CA 1
ATOM 2774 C C . ALA B 1 149 ? -10.992 -24.219 3.004 1 97 149 ALA B C 1
ATOM 2776 O O . ALA B 1 149 ? -11.031 -25.219 2.289 1 97 149 ALA B O 1
ATOM 2777 N N . LYS B 1 150 ? -10.062 -24.016 3.895 1 97 150 LYS B N 1
ATOM 2778 C CA . LYS B 1 150 ? -9.078 -25.047 4.207 1 97 150 LYS B CA 1
ATOM 2779 C C . LYS B 1 150 ? -9.758 -26.297 4.754 1 97 150 LYS B C 1
ATOM 2781 O O . LYS B 1 150 ? -9.391 -27.422 4.391 1 97 150 LYS B O 1
ATOM 2786 N N . GLN B 1 151 ? -10.711 -26.125 5.598 1 96.25 151 GLN B N 1
ATOM 2787 C CA . GLN B 1 151 ? -11.469 -27.25 6.156 1 96.25 151 GLN B CA 1
ATOM 2788 C C . GLN B 1 151 ? -12.219 -28 5.062 1 96.25 151 GLN B C 1
ATOM 2790 O O . GLN B 1 151 ? -12.367 -29.219 5.137 1 96.25 151 GLN B O 1
ATOM 2795 N N . ARG B 1 152 ? -12.633 -27.312 4.039 1 95.56 152 ARG B N 1
ATOM 2796 C CA . ARG B 1 152 ? -13.359 -27.922 2.924 1 95.56 152 ARG B CA 1
ATOM 2797 C C . ARG B 1 152 ? -12.391 -28.562 1.933 1 95.56 152 ARG B C 1
ATOM 2799 O O . ARG B 1 152 ? -12.82 -29.141 0.929 1 95.56 152 ARG B O 1
ATOM 2806 N N . GLY B 1 153 ? -11.133 -28.344 2.145 1 95.81 153 GLY B N 1
ATOM 2807 C CA . GLY B 1 153 ? -10.125 -28.969 1.302 1 95.81 153 GLY B CA 1
ATOM 2808 C C . GLY B 1 153 ? -9.82 -28.188 0.048 1 95.81 153 GLY B C 1
ATOM 2809 O O . GLY B 1 153 ? -9.234 -28.703 -0.902 1 95.81 153 GLY B O 1
ATOM 2810 N N . GLU B 1 154 ? -10.172 -26.922 0.04 1 96.62 154 GLU B N 1
ATOM 2811 C CA . GLU B 1 154 ? -10 -26.094 -1.152 1 96.62 154 GLU B CA 1
ATOM 2812 C C . GLU B 1 154 ? -8.617 -25.453 -1.188 1 96.62 154 GLU B C 1
ATOM 2814 O O . GLU B 1 154 ? -8.188 -24.953 -2.227 1 96.62 154 GLU B O 1
ATOM 2819 N N . LEU B 1 155 ? -7.93 -25.453 -0.045 1 97.19 155 LEU B N 1
ATOM 2820 C CA . LEU B 1 155 ? -6.602 -24.844 0.019 1 97.19 155 LEU B CA 1
ATOM 2821 C C . LEU B 1 155 ? -5.527 -25.922 0.158 1 97.19 155 LEU B C 1
ATOM 2823 O O . LEU B 1 155 ? -5.793 -27 0.679 1 97.19 155 LEU B O 1
ATOM 2827 N N . ALA B 1 156 ? -4.352 -25.578 -0.38 1 95.62 156 ALA B N 1
ATOM 2828 C CA . ALA B 1 156 ? -3.201 -26.469 -0.2 1 95.62 156 ALA B CA 1
ATOM 2829 C C . ALA B 1 156 ? -2.957 -26.75 1.278 1 95.62 156 ALA B C 1
ATOM 2831 O O . ALA B 1 156 ? -3.246 -25.922 2.137 1 95.62 156 ALA B O 1
ATOM 2832 N N . ASP B 1 157 ? -2.34 -27.875 1.631 1 94.38 157 ASP B N 1
ATOM 2833 C CA . ASP B 1 157 ? -2.152 -28.328 3.004 1 94.38 157 ASP B CA 1
ATOM 2834 C C . ASP B 1 157 ? -1.238 -27.391 3.781 1 94.38 157 ASP B C 1
ATOM 2836 O O . ASP B 1 157 ? -1.42 -27.188 4.984 1 94.38 157 ASP B O 1
ATOM 2840 N N . ASP B 1 158 ? -0.355 -26.812 3.125 1 94.25 158 ASP B N 1
ATOM 2841 C CA . ASP B 1 158 ? 0.632 -25.984 3.807 1 94.25 158 ASP B CA 1
ATOM 2842 C C . ASP B 1 158 ? 0.222 -24.5 3.783 1 94.25 158 ASP B C 1
ATOM 2844 O O . ASP B 1 158 ? 0.932 -23.656 4.316 1 94.25 158 ASP B O 1
ATOM 2848 N N . CYS B 1 159 ? -0.938 -24.297 3.186 1 96.12 159 CYS B N 1
ATOM 2849 C CA . CYS B 1 159 ? -1.401 -22.906 3.121 1 96.12 159 CYS B CA 1
ATOM 2850 C C . CYS B 1 159 ? -1.909 -22.438 4.48 1 96.12 159 CYS B C 1
ATOM 2852 O O . CYS B 1 159 ? -2.766 -23.094 5.086 1 96.12 159 CYS B O 1
ATOM 2854 N N . GLN B 1 160 ? -1.357 -21.391 4.957 1 97.25 160 GLN B N 1
ATOM 2855 C CA . GLN B 1 160 ? -1.807 -20.797 6.215 1 97.25 160 GLN B CA 1
ATOM 2856 C C . GLN B 1 160 ? -2.818 -19.672 5.965 1 97.25 160 GLN B C 1
ATOM 2858 O O . GLN B 1 160 ? -2.496 -18.672 5.336 1 97.25 160 GLN B O 1
ATOM 2863 N N . PRO B 1 161 ? -3.996 -19.812 6.5 1 98.06 161 PRO B N 1
ATOM 2864 C CA . PRO B 1 161 ? -5.059 -18.844 6.258 1 98.06 161 PRO B CA 1
ATOM 2865 C C . PRO B 1 161 ? -4.648 -17.406 6.625 1 98.06 161 PRO B C 1
ATOM 2867 O O . PRO B 1 161 ? -4.961 -16.469 5.895 1 98.06 161 PRO B O 1
ATOM 2870 N N . LYS B 1 162 ? -3.971 -17.234 7.711 1 97.88 162 LYS B N 1
ATOM 2871 C CA . LYS B 1 162 ? -3.547 -15.898 8.141 1 97.88 162 LYS B CA 1
ATOM 2872 C C . LYS B 1 162 ? -2.588 -15.273 7.129 1 97.88 162 LYS B C 1
ATOM 2874 O O . LYS B 1 162 ? -2.676 -14.078 6.84 1 97.88 162 LYS B O 1
ATOM 2879 N N . VAL B 1 163 ? -1.675 -16.078 6.598 1 97.94 163 VAL B N 1
ATOM 2880 C CA . VAL B 1 163 ? -0.702 -15.578 5.633 1 97.94 163 VAL B CA 1
ATOM 2881 C C . VAL B 1 163 ? -1.41 -15.203 4.336 1 97.94 163 VAL B C 1
ATOM 2883 O O . VAL B 1 163 ? -1.138 -14.148 3.756 1 97.94 163 VAL B O 1
ATOM 2886 N N . LEU B 1 164 ? -2.299 -16.078 3.918 1 98.19 164 LEU B N 1
ATOM 2887 C CA . LEU B 1 164 ? -3.059 -15.789 2.705 1 98.19 164 LEU B CA 1
ATOM 2888 C C . LEU B 1 164 ? -3.889 -14.523 2.861 1 98.19 164 LEU B C 1
ATOM 2890 O O . LEU B 1 164 ? -3.936 -13.688 1.954 1 98.19 164 LEU B O 1
ATOM 2894 N N . ALA B 1 165 ? -4.543 -14.359 3.996 1 98.06 165 ALA B N 1
ATOM 2895 C CA . ALA B 1 165 ? -5.316 -13.156 4.277 1 98.06 165 ALA 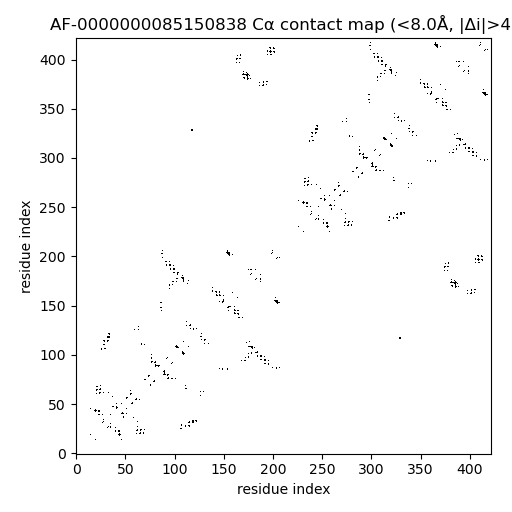B CA 1
ATOM 2896 C C . ALA B 1 165 ? -4.426 -11.914 4.262 1 98.06 165 ALA B C 1
ATOM 2898 O O . ALA B 1 165 ? -4.797 -10.883 3.701 1 98.06 165 ALA B O 1
ATOM 2899 N N . THR B 1 166 ? -3.256 -12.016 4.875 1 98 166 THR B N 1
ATOM 2900 C CA . THR B 1 166 ? -2.318 -10.898 4.922 1 98 166 THR B CA 1
ATOM 2901 C C . THR B 1 166 ? -1.838 -10.531 3.521 1 98 166 THR B C 1
ATOM 2903 O O . THR B 1 166 ? -1.652 -9.352 3.211 1 98 166 THR B O 1
ATOM 2906 N N . LEU B 1 167 ? -1.633 -11.523 2.707 1 98.5 167 LEU B N 1
ATOM 2907 C CA . LEU B 1 167 ? -1.243 -11.273 1.324 1 98.5 167 LEU B CA 1
ATOM 2908 C C . LEU B 1 167 ? -2.34 -10.523 0.577 1 98.5 167 LEU B C 1
ATOM 2910 O O . LEU B 1 167 ? -2.062 -9.547 -0.129 1 98.5 167 LEU B O 1
ATOM 2914 N N . ILE B 1 168 ? -3.602 -10.922 0.749 1 98.31 168 ILE B N 1
ATOM 2915 C CA . ILE B 1 168 ? -4.723 -10.266 0.089 1 98.31 168 ILE B CA 1
ATOM 2916 C C . ILE B 1 168 ? -4.812 -8.812 0.548 1 98.31 168 ILE B C 1
ATOM 2918 O O . ILE B 1 168 ? -4.953 -7.902 -0.272 1 98.31 168 ILE B O 1
ATOM 2922 N N . VAL B 1 169 ? -4.703 -8.586 1.795 1 97.38 169 VAL B N 1
ATOM 2923 C CA . VAL B 1 169 ? -4.773 -7.23 2.34 1 97.38 169 VAL B CA 1
ATOM 2924 C C . VAL B 1 169 ? -3.605 -6.402 1.817 1 97.38 169 VAL B C 1
ATOM 2926 O O . VAL B 1 169 ? -3.77 -5.223 1.487 1 97.38 169 VAL B O 1
ATOM 2929 N N . THR B 1 170 ? -2.443 -6.996 1.781 1 98.12 170 THR B N 1
ATOM 2930 C CA . THR B 1 170 ? -1.266 -6.324 1.242 1 98.12 170 THR B CA 1
ATOM 2931 C C . THR B 1 170 ? -1.515 -5.863 -0.192 1 98.12 170 THR B C 1
ATOM 2933 O O . THR B 1 170 ? -1.222 -4.719 -0.541 1 98.12 170 THR B O 1
ATOM 2936 N N . LEU B 1 171 ? -2.062 -6.695 -0.956 1 98.5 171 LEU B N 1
ATOM 2937 C CA . LEU B 1 171 ? -2.375 -6.367 -2.344 1 98.5 171 LEU B CA 1
ATOM 2938 C C . LEU B 1 171 ? -3.436 -5.273 -2.418 1 98.5 171 LEU B C 1
ATOM 2940 O O . LEU B 1 171 ? -3.336 -4.363 -3.244 1 98.5 171 LEU B O 1
ATOM 2944 N N . PHE B 1 172 ? -4.406 -5.312 -1.528 1 97.12 172 PHE B N 1
ATOM 2945 C CA . PHE B 1 172 ? -5.426 -4.27 -1.461 1 97.12 172 PHE B CA 1
ATOM 2946 C C . PHE B 1 172 ? -4.789 -2.906 -1.224 1 97.12 172 PHE B C 1
ATOM 2948 O O . PHE B 1 172 ? -5.078 -1.947 -1.942 1 97.12 172 PHE B O 1
ATOM 2955 N N . LYS B 1 173 ? -4.031 -2.885 -0.236 1 96.69 173 LYS B N 1
ATOM 2956 C CA . LYS B 1 173 ? -3.391 -1.621 0.119 1 96.69 173 LYS B CA 1
ATOM 2957 C C . LYS B 1 173 ? -2.539 -1.094 -1.032 1 96.69 173 LYS B C 1
ATOM 2959 O O . LYS B 1 173 ? -2.635 0.08 -1.396 1 96.69 173 LYS B O 1
ATOM 2964 N N . GLY B 1 174 ? -1.774 -1.944 -1.62 1 97.81 174 GLY B N 1
ATOM 2965 C CA . GLY B 1 174 ? -0.957 -1.534 -2.75 1 97.81 17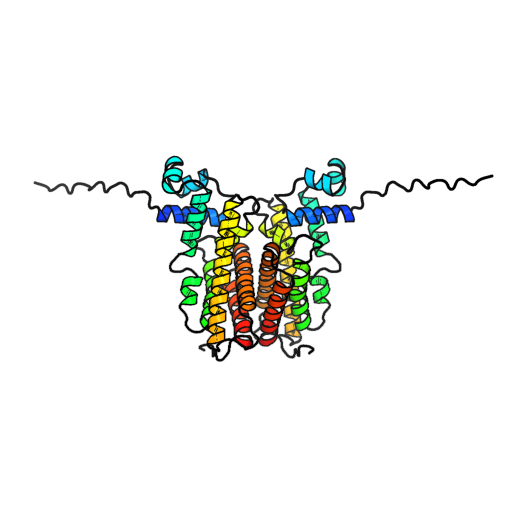4 GLY B CA 1
ATOM 2966 C C . GLY B 1 174 ? -1.775 -1.064 -3.939 1 97.81 174 GLY B C 1
ATOM 2967 O O . GLY B 1 174 ? -1.453 -0.049 -4.559 1 97.81 174 GLY B O 1
ATOM 2968 N N . MET B 1 175 ? -2.826 -1.773 -4.25 1 98.06 175 MET B N 1
ATOM 2969 C CA . MET B 1 175 ? -3.676 -1.413 -5.383 1 98.06 175 MET B CA 1
ATOM 2970 C C . MET B 1 175 ? -4.391 -0.089 -5.125 1 98.06 175 MET B C 1
ATOM 2972 O O . MET B 1 175 ? -4.574 0.708 -6.047 1 98.06 175 MET B O 1
ATOM 2976 N N . SER B 1 176 ? -4.816 0.094 -3.891 1 96.19 176 SER B N 1
ATOM 2977 C CA . SER B 1 176 ? -5.465 1.356 -3.549 1 96.19 176 SER B CA 1
ATOM 2978 C C . SER B 1 176 ? -4.523 2.537 -3.773 1 96.19 176 SER B C 1
ATOM 2980 O O . SER B 1 176 ? -4.918 3.545 -4.363 1 96.19 176 SER B O 1
ATOM 2982 N N . ILE B 1 177 ? -3.32 2.414 -3.375 1 94 177 ILE B N 1
ATOM 2983 C CA . ILE B 1 177 ? -2.324 3.467 -3.541 1 94 177 ILE B CA 1
ATOM 2984 C C . ILE B 1 177 ? -2.043 3.682 -5.027 1 94 177 ILE B C 1
ATOM 2986 O O . ILE B 1 177 ? -1.963 4.82 -5.488 1 94 177 ILE B O 1
ATOM 2990 N N . GLN B 1 178 ? -1.919 2.59 -5.758 1 96 178 GLN B N 1
ATOM 2991 C CA . GLN B 1 178 ? -1.684 2.705 -7.195 1 96 178 GLN B CA 1
ATOM 2992 C C . GLN B 1 178 ? -2.826 3.447 -7.883 1 96 178 GLN B C 1
ATOM 2994 O O . GLN B 1 178 ? -2.592 4.297 -8.742 1 96 178 GLN B O 1
ATOM 2999 N N . ALA B 1 179 ? -3.986 3.123 -7.508 1 95.62 179 ALA B N 1
ATOM 3000 C CA . ALA B 1 179 ? -5.148 3.809 -8.07 1 95.62 179 ALA B CA 1
ATOM 3001 C C . ALA B 1 179 ? -5.109 5.301 -7.75 1 95.62 179 ALA B C 1
ATOM 3003 O O . ALA B 1 179 ? -5.344 6.137 -8.625 1 95.62 179 ALA B O 1
ATOM 3004 N N . ALA B 1 180 ? -4.801 5.598 -6.555 1 88.94 180 ALA B N 1
ATOM 3005 C CA . ALA B 1 180 ? -4.703 6.992 -6.129 1 88.94 180 ALA B CA 1
ATOM 3006 C C . ALA B 1 180 ? -3.592 7.719 -6.883 1 88.94 180 ALA B C 1
ATOM 3008 O O . ALA B 1 180 ? -3.68 8.922 -7.121 1 88.94 180 ALA B O 1
ATOM 3009 N N . ASP B 1 181 ? -2.572 6.969 -7.223 1 88.81 181 ASP B N 1
ATOM 3010 C CA . ASP B 1 181 ? -1.434 7.531 -7.941 1 88.81 181 ASP B CA 1
ATOM 3011 C C . ASP B 1 181 ? -1.734 7.66 -9.438 1 88.81 181 ASP B C 1
ATOM 3013 O O . ASP B 1 181 ? -0.885 8.109 -10.211 1 88.81 181 ASP B O 1
ATOM 3017 N N . GLY B 1 182 ? -2.889 7.188 -9.867 1 91.75 182 GLY B N 1
ATOM 3018 C CA . GLY B 1 182 ? -3.295 7.438 -11.242 1 91.75 182 GLY B CA 1
ATOM 3019 C C . GLY B 1 182 ? -3.285 6.188 -12.102 1 91.75 182 GLY B C 1
ATOM 3020 O O . GLY B 1 182 ? -3.459 6.266 -13.32 1 91.75 182 GLY B O 1
ATOM 3021 N N . ALA B 1 183 ? -3.021 5.027 -11.516 1 95.5 183 ALA B N 1
ATOM 3022 C CA . ALA B 1 183 ? -3.111 3.795 -12.297 1 95.5 183 ALA B CA 1
ATOM 3023 C C . ALA B 1 183 ? -4.5 3.633 -12.906 1 95.5 183 ALA B C 1
ATOM 3025 O O . ALA B 1 183 ? -5.508 3.949 -12.266 1 95.5 183 ALA B O 1
ATOM 3026 N N . THR B 1 184 ? -4.555 3.064 -14.102 1 96.56 184 THR B N 1
ATOM 3027 C CA . THR B 1 184 ? -5.828 2.855 -14.781 1 96.56 184 THR B CA 1
ATOM 3028 C C . THR B 1 184 ? -6.469 1.54 -14.352 1 96.56 184 THR B C 1
ATOM 3030 O O . THR B 1 184 ? -5.812 0.7 -13.734 1 96.56 184 THR B O 1
ATOM 3033 N N . HIS B 1 185 ? -7.727 1.473 -14.672 1 97.38 185 HIS B N 1
ATOM 3034 C CA . HIS B 1 185 ? -8.422 0.213 -14.438 1 97.38 185 HIS B CA 1
ATOM 3035 C C . HIS B 1 185 ? -7.695 -0.951 -15.102 1 97.38 185 HIS B C 1
ATOM 3037 O O . HIS B 1 185 ? -7.535 -2.014 -14.5 1 97.38 185 HIS B O 1
ATOM 3043 N N . ASP B 1 186 ? -7.273 -0.771 -16.297 1 97.62 186 ASP B N 1
ATOM 3044 C CA . ASP B 1 186 ? -6.586 -1.835 -17.031 1 97.62 186 ASP B CA 1
ATOM 3045 C C . ASP B 1 186 ? -5.285 -2.227 -16.328 1 97.62 186 ASP B C 1
ATOM 3047 O O . ASP B 1 186 ? -4.965 -3.412 -16.219 1 97.62 186 ASP B O 1
ATOM 3051 N N . ASP B 1 187 ? -4.543 -1.253 -15.883 1 97.12 187 ASP B N 1
ATOM 3052 C CA . ASP B 1 187 ? -3.311 -1.528 -15.148 1 97.12 187 ASP B CA 1
ATOM 3053 C C . ASP B 1 187 ? -3.574 -2.443 -13.953 1 97.12 187 ASP B C 1
ATOM 3055 O O . ASP B 1 187 ? -2.926 -3.48 -13.805 1 97.12 187 ASP B O 1
ATOM 3059 N N . LEU B 1 188 ? -4.555 -2.051 -13.172 1 98.19 188 LEU B N 1
ATOM 3060 C CA . LEU B 1 188 ? -4.793 -2.762 -11.922 1 98.19 188 LEU B CA 1
ATOM 3061 C C . LEU B 1 188 ? -5.484 -4.094 -12.172 1 98.19 188 LEU B C 1
ATOM 3063 O O . LEU B 1 188 ? -5.285 -5.055 -11.43 1 98.19 188 LEU B O 1
ATOM 3067 N N . ARG B 1 189 ? -6.297 -4.125 -13.242 1 98.38 189 ARG B N 1
ATOM 3068 C CA . ARG B 1 189 ? -6.914 -5.398 -13.602 1 98.38 189 ARG B CA 1
ATOM 3069 C C . ARG B 1 189 ? -5.855 -6.434 -13.969 1 98.38 189 ARG B C 1
ATOM 3071 O O . ARG B 1 189 ? -5.938 -7.59 -13.547 1 98.38 189 ARG B O 1
ATOM 3078 N N . HIS B 1 190 ? -4.895 -6.043 -14.75 1 98 190 HIS B N 1
ATOM 3079 C CA . HIS B 1 190 ? -3.824 -6.957 -15.125 1 98 190 HIS B CA 1
ATOM 3080 C C . HIS B 1 190 ? -3.02 -7.391 -13.906 1 98 190 HIS B C 1
ATOM 3082 O O . HIS B 1 190 ? -2.639 -8.562 -13.797 1 98 190 HIS B O 1
ATOM 3088 N N . VAL B 1 191 ? -2.756 -6.52 -13.016 1 98.12 191 VAL B N 1
ATOM 3089 C CA . VAL B 1 191 ? -2.047 -6.824 -11.781 1 98.12 191 VAL B CA 1
ATOM 3090 C C . VAL B 1 191 ? -2.857 -7.816 -10.953 1 98.12 191 VAL B C 1
ATOM 3092 O O . VAL B 1 191 ? -2.318 -8.812 -10.461 1 98.12 191 VAL B O 1
ATOM 3095 N N . ALA B 1 192 ? -4.125 -7.5 -10.812 1 98.56 192 ALA B N 1
ATOM 3096 C CA . ALA B 1 192 ? -5.012 -8.367 -10.039 1 98.56 192 ALA B CA 1
ATOM 3097 C C . ALA B 1 192 ? -5.051 -9.773 -10.625 1 98.56 192 ALA B C 1
ATOM 3099 O O . ALA B 1 192 ? -4.938 -10.758 -9.891 1 98.56 192 ALA B O 1
ATOM 3100 N N . GLU B 1 193 ? -5.195 -9.867 -11.906 1 97.62 193 GLU B N 1
ATOM 3101 C CA . GLU B 1 193 ? -5.277 -11.164 -12.57 1 97.62 193 GLU B CA 1
ATOM 3102 C C . GLU B 1 193 ? -3.979 -11.945 -12.406 1 97.62 193 GLU B C 1
ATOM 3104 O O . GLU B 1 193 ? -4.004 -13.156 -12.188 1 97.62 193 GLU B O 1
ATOM 3109 N N . MET B 1 194 ? -2.914 -11.273 -12.523 1 96.94 194 MET B N 1
ATOM 3110 C CA . MET B 1 194 ? -1.626 -11.938 -12.344 1 96.94 194 MET B CA 1
ATOM 3111 C C . MET B 1 194 ? -1.481 -12.453 -10.914 1 96.94 194 MET B C 1
ATOM 3113 O O . MET B 1 194 ? -1.025 -13.578 -10.703 1 96.94 194 MET B O 1
ATOM 3117 N N . ALA B 1 195 ? -1.823 -11.625 -9.938 1 97.62 195 ALA B N 1
ATOM 3118 C CA . ALA B 1 195 ? -1.768 -12.047 -8.531 1 97.62 195 ALA B CA 1
ATOM 3119 C C . ALA B 1 195 ? -2.682 -13.242 -8.281 1 97.62 195 ALA B C 1
ATOM 3121 O O . ALA B 1 195 ? -2.285 -14.203 -7.625 1 97.62 195 ALA B O 1
ATOM 3122 N N . VAL B 1 196 ? -3.877 -13.141 -8.836 1 97.44 196 VAL B N 1
ATOM 3123 C CA . VAL B 1 196 ? -4.859 -14.211 -8.672 1 97.44 196 VAL B CA 1
ATOM 3124 C C . VAL B 1 196 ? -4.305 -15.516 -9.234 1 97.44 196 VAL B C 1
ATOM 3126 O O . VAL B 1 196 ? -4.348 -16.547 -8.562 1 97.44 196 VAL B O 1
ATOM 3129 N N . THR B 1 197 ? -3.818 -15.453 -10.438 1 94.94 197 THR B N 1
ATOM 3130 C CA . THR B 1 197 ? -3.299 -16.641 -11.094 1 94.94 197 THR B CA 1
ATOM 3131 C C . THR B 1 197 ? -2.197 -17.281 -10.258 1 94.94 197 THR B C 1
ATOM 3133 O O . THR B 1 197 ? -2.178 -18.516 -10.086 1 94.94 197 THR B O 1
ATOM 3136 N N . GLY B 1 198 ? -1.306 -16.484 -9.719 1 93.62 198 GLY B N 1
ATOM 3137 C CA . GLY B 1 198 ? -0.239 -17.016 -8.883 1 93.62 198 GLY B CA 1
ATOM 3138 C C . GLY B 1 198 ? -0.746 -17.656 -7.602 1 93.62 198 GLY B C 1
ATOM 3139 O O . GLY B 1 198 ? -0.292 -18.734 -7.219 1 93.62 198 GLY B O 1
ATOM 3140 N N . ILE B 1 199 ? -1.67 -16.984 -6.938 1 95.69 199 ILE B N 1
ATOM 3141 C CA . ILE B 1 199 ? -2.215 -17.469 -5.672 1 95.69 199 ILE B CA 1
ATOM 3142 C C . ILE B 1 199 ? -2.961 -18.781 -5.906 1 95.69 199 ILE B C 1
ATOM 3144 O O . ILE B 1 199 ? -2.748 -19.766 -5.184 1 95.69 199 ILE B O 1
ATOM 3148 N N . LEU B 1 200 ? -3.824 -18.781 -6.918 1 95.25 200 LEU B N 1
ATOM 3149 C CA . LEU B 1 200 ? -4.664 -19.953 -7.152 1 95.25 200 LEU B CA 1
ATOM 3150 C C . LEU B 1 200 ? -3.816 -21.156 -7.555 1 95.25 200 LEU B C 1
ATOM 3152 O O . LEU B 1 200 ? -4.051 -22.266 -7.082 1 95.25 200 LEU B O 1
ATOM 3156 N N . ALA B 1 201 ? -2.836 -20.938 -8.375 1 91.19 201 ALA B N 1
ATOM 3157 C CA . ALA B 1 201 ? -1.998 -22.031 -8.875 1 91.19 201 ALA B CA 1
ATOM 3158 C C . ALA B 1 201 ? -1.246 -22.703 -7.73 1 91.19 201 ALA B C 1
ATOM 3160 O O . ALA B 1 201 ? -1.031 -23.922 -7.754 1 91.19 201 ALA B O 1
ATOM 3161 N N . GLN B 1 202 ? -0.977 -21.984 -6.684 1 91.19 202 GLN B N 1
ATOM 3162 C CA . GLN B 1 202 ? -0.083 -22.516 -5.656 1 91.19 202 GLN B CA 1
ATOM 3163 C C . GLN B 1 202 ? -0.861 -22.938 -4.414 1 91.19 202 GLN B C 1
ATOM 3165 O O . GLN B 1 202 ? -0.457 -23.859 -3.709 1 91.19 202 GLN B O 1
ATOM 3170 N N . HIS B 1 203 ? -2.021 -22.25 -4.215 1 93.56 203 HIS B N 1
ATOM 3171 C CA . HIS B 1 203 ? -2.555 -22.391 -2.865 1 93.56 203 HIS B CA 1
ATOM 3172 C C . HIS B 1 203 ? -3.996 -22.891 -2.893 1 93.56 203 HIS B C 1
ATOM 3174 O O . HIS B 1 203 ? -4.578 -23.188 -1.846 1 93.56 203 HIS B O 1
ATOM 3180 N N . VAL B 1 204 ? -4.535 -23 -4.051 1 94.06 204 VAL B N 1
ATOM 3181 C CA . VAL B 1 204 ? -5.922 -23.453 -4.137 1 94.06 204 VAL B CA 1
ATOM 3182 C C . VAL B 1 204 ? -5.984 -24.781 -4.887 1 94.06 204 VAL B C 1
ATOM 3184 O O . VAL B 1 204 ? -5.34 -24.953 -5.926 1 94.06 204 VAL B O 1
ATOM 3187 N N . LYS B 1 205 ? -6.613 -25.688 -4.391 1 90.94 205 LYS B N 1
ATOM 3188 C CA . LYS B 1 205 ? -6.754 -27.016 -4.977 1 90.94 205 LYS B CA 1
ATOM 3189 C C . LYS B 1 205 ? -8.047 -27.141 -5.777 1 90.94 205 LYS B C 1
ATOM 3191 O O . LYS B 1 205 ? -9.062 -26.547 -5.41 1 90.94 205 LYS B O 1
ATOM 3196 N N . GLY B 1 206 ? -7.906 -28 -6.719 1 76.81 206 GLY B N 1
ATOM 3197 C CA . GLY B 1 206 ? -9.102 -28.469 -7.398 1 76.81 206 GLY B CA 1
ATOM 3198 C C . GLY B 1 206 ? -9.828 -27.359 -8.156 1 76.81 206 GLY B C 1
ATOM 3199 O O . GLY B 1 206 ? -11.047 -27.406 -8.312 1 76.81 206 GLY B O 1
ATOM 3200 N N . TYR B 1 207 ? -9.047 -26.203 -8.281 1 72 207 TYR B N 1
ATOM 3201 C CA . TYR B 1 207 ? -9.766 -25.125 -8.953 1 72 207 TYR B CA 1
ATOM 3202 C C . TYR B 1 207 ? -9.438 -25.109 -10.445 1 72 207 TYR B C 1
ATOM 3204 O O . TYR B 1 207 ? -8.266 -25.156 -10.828 1 72 207 TYR B O 1
ATOM 3212 N N . SER B 1 208 ? -10.328 -25.422 -11.352 1 65.62 208 SER B N 1
ATOM 3213 C CA . SER B 1 208 ? -10.219 -25.25 -12.797 1 65.62 208 SER B CA 1
ATOM 3214 C C . SER B 1 208 ? -10.797 -23.906 -13.227 1 65.62 208 SER B C 1
ATOM 3216 O O . SER B 1 208 ? -11.977 -23.625 -13.008 1 65.62 208 SER B O 1
ATOM 3218 N N . PRO B 1 209 ? -9.922 -22.859 -13.555 1 54.69 209 PRO B N 1
ATOM 3219 C CA . PRO B 1 209 ? -10.461 -21.562 -13.992 1 54.69 209 PRO B CA 1
ATOM 3220 C C . PRO B 1 209 ? -11.492 -21.703 -15.109 1 54.69 209 PRO B C 1
ATOM 3222 O O . PRO B 1 209 ? -11.414 -22.641 -15.906 1 54.69 209 PRO B O 1
ATOM 3225 N N . VAL B 1 210 ? -12.734 -21.344 -14.906 1 42.34 210 VAL B N 1
ATOM 3226 C CA . VAL B 1 210 ? -13.648 -21.422 -16.047 1 42.34 210 VAL B CA 1
ATOM 3227 C C . VAL B 1 210 ? -13.031 -20.75 -17.266 1 42.34 210 VAL B C 1
ATOM 3229 O O . VAL B 1 210 ? -12.648 -19.578 -17.188 1 42.34 210 VAL B O 1
ATOM 3232 N N . LYS B 1 211 ? -12.438 -21.516 -18.281 1 38.75 211 LYS B N 1
ATOM 3233 C CA . LYS B 1 211 ? -12.07 -21.016 -19.594 1 38.75 211 LYS B CA 1
ATOM 3234 C C . LYS B 1 211 ? -13.141 -20.062 -20.141 1 38.75 211 LYS B C 1
ATOM 3236 O O . LYS B 1 211 ? -14.336 -20.297 -19.953 1 38.75 211 LYS B O 1
#

Sequence (422 aa):
MTITKAACVGRPRGFDIDFALEQALHVFWRNGYEGTSISELTEVMGIKKPSLYAAFGNKEQLFLKAIELYENRPDSLFNTAFKHEHIADVIRALLVGAAAQFTDCSHPQGCALINSALSCNEASEGIKEAVHLLQTKHQSELIDQFAEAKQRGELADDCQPKVLATLIVTLFKGMSIQAADGATHDDLRHVAEMAVTGILAQHVKGYSPVKMTITKAACVGRPRGFDIDFALEQALHVFWRNGYEGTSISELTEVMGIKKPSLYAAFGNKEQLFLKAIELYENRPDSLFNTAFKHEHIADVIRALLVGAAAQFTDCSHPQGCALINSALSCNEASEGIKEAVHLLQTKHQSELIDQFAEAKQRGELADDCQPKVLATLIVTLFKGMSIQAADGATHDDLRHVAEMAVTGILAQHVKGYSPVK

Solvent-accessible surface area (backbone atoms only — not comparable to full-atom values): 22545 Å² total; per-residue (Å²): 136,80,82,70,76,70,75,72,77,62,75,73,84,67,87,50,62,66,58,32,37,50,44,44,32,47,46,36,49,67,47,15,66,76,65,45,49,72,68,58,44,26,60,72,45,70,48,52,67,69,55,45,40,73,72,43,42,52,71,67,51,39,49,54,51,22,52,48,52,60,66,65,35,80,80,18,60,66,64,55,17,68,69,45,86,50,61,67,54,22,54,41,39,40,40,40,43,44,19,50,58,17,40,34,83,90,47,60,52,14,43,55,68,60,51,36,61,61,48,35,81,81,43,54,68,67,57,50,49,52,52,48,49,53,52,50,49,54,49,51,51,40,22,52,54,39,45,52,33,42,75,73,55,37,33,36,91,84,57,49,32,62,47,54,30,50,39,53,50,25,42,47,50,9,47,23,51,40,20,57,72,63,45,48,43,65,59,36,33,52,28,24,48,52,52,39,52,15,47,40,73,68,36,37,41,94,71,73,77,84,127,136,82,80,73,76,71,75,73,78,61,74,75,85,67,88,51,62,66,60,33,38,52,44,44,32,46,45,37,48,65,47,14,67,76,64,46,50,71,67,57,44,25,61,70,44,68,48,52,69,71,56,46,40,72,74,44,43,52,72,68,50,38,48,53,52,22,52,48,51,59,67,64,36,82,80,18,58,66,65,54,17,67,68,45,86,49,64,68,53,24,53,40,39,40,41,41,43,44,19,50,57,16,40,33,82,91,48,59,51,16,43,57,69,61,51,36,62,61,46,34,81,81,43,56,68,67,57,47,49,52,52,48,48,52,52,51,48,56,48,50,51,41,22,51,53,39,44,52,33,41,74,73,56,38,33,34,89,84,57,50,31,62,47,55,32,51,39,53,50,25,45,48,50,9,48,24,50,40,20,58,73,62,46,47,42,66,59,36,34,52,28,24,49,53,52,40,52,16,48,41,74,67,37,38,40,95,70,73,79,85,126